Protein AF-A0A961EU77-F1 (afdb_monomer)

Nearest PDB structures (foldseek):
  8c0j-assembly1_A  TM=4.960E-01  e=7.758E-01  Citrobacter rodentium
  7rag-assembly1_B-2  TM=4.695E-01  e=3.844E-01  Clostridioides difficile
  5j72-assembly1_A  TM=6.132E-01  e=2.098E+00  Clostridioides difficile 630
  8c0j-assembly2_C  TM=5.225E-01  e=2.098E+00  Citrobacter rodentium
  3czx-assembly1_A  TM=3.195E-01  e=3.992E+00  Neisseria meningitidis MC58

Sequence (384 aa):
MLQLARRVHHYLMLTRTEEGWNQFQKLLRVFSDQKTFKRIKFNSHLTRNDGWNNRSLPASNRNVNAPYRLYDYPDPKTGKMQKGRISQINDLEPYLVLSLHLNPAPPGHSGGMGAVLAPGWQTFNLLRKISLKQAPASAFYKTPWASDWLSTEPGWS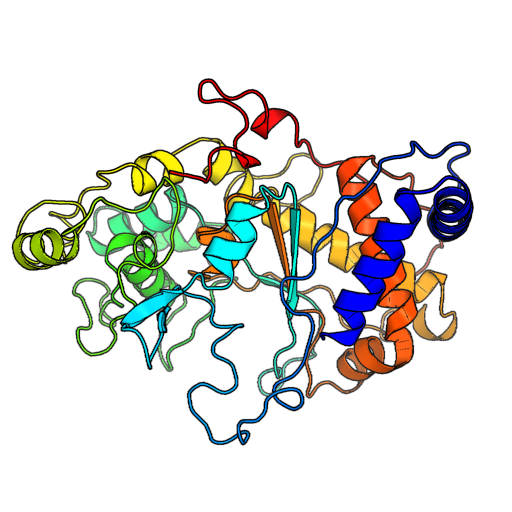KLQAARADAWVYMNGFWCNKSGTAPWYAKPRGFRHNLFQWRYADGDGWEKKAVRERKSSGPYSMVYSKWKPEGAFWEREQAKPEYWRREAPVSGSGISYGGDNHLAANELMRFIQYGVRMQVPEKRANNKLGPILDPFVSTYTLPTYTNAVVAFLEVGHLNIWRDRRMVIDQREQVAISLAVGIYSLFTGLEIKKPGYGPYLPRGRKLDFAKYENLPQGNYFKIVDR

Secondary structure (DSSP, 8-state):
-HHHHHHHHHHHHGGGSHHHHHHHHHHHHHH---S-----------S----GGGSSS-TT-TTTTGGG-SS-EE-TTT--EE--HHHHHHTT--SEEEEEEEEPPPTT----BEEEE---HHHHHHHHHHHTTSS-THHHHTSTTTTTB---STT--HHHHHHHHHHHHHHSEEEPTTSSSEEEEEE---GGGSS-STTSPPTTHHHHHHHHTTSSBTT-SSTTTB---SHHHHHHTSHHHHHHHT--BTTTTB-SSHHHHHHHHHHHHHHHHHHHHH-GGG-SGGGSPPBPPPEES--HHHHH-SSEEEEEEEEETT-HHHHHHHHHTHHHHHHHHHHHHHHHHH-------S--S-----PPP--HHHHSBTTB-GGGTT--

Mean predicted aligned error: 4.19 Å

Structure (mmCIF, N/CA/C/O backbone):
data_AF-A0A961EU77-F1
#
_entry.id   AF-A0A961EU77-F1
#
loop_
_atom_site.group_PDB
_atom_site.id
_atom_site.type_symbol
_atom_site.label_atom_id
_atom_site.label_alt_id
_atom_site.label_comp_id
_atom_site.label_asym_id
_atom_site.label_entity_id
_atom_site.label_seq_id
_atom_site.pdbx_PDB_ins_code
_atom_site.Cartn_x
_atom_site.Cartn_y
_atom_site.Cartn_z
_atom_site.occupancy
_atom_site.B_iso_or_equiv
_atom_site.auth_seq_id
_atom_site.auth_comp_id
_atom_site.auth_asym_id
_atom_site.auth_atom_id
_atom_site.pdbx_PDB_model_num
ATOM 1 N N . MET A 1 1 ? 0.439 13.992 9.614 1.00 88.75 1 MET A N 1
ATOM 2 C CA . MET A 1 1 ? 0.502 12.522 9.441 1.00 88.75 1 MET A CA 1
ATOM 3 C C . MET A 1 1 ? 1.229 11.786 10.554 1.00 88.75 1 MET A C 1
ATOM 5 O O . MET A 1 1 ? 0.603 10.921 11.145 1.00 88.75 1 MET A O 1
ATOM 9 N N . LEU A 1 2 ? 2.471 12.134 10.918 1.00 91.69 2 LEU A N 1
ATOM 10 C CA . LEU A 1 2 ? 3.204 11.437 11.995 1.00 91.69 2 LEU A CA 1
ATOM 11 C C . LEU A 1 2 ? 2.410 11.310 13.313 1.00 91.69 2 LEU A C 1
ATOM 13 O O . LEU A 1 2 ? 2.333 10.231 13.888 1.00 91.69 2 LEU A O 1
ATOM 17 N N . GLN A 1 3 ? 1.769 12.391 13.766 1.00 93.50 3 GLN A N 1
ATOM 18 C CA . GLN A 1 3 ? 0.942 12.364 14.980 1.00 93.50 3 GLN A CA 1
ATOM 19 C C . GLN A 1 3 ? -0.255 11.406 14.879 1.00 93.50 3 GLN A C 1
ATOM 21 O O . GLN A 1 3 ? -0.590 10.754 15.862 1.00 93.50 3 GLN A O 1
ATOM 26 N N . LEU A 1 4 ? -0.885 11.302 13.703 1.00 95.94 4 LEU A N 1
ATOM 27 C CA . LEU A 1 4 ? -1.975 10.351 13.479 1.00 95.94 4 LEU A CA 1
ATOM 28 C C . LEU A 1 4 ? -1.448 8.911 13.554 1.00 95.94 4 LEU A C 1
ATOM 30 O O . LEU A 1 4 ? -2.003 8.107 14.291 1.00 95.94 4 LEU A O 1
ATOM 34 N N . ALA A 1 5 ? -0.335 8.613 12.875 1.00 96.81 5 ALA A N 1
ATOM 35 C CA . ALA A 1 5 ? 0.287 7.287 12.912 1.00 96.81 5 ALA A CA 1
ATOM 36 C C . ALA A 1 5 ? 0.665 6.863 14.344 1.00 96.81 5 ALA A C 1
ATOM 38 O O . ALA A 1 5 ? 0.364 5.745 14.752 1.00 96.81 5 ALA A O 1
ATOM 39 N N . ARG A 1 6 ? 1.246 7.775 15.137 1.00 97.38 6 ARG A N 1
ATOM 40 C CA . ARG A 1 6 ? 1.566 7.539 16.557 1.00 97.38 6 ARG A CA 1
ATOM 41 C C . ARG A 1 6 ? 0.330 7.198 17.393 1.00 97.38 6 ARG A C 1
ATOM 43 O O . ARG A 1 6 ? 0.404 6.306 18.229 1.00 97.38 6 ARG A O 1
ATOM 50 N N . ARG A 1 7 ? -0.799 7.874 17.161 1.00 98.12 7 ARG A N 1
ATOM 51 C CA . ARG A 1 7 ? -2.066 7.585 17.855 1.00 98.12 7 ARG A CA 1
ATOM 52 C C . ARG A 1 7 ? -2.638 6.227 17.454 1.00 98.12 7 ARG A C 1
ATOM 54 O O . ARG A 1 7 ? -3.026 5.465 18.328 1.00 98.12 7 ARG A O 1
ATOM 61 N N . VAL A 1 8 ? -2.620 5.882 16.163 1.00 98.50 8 VAL A N 1
ATOM 62 C CA . VAL A 1 8 ? -3.024 4.538 15.704 1.00 98.50 8 VAL A CA 1
ATOM 63 C C . VAL A 1 8 ? -2.167 3.466 16.380 1.00 98.50 8 VAL A C 1
ATOM 65 O O . VAL A 1 8 ? -2.705 2.523 16.950 1.00 98.50 8 VAL A O 1
ATOM 68 N N . HIS A 1 9 ? -0.842 3.643 16.375 1.00 98.44 9 HIS A N 1
ATOM 69 C CA . HIS A 1 9 ? 0.089 2.749 17.061 1.00 98.44 9 HIS A CA 1
ATOM 70 C C . HIS A 1 9 ? -0.234 2.623 18.557 1.00 98.44 9 HIS A C 1
ATOM 72 O O . HIS A 1 9 ? -0.375 1.508 19.045 1.00 98.44 9 HIS A O 1
ATOM 78 N N . HIS A 1 10 ? -0.440 3.739 19.265 1.00 98.31 10 HIS A N 1
ATOM 79 C CA . HIS A 1 10 ? -0.836 3.732 20.677 1.00 98.31 10 HIS A CA 1
ATOM 80 C C . HIS A 1 10 ? -2.083 2.868 20.926 1.00 98.31 10 HIS A C 1
ATOM 82 O O . HIS A 1 10 ? -2.059 1.993 21.790 1.00 98.31 10 HIS A O 1
ATOM 88 N N . TYR A 1 11 ? -3.134 3.042 20.122 1.00 98.75 11 TYR A N 1
ATOM 89 C CA . TYR A 1 11 ? -4.361 2.260 20.260 1.00 98.75 11 TYR A CA 1
ATOM 90 C C . TYR A 1 11 ? -4.172 0.770 19.972 1.00 98.75 11 TYR A C 1
ATOM 92 O O . TYR A 1 11 ? -4.729 -0.061 20.684 1.00 98.75 11 TYR A O 1
ATOM 100 N N . LEU A 1 12 ? -3.357 0.405 18.981 1.00 98.62 12 LEU A N 1
ATOM 101 C CA . LEU A 1 12 ? -3.024 -1.001 18.728 1.00 98.62 12 LEU A CA 1
ATOM 102 C C . LEU A 1 12 ? -2.231 -1.614 19.891 1.00 98.62 12 LEU A C 1
ATOM 104 O O . LEU A 1 12 ? -2.443 -2.777 20.238 1.00 98.62 12 LEU A O 1
ATOM 108 N N . MET A 1 13 ? -1.355 -0.834 20.527 1.00 98.38 13 MET A N 1
ATOM 109 C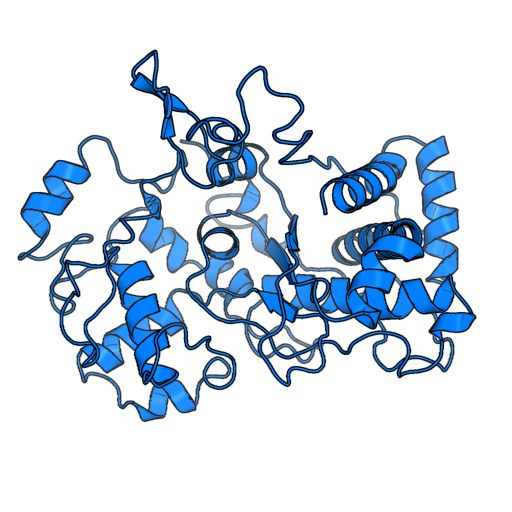 CA . MET A 1 13 ? -0.534 -1.285 21.654 1.00 98.38 13 MET A CA 1
ATOM 110 C C . MET A 1 13 ? -1.349 -1.589 22.916 1.00 98.38 13 MET A C 1
ATOM 112 O O . MET A 1 13 ? -0.931 -2.449 23.693 1.00 98.38 13 MET A O 1
ATOM 116 N N . LEU A 1 14 ? -2.540 -0.996 23.078 1.00 98.56 14 LEU A N 1
ATOM 117 C CA . LEU A 1 14 ? -3.470 -1.350 24.159 1.00 98.56 14 LEU A CA 1
ATOM 118 C C . LEU A 1 14 ? -3.791 -2.851 24.178 1.00 98.56 14 LEU A C 1
ATOM 120 O O . LEU A 1 14 ? -4.001 -3.434 25.232 1.00 98.56 14 LEU A O 1
ATOM 124 N N . THR A 1 15 ? -3.747 -3.532 23.034 1.00 98.25 15 THR A N 1
ATOM 125 C CA . THR A 1 15 ? -4.059 -4.966 22.963 1.00 98.25 15 THR A CA 1
ATOM 126 C C . THR A 1 15 ? -3.059 -5.881 23.698 1.00 98.25 15 THR A C 1
ATOM 128 O O . THR A 1 15 ? -3.357 -7.055 23.960 1.00 98.25 15 THR A O 1
ATOM 131 N N . ARG A 1 16 ? -1.875 -5.370 24.073 1.00 97.38 16 ARG A N 1
ATOM 132 C CA . ARG A 1 16 ? -0.763 -6.161 24.634 1.00 97.38 16 ARG A CA 1
ATOM 133 C C . ARG A 1 16 ? -0.900 -6.504 26.116 1.00 97.38 16 ARG A C 1
ATOM 135 O O . ARG A 1 16 ? -0.457 -7.589 26.493 1.00 97.38 16 ARG A O 1
ATOM 142 N N . THR A 1 17 ? -1.561 -5.671 26.920 1.00 97.62 17 THR A N 1
ATOM 143 C CA . THR A 1 17 ? -1.801 -5.905 28.363 1.00 97.62 17 THR A CA 1
ATOM 144 C C . THR A 1 17 ? -3.284 -6.120 28.654 1.00 97.62 17 THR A C 1
ATOM 146 O O . THR A 1 17 ? -4.128 -5.863 27.797 1.00 97.62 17 THR A O 1
ATOM 149 N N . GLU A 1 18 ? -3.613 -6.713 29.797 1.00 97.69 18 GLU A N 1
ATOM 150 C CA . GLU A 1 18 ? -5.008 -6.994 30.156 1.00 97.69 18 GLU A CA 1
ATOM 151 C C . GLU A 1 18 ? -5.797 -5.707 30.409 1.00 97.69 18 GLU A C 1
ATOM 153 O O . GLU A 1 18 ? -6.881 -5.518 29.858 1.00 97.69 18 GLU A O 1
ATOM 158 N N . GLU A 1 19 ? -5.187 -4.762 31.116 1.00 98.00 19 GLU A N 1
ATOM 159 C CA . GLU A 1 19 ? -5.739 -3.437 31.383 1.00 98.00 19 GLU A CA 1
ATOM 160 C C . GLU A 1 19 ? -5.953 -2.669 30.077 1.00 98.00 19 GLU A C 1
ATOM 162 O O . GLU A 1 19 ? -7.020 -2.095 29.845 1.00 98.00 19 GLU A O 1
ATOM 167 N N . GLY A 1 20 ? -4.957 -2.699 29.186 1.00 98.38 20 GLY A N 1
ATOM 168 C CA . GLY A 1 20 ? -5.056 -2.085 27.869 1.00 98.38 20 GLY A CA 1
ATOM 169 C C . GLY A 1 20 ? -6.132 -2.756 27.016 1.00 98.38 20 GLY A C 1
ATOM 170 O O . GLY A 1 20 ? -6.901 -2.074 26.342 1.00 98.38 20 GLY A O 1
ATOM 171 N N . TRP A 1 21 ? -6.263 -4.081 27.082 1.00 98.56 21 TRP A N 1
ATOM 172 C CA . TRP A 1 21 ? -7.300 -4.796 26.348 1.00 98.56 21 TRP A CA 1
ATOM 173 C C . TRP A 1 21 ? -8.701 -4.391 26.806 1.00 98.56 21 TRP A C 1
ATOM 175 O O . TRP A 1 21 ? -9.556 -4.125 25.962 1.00 98.56 21 TRP A O 1
ATOM 185 N N . ASN A 1 22 ? -8.915 -4.240 28.113 1.00 98.25 22 ASN A N 1
ATOM 186 C CA . ASN A 1 22 ? -10.175 -3.733 28.656 1.00 98.25 22 ASN A CA 1
ATOM 187 C C . ASN A 1 22 ? -10.485 -2.315 28.142 1.00 98.25 22 ASN A C 1
ATOM 189 O O . ASN A 1 22 ? -11.638 -2.002 27.836 1.00 98.25 22 ASN A O 1
ATOM 193 N N . GLN A 1 23 ? -9.472 -1.456 27.985 1.00 98.50 23 GLN A N 1
ATOM 194 C CA . GLN A 1 23 ? -9.642 -0.143 27.348 1.00 98.50 23 GLN A CA 1
ATOM 195 C C . GLN A 1 23 ? -9.977 -0.271 25.857 1.00 98.50 23 GLN A C 1
ATOM 197 O O . GLN A 1 23 ? -10.914 0.367 25.378 1.00 98.50 23 GLN A O 1
ATOM 202 N N . PHE A 1 24 ? -9.274 -1.132 25.124 1.00 98.69 24 PHE A N 1
ATOM 203 C CA . PHE A 1 24 ? -9.517 -1.349 23.700 1.00 98.69 24 PHE A CA 1
ATOM 204 C C . PHE A 1 24 ? -10.918 -1.921 23.435 1.00 98.69 24 PHE A C 1
ATOM 206 O O . PHE A 1 24 ? -11.592 -1.496 22.500 1.00 98.69 24 PHE A O 1
ATOM 213 N N . GLN A 1 25 ? -11.421 -2.813 24.293 1.00 98.44 25 GLN A N 1
ATOM 214 C CA . GLN A 1 25 ? -12.792 -3.322 24.208 1.00 98.44 25 GLN A CA 1
ATOM 215 C C . GLN A 1 25 ? -13.844 -2.218 24.361 1.00 98.44 25 GLN A C 1
ATOM 217 O O . GLN A 1 25 ? -14.864 -2.262 23.675 1.00 98.44 25 GLN A O 1
ATOM 222 N N . LYS A 1 26 ? -13.606 -1.204 25.205 1.00 98.25 26 LYS A N 1
ATOM 223 C CA . LYS A 1 26 ? -14.500 -0.034 25.290 1.00 98.25 26 LYS A CA 1
ATOM 224 C C . LYS A 1 26 ? -14.566 0.702 23.951 1.00 98.25 26 LYS A C 1
ATOM 226 O O . LYS A 1 26 ? -15.652 1.099 23.542 1.00 98.25 26 LYS A O 1
ATOM 231 N N . LEU A 1 27 ? -13.440 0.809 23.241 1.00 98.44 27 LEU A N 1
ATOM 232 C CA . LEU A 1 27 ? -13.406 1.374 21.889 1.00 98.44 27 LEU A CA 1
ATOM 233 C C . LEU A 1 27 ? -14.184 0.497 20.903 1.00 98.44 27 LEU A C 1
ATOM 235 O O . LEU A 1 27 ? -15.012 1.019 20.167 1.00 98.44 27 LEU A O 1
ATOM 239 N N . LEU A 1 28 ? -13.996 -0.829 20.922 1.00 98.56 28 LEU A N 1
ATOM 240 C CA . LEU A 1 28 ? -14.738 -1.760 20.055 1.00 98.56 28 LEU A CA 1
ATOM 241 C C . LEU A 1 28 ? -16.260 -1.644 20.235 1.00 98.56 28 LEU A C 1
ATOM 243 O O . LEU A 1 28 ? -16.997 -1.645 19.249 1.00 98.56 28 LEU A O 1
ATOM 247 N N . ARG A 1 29 ? -16.734 -1.461 21.474 1.00 98.12 29 ARG A N 1
ATOM 248 C CA . ARG A 1 29 ? -18.165 -1.302 21.798 1.00 98.12 29 ARG A CA 1
ATOM 249 C C . ARG A 1 29 ? -18.806 -0.039 21.227 1.00 98.12 29 ARG A C 1
ATOM 251 O O . ARG A 1 29 ? -20.030 0.016 21.104 1.00 98.12 29 ARG A O 1
ATOM 258 N N . VAL A 1 30 ? -18.014 0.959 20.832 1.00 97.38 30 VAL A N 1
ATOM 259 C CA . VAL A 1 30 ? -18.527 2.108 20.067 1.00 97.38 30 VAL A CA 1
ATOM 260 C C . VAL A 1 30 ? -18.975 1.663 18.669 1.00 97.38 30 VAL A C 1
ATOM 262 O O . VAL A 1 30 ? -19.938 2.199 18.131 1.00 97.38 30 VAL A O 1
ATOM 265 N N . PHE A 1 31 ? -18.324 0.648 18.095 1.00 98.19 31 PHE A N 1
ATOM 266 C CA . PHE A 1 31 ? -18.503 0.218 16.706 1.00 98.19 31 PHE A CA 1
ATOM 267 C C . PHE A 1 31 ? -19.366 -1.039 16.560 1.00 98.19 31 PHE A C 1
ATOM 269 O O . PHE A 1 31 ? -19.918 -1.241 15.477 1.00 98.19 31 PHE A O 1
ATOM 276 N N . SER A 1 32 ? -19.476 -1.857 17.614 1.00 97.69 32 SER A N 1
ATOM 277 C CA . SER A 1 32 ? -20.074 -3.198 17.602 1.00 97.69 32 SER A CA 1
ATOM 278 C C . SER A 1 32 ? -20.903 -3.487 18.857 1.00 97.69 32 SER A C 1
ATOM 280 O O . SER A 1 32 ? -20.533 -3.050 19.947 1.00 97.69 32 SER A O 1
ATOM 282 N N . ASP A 1 33 ? -22.012 -4.217 18.701 1.00 94.94 33 ASP A N 1
ATOM 283 C CA . ASP A 1 33 ? -22.832 -4.752 19.807 1.00 94.94 33 ASP A CA 1
ATOM 284 C C . ASP A 1 33 ? -22.484 -6.217 20.145 1.00 94.94 33 ASP A C 1
ATOM 286 O O . ASP A 1 33 ? -23.140 -6.849 20.974 1.00 94.94 33 ASP A O 1
ATOM 290 N N . GLN A 1 34 ? -21.434 -6.765 19.523 1.00 95.56 34 GLN A N 1
ATOM 291 C CA . GLN A 1 34 ? -20.964 -8.124 19.772 1.00 95.56 34 GLN A CA 1
ATOM 292 C C . GLN A 1 34 ? -20.633 -8.319 21.260 1.00 95.56 34 GLN A C 1
ATOM 294 O O . GLN A 1 34 ? -19.924 -7.518 21.876 1.00 95.56 34 GLN A O 1
ATOM 299 N N . LYS A 1 35 ? -21.131 -9.416 21.844 1.00 94.56 35 LYS A N 1
ATOM 300 C CA . LYS A 1 35 ? -21.022 -9.677 23.292 1.00 94.56 35 LYS A CA 1
ATOM 301 C C . LYS A 1 35 ? -19.581 -9.910 23.752 1.00 94.56 35 LYS A C 1
ATOM 303 O O . LYS A 1 35 ? -19.193 -9.474 24.834 1.00 94.56 35 LYS A O 1
ATOM 308 N N . THR A 1 36 ? -18.787 -10.598 22.934 1.00 95.75 36 THR A N 1
ATOM 309 C CA . THR A 1 36 ? -17.426 -11.032 23.279 1.00 95.75 36 THR A CA 1
ATOM 310 C C . THR A 1 36 ? -16.451 -10.698 22.163 1.00 95.75 36 THR A C 1
ATOM 312 O O . THR A 1 36 ? -16.691 -11.071 21.021 1.00 95.75 36 THR A O 1
ATOM 315 N N . PHE A 1 37 ? -15.315 -10.082 22.487 1.00 97.81 37 PHE A N 1
ATOM 316 C CA . PHE A 1 37 ? -14.259 -9.773 21.517 1.00 97.81 37 PHE A CA 1
ATOM 317 C C . PHE A 1 37 ? -13.066 -10.711 21.700 1.00 97.81 37 PHE A C 1
ATOM 319 O O . PHE A 1 37 ? -12.574 -10.872 22.819 1.00 97.81 37 PHE A O 1
ATOM 326 N N . LYS A 1 38 ? -12.560 -11.296 20.608 1.00 96.81 38 LYS A N 1
ATOM 327 C CA . LYS A 1 38 ? -11.343 -12.120 20.643 1.00 96.81 38 LYS A CA 1
ATOM 328 C C . LYS A 1 38 ? -10.125 -11.225 20.840 1.00 96.81 38 LYS A C 1
ATOM 330 O O . LYS A 1 38 ? -9.834 -10.386 19.989 1.00 96.81 38 LYS A O 1
ATOM 335 N N . ARG A 1 39 ? -9.366 -11.428 21.913 1.00 96.88 39 ARG A N 1
ATOM 336 C CA . ARG A 1 39 ? -8.108 -10.705 22.099 1.00 96.88 39 ARG A CA 1
ATOM 337 C C . ARG A 1 39 ? -7.049 -11.208 21.118 1.00 96.88 39 ARG A C 1
ATOM 339 O O . ARG A 1 39 ? -6.756 -12.399 21.071 1.00 96.88 39 ARG A O 1
ATOM 346 N N . ILE A 1 40 ? -6.450 -10.284 20.375 1.00 96.38 40 ILE A N 1
ATOM 347 C CA . ILE A 1 40 ? -5.224 -10.502 19.599 1.00 96.38 40 ILE A CA 1
ATOM 348 C C . ILE A 1 40 ? -4.198 -9.465 20.036 1.00 96.38 40 ILE A C 1
ATOM 350 O O . ILE A 1 40 ? -4.574 -8.330 20.304 1.00 96.38 40 ILE A O 1
ATOM 354 N N . LYS A 1 41 ? -2.925 -9.845 20.152 1.00 97.62 41 LYS A N 1
ATOM 355 C CA . LYS A 1 41 ? -1.857 -8.927 20.567 1.00 97.62 41 LYS A CA 1
ATOM 356 C C . LYS A 1 41 ? -1.159 -8.393 19.325 1.00 97.62 41 LYS A C 1
ATOM 358 O O . LYS A 1 41 ? -0.484 -9.149 18.633 1.00 97.62 41 LYS A O 1
ATOM 363 N N . PHE A 1 42 ? -1.303 -7.103 19.050 1.00 97.81 42 PHE A N 1
ATOM 364 C CA . PHE A 1 42 ? -0.570 -6.476 17.957 1.00 97.81 42 PHE A CA 1
ATOM 365 C C . PHE A 1 42 ? 0.863 -6.156 18.377 1.00 97.81 42 PHE A C 1
ATOM 367 O O . PHE A 1 42 ? 1.094 -5.427 19.344 1.00 97.81 42 PHE A O 1
ATOM 374 N N . ASN A 1 43 ? 1.823 -6.649 17.598 1.00 96.38 43 ASN A N 1
ATOM 375 C CA . ASN A 1 43 ? 3.183 -6.130 17.597 1.00 96.38 43 ASN A CA 1
ATOM 376 C C . ASN A 1 43 ? 3.296 -5.075 16.488 1.00 96.38 43 ASN A C 1
ATOM 378 O O . ASN A 1 43 ? 3.629 -5.385 15.349 1.00 96.38 43 ASN A O 1
ATOM 382 N N . SER A 1 44 ? 2.877 -3.846 16.791 1.00 96.88 44 SER A N 1
ATOM 383 C CA . SER A 1 44 ? 2.860 -2.760 15.805 1.00 96.88 44 SER A CA 1
ATOM 384 C C . SER A 1 44 ? 4.127 -1.913 15.896 1.00 96.88 44 SER A C 1
ATOM 386 O O . SER A 1 44 ? 4.642 -1.677 16.986 1.00 96.88 44 SER A O 1
ATOM 388 N N . HIS A 1 45 ? 4.602 -1.422 14.752 1.00 97.19 45 HIS A N 1
ATOM 389 C CA . HIS A 1 45 ? 5.827 -0.633 14.642 1.00 97.19 45 HIS A CA 1
ATOM 390 C C . HIS A 1 45 ? 5.574 0.647 13.839 1.00 97.19 45 HIS A C 1
ATOM 392 O O . HIS A 1 45 ? 4.731 0.681 12.940 1.00 97.19 45 HIS A O 1
ATOM 398 N N . LEU A 1 46 ? 6.324 1.706 14.146 1.00 95.94 46 LEU A N 1
ATOM 399 C CA . LEU A 1 46 ? 6.337 2.944 13.371 1.00 95.94 46 LEU A CA 1
ATOM 400 C C . LEU A 1 46 ? 7.602 3.004 12.516 1.00 95.94 46 LEU A C 1
ATOM 402 O O . LEU A 1 46 ? 8.713 2.961 13.033 1.00 95.94 46 LEU A O 1
ATOM 406 N N . THR A 1 47 ? 7.441 3.211 11.210 1.00 91.94 47 THR A N 1
ATOM 407 C CA . THR A 1 47 ? 8.570 3.386 10.273 1.00 91.94 47 THR A CA 1
ATOM 408 C C . THR A 1 47 ? 9.165 4.797 10.323 1.00 91.94 47 THR A C 1
ATOM 410 O O . THR A 1 47 ? 10.108 5.121 9.604 1.00 91.94 47 THR A O 1
ATOM 413 N N . ARG A 1 48 ? 8.548 5.698 11.093 1.00 89.00 48 ARG A N 1
ATOM 414 C CA . ARG A 1 48 ? 8.998 7.071 11.306 1.00 89.00 48 ARG A CA 1
ATOM 415 C C . ARG A 1 48 ? 8.622 7.496 12.714 1.00 89.00 48 ARG A C 1
ATOM 417 O O . ARG A 1 48 ? 7.440 7.547 13.041 1.00 89.00 48 ARG A O 1
ATOM 424 N N . ASN A 1 49 ? 9.629 7.857 13.500 1.00 87.75 49 ASN A N 1
ATOM 425 C CA . ASN A 1 49 ? 9.448 8.267 14.887 1.00 87.75 49 ASN A CA 1
ATOM 426 C C . ASN A 1 49 ? 9.619 9.766 15.099 1.00 87.75 49 ASN A C 1
ATOM 428 O O . ASN A 1 49 ? 9.178 10.242 16.132 1.00 87.75 49 ASN A O 1
ATOM 432 N N . ASP A 1 50 ? 10.176 10.532 14.161 1.00 86.25 50 ASP A N 1
ATOM 433 C CA . ASP A 1 50 ? 10.393 11.970 14.340 1.00 86.25 50 ASP A CA 1
ATOM 434 C C . ASP A 1 50 ? 10.322 12.784 13.032 1.00 86.25 50 ASP A C 1
ATOM 436 O O . ASP A 1 50 ? 10.047 12.264 11.943 1.00 86.25 50 ASP A O 1
ATOM 440 N N . GLY A 1 51 ? 10.474 14.104 13.166 1.00 81.56 51 GLY A N 1
ATOM 441 C CA . GLY A 1 51 ? 10.544 15.076 12.080 1.00 81.56 51 GLY A CA 1
ATOM 442 C C . GLY A 1 51 ? 11.982 15.475 11.733 1.00 81.56 51 GLY A C 1
ATOM 443 O O . GLY A 1 51 ? 12.928 15.153 12.443 1.00 81.56 51 GLY A O 1
ATOM 444 N N . TRP A 1 52 ? 12.141 16.228 10.642 1.00 80.12 52 TRP A N 1
ATOM 445 C CA . TRP A 1 52 ? 13.445 16.779 10.244 1.00 80.12 52 TRP A CA 1
ATOM 446 C C . TRP A 1 52 ? 14.032 17.726 11.309 1.00 80.12 52 TRP A C 1
ATOM 448 O O . TRP A 1 52 ? 15.242 17.866 11.403 1.00 80.12 52 TRP A O 1
ATOM 458 N N . ASN A 1 53 ? 13.176 18.343 12.126 1.00 78.94 53 ASN A N 1
ATOM 459 C CA . ASN A 1 53 ? 13.526 19.295 13.179 1.00 78.94 53 ASN A CA 1
ATOM 460 C C . ASN A 1 53 ? 14.270 18.662 14.365 1.00 78.94 53 ASN A C 1
ATOM 462 O O . ASN A 1 53 ? 14.919 19.372 15.120 1.00 78.94 53 ASN A O 1
ATOM 466 N N . ASN A 1 54 ? 14.199 17.340 14.525 1.00 75.75 54 ASN A N 1
ATOM 467 C CA . ASN A 1 54 ? 14.913 16.616 15.580 1.00 75.75 54 ASN A CA 1
ATOM 468 C C . ASN A 1 54 ? 16.316 16.183 15.126 1.00 75.75 54 ASN A C 1
ATOM 470 O O . ASN A 1 54 ? 16.897 15.243 15.668 1.00 75.75 54 ASN A O 1
ATOM 474 N N . ARG A 1 55 ? 16.837 16.811 14.070 1.00 78.88 55 ARG A N 1
ATOM 475 C CA . ARG A 1 55 ? 18.132 16.502 13.471 1.00 78.88 55 ARG A CA 1
ATOM 476 C C . ARG A 1 55 ? 19.046 17.702 13.661 1.00 78.88 55 ARG A C 1
ATOM 478 O O . ARG A 1 55 ? 18.630 18.828 13.417 1.00 78.88 55 ARG A O 1
ATOM 485 N N . SER A 1 56 ? 20.312 17.460 13.992 1.00 81.56 56 SER A N 1
ATOM 486 C CA . SER A 1 56 ? 21.364 18.491 14.043 1.00 81.56 56 SER A CA 1
ATOM 487 C C . SER A 1 56 ? 21.790 18.972 12.644 1.00 81.56 56 SER A C 1
ATOM 489 O O . SER A 1 56 ? 22.950 19.297 12.413 1.00 81.56 56 SER A O 1
ATOM 491 N N . LEU A 1 57 ? 20.867 18.946 11.679 1.00 83.31 57 LEU A N 1
ATOM 492 C CA . LEU A 1 57 ? 21.065 19.328 10.289 1.00 83.31 57 LEU A CA 1
ATOM 493 C C . LEU A 1 57 ? 19.974 20.336 9.899 1.00 83.31 57 LEU A C 1
ATOM 495 O O . LEU A 1 57 ? 18.806 20.108 10.221 1.00 83.31 57 LEU A O 1
ATOM 499 N N . PRO A 1 58 ? 20.310 21.413 9.170 1.00 85.06 58 PRO A N 1
ATOM 500 C CA . PRO A 1 58 ? 19.308 22.355 8.687 1.00 85.06 58 PRO A CA 1
ATOM 501 C C . PRO A 1 58 ? 18.381 21.689 7.661 1.00 85.06 58 PRO A C 1
ATOM 503 O O . PRO A 1 58 ? 18.777 20.752 6.964 1.00 85.06 58 PRO A O 1
ATOM 506 N N . ALA A 1 59 ? 17.164 22.218 7.505 1.00 83.56 59 ALA A N 1
ATOM 507 C CA . ALA A 1 59 ? 16.182 21.717 6.535 1.00 83.56 59 ALA A CA 1
ATOM 508 C C . ALA A 1 59 ? 16.706 21.694 5.084 1.00 83.56 59 ALA A C 1
ATOM 510 O O . ALA A 1 59 ? 16.286 20.854 4.291 1.00 83.56 59 ALA A O 1
ATOM 511 N N . SER A 1 60 ? 17.637 22.593 4.745 1.00 86.50 60 SER A N 1
ATOM 512 C CA . SER A 1 60 ? 18.292 22.671 3.434 1.00 86.50 60 SER A CA 1
ATOM 513 C C . SER A 1 60 ? 19.296 21.542 3.176 1.00 86.50 60 SER A C 1
ATOM 515 O O . SER A 1 60 ? 19.707 21.328 2.034 1.00 86.50 60 SER A O 1
ATOM 517 N N . ASN A 1 61 ? 19.706 20.795 4.206 1.00 85.50 61 ASN A N 1
ATOM 518 C CA . ASN A 1 61 ? 20.655 19.705 4.042 1.00 85.50 61 ASN A CA 1
ATOM 519 C C . ASN A 1 61 ? 20.002 18.530 3.294 1.00 85.50 61 ASN A C 1
ATOM 521 O O . ASN A 1 61 ? 19.007 17.958 3.740 1.00 85.50 61 ASN A O 1
ATOM 525 N N . ARG A 1 62 ? 20.619 18.093 2.187 1.00 83.69 62 ARG A N 1
ATOM 526 C CA . ARG A 1 62 ? 20.136 16.976 1.347 1.00 83.69 62 ARG A CA 1
ATOM 527 C C . ARG A 1 62 ? 19.982 15.643 2.102 1.00 83.69 62 ARG A C 1
ATOM 529 O O . ARG A 1 62 ? 19.266 14.749 1.647 1.00 83.69 62 ARG A O 1
ATOM 536 N N . ASN A 1 63 ? 20.641 15.498 3.250 1.00 83.50 63 ASN A N 1
ATOM 537 C CA . ASN A 1 63 ? 20.611 14.312 4.102 1.00 83.50 63 ASN A CA 1
ATOM 538 C C . ASN A 1 63 ? 19.754 14.484 5.368 1.00 83.50 63 ASN A C 1
ATOM 540 O O . ASN A 1 63 ? 19.671 13.542 6.151 1.00 83.50 63 ASN A O 1
ATOM 544 N N . VAL A 1 64 ? 19.065 15.617 5.570 1.00 84.12 64 VAL A N 1
ATOM 545 C CA . VAL A 1 64 ? 18.220 15.837 6.766 1.00 84.12 64 VAL A CA 1
ATOM 546 C C . VAL A 1 64 ? 17.137 14.758 6.932 1.00 84.12 64 VAL A C 1
ATOM 548 O O . VAL A 1 64 ? 16.770 14.393 8.044 1.00 84.12 64 VAL A O 1
ATOM 551 N N . ASN A 1 65 ? 16.670 14.188 5.816 1.00 83.38 65 ASN A N 1
ATOM 552 C CA . ASN A 1 65 ? 15.691 13.100 5.781 1.00 83.38 65 ASN A CA 1
ATOM 553 C C . ASN A 1 65 ? 16.309 11.732 5.431 1.00 83.38 65 ASN A C 1
ATOM 555 O O . ASN A 1 65 ? 15.563 10.817 5.083 1.00 83.38 65 ASN A O 1
ATOM 559 N N . ALA A 1 66 ? 17.640 11.576 5.488 1.00 84.56 66 ALA A N 1
ATOM 560 C CA . ALA A 1 66 ? 18.312 10.328 5.111 1.00 84.56 66 ALA A CA 1
ATOM 561 C C . ALA A 1 66 ? 17.733 9.082 5.817 1.00 84.56 66 ALA A C 1
ATOM 563 O O . ALA A 1 66 ? 17.356 8.163 5.092 1.00 84.56 66 ALA A O 1
ATOM 564 N N . PRO A 1 67 ? 17.487 9.081 7.149 1.00 82.75 67 PRO A N 1
ATOM 565 C CA . PRO A 1 67 ? 16.916 7.923 7.855 1.00 82.75 67 PRO A CA 1
ATOM 566 C C . PRO A 1 67 ? 15.517 7.501 7.386 1.00 82.75 67 PRO A C 1
ATOM 568 O O . PRO A 1 67 ? 15.021 6.448 7.769 1.00 82.75 67 PRO A O 1
ATOM 571 N N . TYR A 1 68 ? 14.847 8.342 6.595 1.00 87.06 68 TYR A N 1
ATOM 572 C CA . TYR A 1 68 ? 13.485 8.125 6.120 1.00 87.06 68 TYR A CA 1
ATOM 573 C C . TYR A 1 68 ? 13.393 7.994 4.602 1.00 87.06 68 TYR A C 1
ATOM 575 O O . TYR A 1 68 ? 12.280 8.046 4.065 1.00 87.06 68 TYR A O 1
ATOM 583 N N . ARG A 1 69 ? 14.524 7.827 3.909 1.00 90.75 69 ARG A N 1
ATOM 584 C CA . ARG A 1 69 ? 14.554 7.510 2.478 1.00 90.75 69 ARG A CA 1
ATOM 585 C C . ARG A 1 69 ? 13.808 6.210 2.204 1.00 90.75 69 ARG A C 1
ATOM 587 O O . ARG A 1 69 ? 13.746 5.319 3.042 1.00 90.75 69 ARG A O 1
ATOM 594 N N . LEU A 1 70 ? 13.194 6.135 1.029 1.00 91.62 70 LEU A N 1
ATOM 595 C CA . LEU A 1 70 ? 12.405 4.973 0.631 1.00 91.62 70 LEU A CA 1
ATOM 596 C C . LEU A 1 70 ? 13.297 3.777 0.275 1.00 91.62 70 LEU A C 1
ATOM 598 O O . LEU A 1 70 ? 13.033 2.671 0.733 1.00 91.62 70 LEU A O 1
ATOM 602 N N . TYR A 1 71 ? 14.333 4.044 -0.521 1.00 93.25 71 TYR A N 1
ATOM 603 C CA . TYR A 1 71 ? 15.341 3.093 -0.988 1.00 93.25 71 TYR A CA 1
ATOM 604 C C . TYR A 1 71 ? 16.538 3.058 -0.049 1.00 93.25 71 TYR A C 1
ATOM 606 O O . TYR A 1 71 ? 16.786 4.040 0.664 1.00 93.25 71 TYR A O 1
ATOM 614 N N . ASP A 1 72 ? 17.282 1.959 -0.103 1.00 93.50 72 ASP A N 1
ATOM 615 C CA . ASP A 1 72 ? 18.585 1.872 0.541 1.00 93.50 72 ASP A CA 1
ATOM 616 C C . ASP A 1 72 ? 19.527 2.912 -0.059 1.00 93.50 72 ASP A C 1
ATOM 618 O O . ASP A 1 72 ? 19.384 3.338 -1.211 1.00 93.50 72 ASP A O 1
ATOM 622 N N . TYR A 1 73 ? 20.452 3.401 0.759 1.00 90.75 73 TYR A N 1
ATOM 623 C CA . TYR A 1 73 ? 21.328 4.492 0.363 1.00 90.75 73 TYR A CA 1
ATOM 624 C C . TYR A 1 73 ? 22.724 4.329 0.955 1.00 90.75 73 TYR A C 1
ATOM 626 O O . TYR A 1 73 ? 22.852 3.915 2.107 1.00 90.75 73 TYR A O 1
ATOM 634 N N . PRO A 1 74 ? 23.783 4.699 0.218 1.00 89.88 74 PRO A N 1
ATOM 635 C CA . PRO A 1 74 ? 25.116 4.742 0.789 1.00 89.88 74 PRO A CA 1
ATOM 636 C C . PRO A 1 74 ? 25.172 5.852 1.839 1.00 89.88 74 PRO A C 1
ATOM 638 O O . PRO A 1 74 ? 24.738 6.987 1.597 1.00 89.88 74 PRO A O 1
ATOM 641 N N . ASP A 1 75 ? 25.698 5.529 3.014 1.00 86.19 75 ASP A N 1
ATOM 642 C CA . ASP A 1 75 ? 26.026 6.522 4.021 1.00 86.19 75 ASP A CA 1
ATOM 643 C C . ASP A 1 75 ? 27.096 7.478 3.455 1.00 86.19 75 ASP A C 1
ATOM 645 O O . ASP A 1 75 ? 28.162 7.020 3.041 1.00 86.19 75 ASP A O 1
ATOM 649 N N . PRO A 1 76 ? 26.857 8.802 3.428 1.00 82.56 76 PRO A N 1
ATOM 650 C CA . PRO A 1 76 ? 27.782 9.739 2.793 1.00 82.56 76 PRO A CA 1
ATOM 651 C C . PRO A 1 76 ? 29.168 9.819 3.442 1.00 82.56 76 PRO A C 1
ATOM 653 O O . PRO A 1 76 ? 30.089 10.316 2.804 1.00 82.56 76 PRO A O 1
ATOM 656 N N . LYS A 1 77 ? 29.318 9.399 4.707 1.00 85.00 77 LYS A N 1
ATOM 657 C CA . LYS A 1 77 ? 30.588 9.483 5.443 1.00 85.00 77 LYS A CA 1
ATOM 658 C C . LYS A 1 77 ? 31.407 8.202 5.317 1.00 85.00 77 LYS A C 1
ATOM 660 O O . LYS A 1 77 ? 32.625 8.262 5.233 1.00 85.00 77 LYS A O 1
ATOM 665 N N . THR A 1 78 ? 30.740 7.054 5.341 1.00 89.94 78 THR A N 1
ATOM 666 C CA . THR A 1 78 ? 31.376 5.730 5.413 1.00 89.94 78 THR A CA 1
ATOM 667 C C . THR A 1 78 ? 31.278 4.940 4.112 1.00 89.94 78 THR A C 1
ATOM 669 O O . THR A 1 78 ? 31.935 3.913 3.979 1.00 89.94 78 THR A O 1
ATOM 672 N N . GLY A 1 79 ? 30.422 5.356 3.175 1.00 88.31 79 GLY A N 1
ATOM 673 C CA . GLY A 1 79 ? 30.112 4.623 1.944 1.00 88.31 79 GLY A CA 1
ATOM 674 C C . GLY A 1 79 ? 29.293 3.344 2.157 1.00 88.31 79 GLY A C 1
ATOM 675 O O . GLY A 1 79 ? 28.836 2.746 1.185 1.00 88.31 79 GLY A O 1
ATOM 676 N N . LYS A 1 80 ? 29.066 2.921 3.409 1.00 91.00 80 LYS A N 1
ATOM 677 C CA . LYS A 1 80 ? 28.328 1.694 3.734 1.00 91.00 80 LYS A CA 1
ATOM 678 C C . LYS A 1 80 ? 26.851 1.850 3.400 1.00 91.00 80 LYS A C 1
ATOM 680 O O . LYS A 1 80 ? 26.238 2.855 3.760 1.00 91.00 80 LYS A O 1
ATOM 685 N N . MET A 1 81 ? 26.266 0.835 2.770 1.00 90.44 81 MET A N 1
ATOM 686 C CA . MET A 1 81 ? 24.837 0.824 2.464 1.00 90.44 81 MET A CA 1
ATOM 687 C C . MET A 1 81 ? 24.006 0.828 3.754 1.00 90.44 81 MET A C 1
ATOM 689 O O . MET A 1 81 ? 24.262 0.044 4.666 1.00 90.44 81 MET A O 1
ATOM 693 N N . GLN A 1 82 ? 23.024 1.721 3.825 1.00 92.44 82 GLN A N 1
ATOM 694 C CA . GLN A 1 82 ? 22.062 1.839 4.916 1.00 92.44 82 GLN A CA 1
ATOM 695 C C . GLN A 1 82 ? 20.685 1.394 4.438 1.00 92.44 82 GLN A C 1
ATOM 697 O O . GLN A 1 82 ? 20.262 1.763 3.338 1.00 92.44 82 GLN A O 1
ATOM 702 N N . LYS A 1 83 ? 19.965 0.670 5.301 1.00 92.88 83 LYS A N 1
ATOM 703 C CA . LYS A 1 83 ? 18.581 0.271 5.042 1.00 92.88 83 LYS A CA 1
ATOM 704 C C . LYS A 1 83 ? 17.680 1.499 4.950 1.00 92.88 83 LYS A C 1
ATOM 706 O O . LYS A 1 83 ? 17.559 2.279 5.896 1.00 92.88 83 LYS A O 1
ATOM 711 N N . GLY A 1 84 ? 17.024 1.642 3.809 1.00 93.31 84 GLY A N 1
ATOM 712 C CA . GLY A 1 84 ? 15.896 2.529 3.608 1.00 93.31 84 GLY A CA 1
ATOM 713 C C . GLY A 1 84 ? 14.613 1.936 4.180 1.00 93.31 84 GLY A C 1
ATOM 714 O O . GLY A 1 84 ? 14.573 0.838 4.736 1.00 93.31 84 GLY A O 1
ATOM 715 N N . ARG A 1 85 ? 13.520 2.679 4.018 1.00 93.19 85 ARG A N 1
ATOM 716 C CA . ARG A 1 85 ? 12.235 2.356 4.639 1.00 93.19 85 ARG A CA 1
ATOM 717 C C . ARG A 1 85 ? 11.661 1.018 4.180 1.00 93.19 85 ARG A C 1
ATOM 719 O O . ARG A 1 85 ? 11.048 0.344 4.993 1.00 93.19 85 ARG A O 1
ATOM 726 N N . ILE A 1 86 ? 11.801 0.647 2.906 1.00 94.69 86 ILE A N 1
ATOM 727 C CA . ILE A 1 86 ? 11.247 -0.628 2.417 1.00 94.69 86 ILE A CA 1
ATOM 728 C C . ILE A 1 86 ? 11.974 -1.816 3.051 1.00 94.69 86 ILE A C 1
ATOM 730 O O . ILE A 1 86 ? 11.303 -2.697 3.575 1.00 94.69 86 ILE A O 1
ATOM 734 N N . SER A 1 87 ? 13.309 -1.800 3.081 1.00 94.44 87 SER A N 1
ATOM 735 C CA . SER A 1 87 ? 14.114 -2.840 3.737 1.00 94.44 87 SER A CA 1
ATOM 736 C C . SER A 1 87 ? 13.776 -2.934 5.226 1.00 94.44 87 SER A C 1
ATOM 738 O O . SER A 1 87 ? 13.432 -4.001 5.710 1.00 94.44 87 SER A O 1
ATOM 740 N N . GLN A 1 88 ? 13.715 -1.795 5.929 1.00 94.12 88 GLN A N 1
ATOM 741 C CA . GLN A 1 88 ? 13.305 -1.750 7.341 1.00 94.12 88 GLN A CA 1
ATOM 742 C C . GLN A 1 88 ? 11.885 -2.279 7.589 1.00 94.12 88 GLN A C 1
ATOM 744 O O . GLN A 1 88 ? 11.619 -2.837 8.646 1.00 94.12 88 GLN A O 1
ATOM 749 N N . ILE A 1 89 ? 10.944 -2.056 6.664 1.00 95.50 89 ILE A N 1
ATOM 750 C CA . ILE A 1 89 ? 9.592 -2.617 6.770 1.00 95.50 89 ILE A CA 1
ATOM 751 C C . ILE A 1 89 ? 9.639 -4.131 6.586 1.00 95.50 89 ILE A C 1
ATOM 753 O O . ILE A 1 89 ? 8.980 -4.836 7.339 1.00 95.50 89 ILE A O 1
ATOM 757 N N . ASN A 1 90 ? 10.374 -4.617 5.585 1.00 95.19 90 ASN A N 1
ATOM 758 C CA . ASN A 1 90 ? 10.455 -6.043 5.293 1.00 95.19 90 ASN A CA 1
ATOM 759 C C . ASN A 1 90 ? 11.120 -6.812 6.446 1.00 95.19 90 ASN A C 1
ATOM 761 O O . ASN A 1 90 ? 10.558 -7.822 6.842 1.00 95.19 90 ASN A O 1
ATOM 765 N N . ASP A 1 91 ? 12.178 -6.279 7.069 1.00 94.12 91 ASP A N 1
ATOM 766 C CA . ASP A 1 91 ? 12.827 -6.857 8.266 1.00 94.12 91 ASP A CA 1
ATOM 767 C C . ASP A 1 91 ? 11.856 -7.110 9.445 1.00 94.12 91 ASP A C 1
ATOM 769 O O . ASP A 1 91 ? 12.150 -7.877 10.357 1.00 94.12 91 ASP A O 1
ATOM 773 N N . LEU A 1 92 ? 10.712 -6.412 9.487 1.00 95.19 92 LEU A N 1
ATOM 774 C CA . LEU A 1 92 ? 9.700 -6.575 10.538 1.00 95.19 92 LEU A CA 1
ATOM 775 C C . LEU A 1 92 ? 8.698 -7.702 10.243 1.00 95.19 92 LEU A C 1
ATOM 777 O O . LEU A 1 92 ? 7.803 -7.930 11.058 1.00 95.19 92 LEU A O 1
ATOM 781 N N . GLU A 1 93 ? 8.794 -8.344 9.075 1.00 95.81 93 GLU A N 1
ATOM 782 C CA . GLU A 1 93 ? 7.911 -9.423 8.610 1.00 95.81 93 GLU A CA 1
ATOM 783 C C . GLU A 1 93 ? 6.397 -9.114 8.764 1.00 95.81 93 GLU A C 1
ATOM 785 O O . GLU A 1 93 ? 5.632 -9.917 9.318 1.00 95.81 93 GLU A O 1
ATOM 790 N N . PRO A 1 94 ? 5.907 -7.925 8.352 1.00 96.81 94 PRO A N 1
ATOM 791 C CA . PRO A 1 94 ? 4.564 -7.495 8.705 1.00 96.81 94 PRO A CA 1
ATOM 792 C C . PRO A 1 94 ? 3.493 -8.217 7.884 1.00 96.81 94 PRO A C 1
ATOM 794 O O . PRO A 1 94 ? 3.563 -8.313 6.663 1.00 96.81 94 PRO A O 1
ATOM 797 N N . TYR A 1 95 ? 2.401 -8.591 8.547 1.00 97.94 95 TYR A N 1
ATOM 798 C CA . TYR A 1 95 ? 1.183 -9.057 7.870 1.00 97.94 95 TYR A CA 1
ATOM 799 C C . TYR A 1 95 ? 0.457 -7.914 7.149 1.00 97.94 95 TYR A C 1
ATOM 801 O O . TYR A 1 95 ? -0.078 -8.085 6.053 1.00 97.94 95 TYR A O 1
ATOM 809 N N . LEU A 1 96 ? 0.430 -6.737 7.784 1.00 98.69 96 LEU A N 1
ATOM 810 C CA . LEU A 1 96 ? -0.248 -5.542 7.297 1.00 98.69 96 LEU A CA 1
ATOM 811 C C . LEU A 1 96 ? 0.663 -4.323 7.441 1.00 98.69 96 LEU A C 1
ATOM 813 O O . LEU A 1 96 ? 1.173 -4.044 8.526 1.00 98.69 96 LEU A O 1
ATOM 817 N N . VAL A 1 97 ? 0.775 -3.543 6.370 1.00 98.69 97 VAL A N 1
ATOM 818 C CA . VAL A 1 97 ? 1.406 -2.220 6.384 1.00 98.69 97 VAL A CA 1
ATOM 819 C C . VAL A 1 97 ? 0.354 -1.155 6.120 1.00 98.69 97 VAL A C 1
ATOM 821 O O . VAL A 1 97 ? -0.251 -1.116 5.051 1.00 98.69 97 VAL A O 1
ATOM 824 N N . LEU A 1 98 ? 0.161 -0.264 7.093 1.00 98.62 98 LEU A N 1
ATOM 825 C CA . LEU A 1 98 ? -0.664 0.932 6.949 1.00 98.62 98 LEU A CA 1
ATOM 826 C C . LEU A 1 98 ? 0.210 2.112 6.510 1.00 98.62 98 LEU A C 1
ATOM 828 O O . LEU A 1 98 ? 1.045 2.595 7.277 1.00 98.62 98 LEU A O 1
ATOM 832 N N . SER A 1 99 ? -0.020 2.617 5.300 1.00 97.81 99 SER A N 1
ATOM 833 C CA . SER A 1 99 ? 0.571 3.868 4.821 1.00 97.81 99 SER A CA 1
ATOM 834 C C . SER A 1 99 ? -0.482 4.961 4.810 1.00 97.81 99 SER A C 1
ATOM 836 O O . SER A 1 99 ? -1.514 4.834 4.156 1.00 97.81 99 SER A O 1
ATOM 838 N N . LEU A 1 100 ? -0.212 6.038 5.544 1.00 96.50 100 LEU A N 1
ATOM 839 C CA . LEU A 1 100 ? -1.102 7.185 5.635 1.00 96.50 100 LEU A CA 1
ATOM 840 C C . LEU A 1 100 ? -0.496 8.365 4.881 1.00 96.50 100 LEU A C 1
ATOM 842 O O . LEU A 1 100 ? 0.568 8.871 5.256 1.00 96.50 100 LEU A O 1
ATOM 846 N N . HIS A 1 101 ? -1.206 8.831 3.865 1.00 93.56 101 HIS A N 1
ATOM 847 C CA . HIS A 1 101 ? -0.746 9.871 2.963 1.00 93.56 101 HIS A CA 1
ATOM 848 C C . HIS A 1 101 ? -1.760 11.008 2.835 1.00 93.56 101 HIS A C 1
ATOM 850 O O . HIS A 1 101 ? -2.940 10.849 3.154 1.00 93.56 101 HIS A O 1
ATOM 856 N N . LEU A 1 102 ? -1.250 12.181 2.463 1.00 89.62 102 LEU A N 1
ATOM 857 C CA . LEU A 1 102 ? -2.038 13.364 2.148 1.00 89.62 102 LEU A CA 1
ATOM 858 C C . LEU A 1 102 ? -1.360 14.096 1.000 1.00 89.62 102 LEU A C 1
ATOM 860 O O . LEU A 1 102 ? -0.188 14.462 1.111 1.00 89.62 102 LEU A O 1
ATOM 864 N N . ASN A 1 103 ? -2.129 14.383 -0.040 1.00 86.50 103 ASN A N 1
ATOM 865 C CA . ASN A 1 103 ? -1.691 15.163 -1.188 1.00 86.50 103 ASN A CA 1
ATOM 866 C C . ASN A 1 103 ? -2.540 16.429 -1.362 1.00 86.50 103 ASN A C 1
ATOM 868 O O . ASN A 1 103 ? -3.667 16.500 -0.875 1.00 86.50 103 ASN A O 1
ATOM 872 N N . PRO A 1 104 ? -2.042 17.468 -2.044 1.00 88.38 104 PRO A N 1
ATOM 873 C CA . PRO A 1 104 ? -2.911 18.498 -2.596 1.00 88.38 104 PRO A CA 1
ATOM 874 C C . PRO A 1 104 ? -3.835 17.891 -3.660 1.00 88.38 104 PRO A C 1
ATOM 876 O O . PRO A 1 104 ? -3.395 17.109 -4.498 1.00 88.38 104 PRO A O 1
ATOM 879 N N . ALA A 1 105 ? -5.111 18.261 -3.638 1.00 87.44 105 ALA A N 1
ATOM 880 C CA . ALA A 1 105 ? -6.047 17.970 -4.716 1.00 87.44 105 ALA A CA 1
ATOM 881 C C . ALA A 1 105 ? -5.722 18.857 -5.927 1.00 87.44 105 ALA A C 1
ATOM 883 O O . ALA A 1 105 ? -5.400 20.038 -5.733 1.00 87.44 105 ALA A O 1
ATOM 884 N N . PRO A 1 106 ? -5.833 18.335 -7.162 1.00 85.31 106 PRO A N 1
ATOM 885 C CA . PRO A 1 106 ? -5.724 19.167 -8.351 1.00 85.31 106 PRO A CA 1
ATOM 886 C C . PRO A 1 106 ? -6.879 20.186 -8.415 1.00 85.31 106 PRO A C 1
ATOM 888 O O . PRO A 1 106 ? -7.907 20.002 -7.750 1.00 85.31 106 PRO A O 1
ATOM 891 N N . PRO A 1 107 ? -6.737 21.269 -9.202 1.00 84.06 107 PRO A N 1
ATOM 892 C CA . PRO A 1 107 ? -7.797 22.260 -9.374 1.00 84.06 107 PRO A CA 1
ATOM 893 C C . PRO A 1 107 ? -9.142 21.616 -9.748 1.00 84.06 107 PRO A C 1
ATOM 895 O O . PRO A 1 107 ? -9.195 20.733 -10.600 1.00 84.06 107 PRO A O 1
ATOM 898 N N . GLY A 1 108 ? -10.226 22.044 -9.092 1.00 82.38 108 GLY A N 1
ATOM 899 C CA . GLY A 1 108 ? -11.587 21.540 -9.328 1.00 82.38 108 GLY A CA 1
ATOM 900 C C . GLY A 1 108 ? -11.933 20.202 -8.658 1.00 82.38 108 GLY A C 1
ATOM 901 O O . GLY A 1 108 ? -13.091 19.796 -8.679 1.00 82.38 108 GLY A O 1
ATOM 902 N N . HIS A 1 109 ? -10.976 19.522 -8.021 1.00 88.44 109 HIS A N 1
ATOM 903 C CA . HIS A 1 109 ? -11.230 18.244 -7.358 1.00 88.44 109 HIS A CA 1
ATOM 904 C C . HIS A 1 109 ? -11.885 18.432 -5.977 1.00 88.44 109 HIS A C 1
ATOM 906 O O . HIS A 1 109 ? -11.379 19.163 -5.126 1.00 88.44 109 HIS A O 1
ATOM 912 N N . SER A 1 110 ? -12.990 17.725 -5.712 1.00 88.38 110 SER A N 1
ATOM 913 C CA . SER A 1 110 ? -13.815 17.897 -4.500 1.00 88.38 110 SER A CA 1
ATOM 914 C C . SER A 1 110 ? -13.188 17.377 -3.200 1.00 88.38 110 SER A C 1
ATOM 916 O O . SER A 1 110 ? -13.781 17.510 -2.124 1.00 88.38 110 SER A O 1
ATOM 918 N N . GLY A 1 111 ? -12.023 16.738 -3.288 1.00 92.62 111 GLY A N 1
ATOM 919 C CA . GLY A 1 111 ? -11.389 16.017 -2.185 1.00 92.62 111 GLY A CA 1
ATOM 920 C C . GLY A 1 111 ? -12.055 14.671 -1.898 1.00 92.62 111 GLY A C 1
ATOM 921 O O . GLY A 1 111 ? -12.956 14.243 -2.616 1.00 92.62 111 GLY A O 1
ATOM 922 N N . GLY A 1 112 ? -11.613 14.013 -0.832 1.00 94.62 112 GLY A N 1
ATOM 923 C CA . GLY A 1 112 ? -11.979 12.647 -0.472 1.00 94.62 112 GLY A CA 1
ATOM 924 C C . GLY A 1 112 ? -10.767 11.791 -0.121 1.00 94.62 112 GLY A C 1
ATOM 925 O O . GLY A 1 112 ? -9.627 12.262 -0.146 1.00 94.62 112 GLY A O 1
ATOM 926 N N . MET A 1 113 ? -11.045 10.539 0.221 1.00 96.19 113 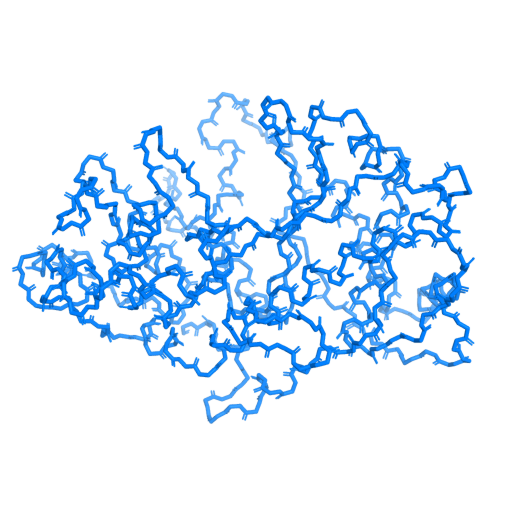MET A N 1
ATOM 927 C CA . MET A 1 113 ? -10.054 9.506 0.511 1.00 96.19 113 MET A CA 1
ATOM 928 C C . MET A 1 113 ? -9.939 8.547 -0.668 1.00 96.19 113 MET A C 1
ATOM 930 O O . MET A 1 113 ? -10.949 8.270 -1.300 1.00 96.19 113 MET A O 1
ATOM 934 N N . GLY A 1 114 ? -8.758 8.005 -0.940 1.00 95.69 114 GLY A N 1
ATOM 935 C CA . GLY A 1 114 ? -8.569 7.025 -2.011 1.00 95.69 114 GLY A CA 1
ATOM 936 C C . GLY A 1 114 ? -7.510 5.991 -1.655 1.00 95.69 114 GLY A C 1
ATOM 937 O O . GLY A 1 114 ? -6.567 6.274 -0.913 1.00 95.69 114 GLY A O 1
ATOM 938 N N . ALA A 1 115 ? -7.662 4.778 -2.177 1.00 97.31 115 ALA A N 1
ATOM 939 C CA . ALA A 1 115 ? -6.627 3.757 -2.065 1.00 97.31 115 ALA A CA 1
ATOM 940 C C . ALA A 1 115 ? -5.507 4.044 -3.072 1.00 97.31 115 ALA A C 1
ATOM 942 O O . ALA A 1 115 ? -5.778 4.472 -4.187 1.00 97.31 115 ALA A O 1
ATOM 943 N N . VAL A 1 116 ? -4.257 3.774 -2.709 1.00 97.31 116 VAL A N 1
ATOM 944 C CA . VAL A 1 116 ? -3.120 3.825 -3.637 1.00 97.31 116 VAL A CA 1
ATOM 945 C C . VAL A 1 116 ? -2.708 2.401 -3.968 1.00 97.31 116 VAL A C 1
ATOM 947 O O . VAL A 1 116 ? -2.272 1.654 -3.089 1.00 97.31 116 VAL A O 1
ATOM 950 N N . LEU A 1 117 ? -2.847 2.018 -5.234 1.00 97.81 117 LEU A N 1
ATOM 951 C CA . LEU A 1 117 ? -2.672 0.641 -5.682 1.00 97.81 117 LEU A CA 1
ATOM 952 C C . LEU A 1 117 ? -1.586 0.537 -6.752 1.00 97.81 117 LEU A C 1
ATOM 954 O O . LEU A 1 117 ? -1.415 1.422 -7.590 1.00 97.81 117 LEU A O 1
ATOM 958 N N . ALA A 1 118 ? -0.878 -0.589 -6.733 1.00 97.38 118 ALA A N 1
ATOM 959 C CA . ALA A 1 118 ? -0.022 -1.018 -7.828 1.00 97.38 118 ALA A CA 1
ATOM 960 C C . ALA A 1 118 ? -0.534 -2.357 -8.363 1.00 97.38 118 ALA A C 1
ATOM 962 O O . ALA A 1 118 ? -0.724 -3.272 -7.554 1.00 97.38 118 ALA A O 1
ATOM 963 N N . PRO A 1 119 ? -0.731 -2.494 -9.686 1.00 97.19 119 PRO A N 1
ATOM 964 C CA . PRO A 1 119 ? -1.055 -3.778 -10.292 1.00 97.19 119 PRO A CA 1
ATOM 965 C C . PRO A 1 119 ? 0.070 -4.806 -10.115 1.00 97.19 119 PRO A C 1
ATOM 967 O O . PRO A 1 119 ? 1.175 -4.496 -9.654 1.00 97.19 119 PRO A O 1
ATOM 970 N N . GLY A 1 120 ? -0.227 -6.051 -10.469 1.00 97.12 120 GLY A N 1
ATOM 971 C CA . GLY A 1 120 ? 0.683 -7.184 -10.406 1.00 97.12 120 GLY A CA 1
ATOM 972 C C . GLY A 1 120 ? 1.253 -7.583 -11.763 1.00 97.12 120 GLY A C 1
ATOM 973 O O . GLY A 1 120 ? 1.087 -6.909 -12.786 1.00 97.12 120 GLY A O 1
ATOM 974 N N . TRP A 1 121 ? 1.933 -8.730 -11.759 1.00 97.56 121 TRP A N 1
ATOM 975 C CA . TRP A 1 121 ? 2.577 -9.304 -12.938 1.00 97.56 121 TRP A CA 1
ATOM 976 C C . TRP A 1 121 ? 1.645 -9.396 -14.152 1.00 97.56 121 TRP A C 1
ATOM 978 O O . TRP A 1 121 ? 2.042 -9.062 -15.267 1.00 97.56 121 TRP A O 1
ATOM 988 N N . GLN A 1 122 ? 0.403 -9.846 -13.953 1.00 97.25 122 GLN A N 1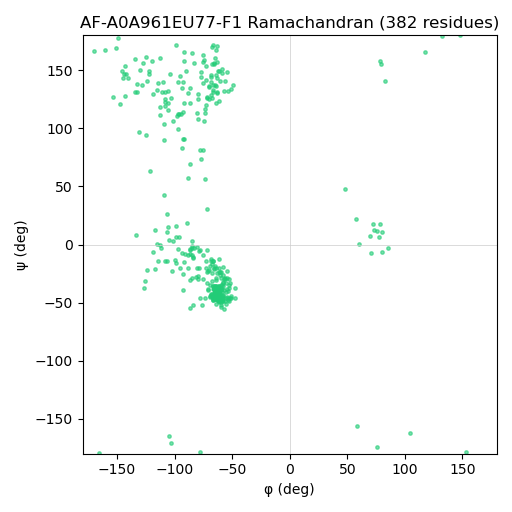
ATOM 989 C CA . GLN A 1 122 ? -0.536 -10.102 -15.046 1.00 97.25 122 GLN A CA 1
ATOM 990 C C . GLN A 1 122 ? -0.859 -8.823 -15.825 1.00 97.25 122 GLN A C 1
ATOM 992 O O . GLN A 1 122 ? -0.747 -8.811 -17.055 1.00 97.25 122 GLN A O 1
ATOM 997 N N . THR A 1 123 ? -1.181 -7.735 -15.121 1.00 98.00 123 THR A N 1
ATOM 998 C CA . THR A 1 123 ? -1.494 -6.446 -15.746 1.00 98.00 123 THR A CA 1
ATOM 999 C C . THR A 1 123 ? -0.266 -5.830 -16.410 1.00 98.00 123 THR A C 1
ATOM 1001 O O . THR A 1 123 ? -0.336 -5.405 -17.566 1.00 98.00 123 THR A O 1
ATOM 1004 N N . PHE A 1 124 ? 0.893 -5.831 -15.745 1.00 97.69 124 PHE A N 1
ATOM 1005 C CA . PHE A 1 124 ? 2.108 -5.279 -16.352 1.00 97.69 124 PHE A CA 1
ATOM 1006 C C . PHE A 1 124 ? 2.601 -6.098 -17.550 1.00 97.69 124 PHE A C 1
ATOM 1008 O O . PHE A 1 124 ? 3.051 -5.526 -18.546 1.00 97.69 124 PHE A O 1
ATOM 1015 N N . ASN A 1 125 ? 2.463 -7.424 -17.521 1.00 97.56 125 ASN A N 1
ATOM 1016 C CA . ASN A 1 125 ? 2.796 -8.268 -18.664 1.00 97.56 125 ASN A CA 1
ATOM 1017 C C . ASN A 1 125 ? 1.806 -8.079 -19.828 1.00 97.56 125 ASN A C 1
ATOM 1019 O O . ASN A 1 125 ? 2.227 -8.098 -20.984 1.00 97.56 125 ASN A O 1
ATOM 1023 N N . LEU A 1 126 ? 0.515 -7.834 -19.565 1.00 98.12 126 LEU A N 1
ATOM 1024 C CA . LEU A 1 126 ? -0.435 -7.421 -20.606 1.00 98.12 126 LEU A CA 1
ATOM 1025 C C . LEU A 1 126 ? 0.015 -6.112 -21.272 1.00 98.12 126 LEU A C 1
ATOM 1027 O O . LEU A 1 126 ? 0.080 -6.036 -22.497 1.00 98.12 126 LEU A O 1
ATOM 1031 N N . LEU A 1 127 ? 0.383 -5.102 -20.482 1.00 97.50 127 LEU A N 1
ATOM 1032 C CA . LEU A 1 127 ? 0.875 -3.818 -20.995 1.00 97.50 127 LEU A CA 1
ATOM 1033 C C . LEU A 1 127 ? 2.163 -3.984 -21.814 1.00 97.50 127 LEU A C 1
ATOM 1035 O O . LEU A 1 127 ? 2.291 -3.382 -22.884 1.00 97.50 127 LEU A O 1
ATOM 1039 N N . ARG A 1 128 ? 3.073 -4.868 -21.383 1.00 96.31 128 ARG A N 1
ATOM 1040 C CA . ARG A 1 128 ? 4.244 -5.273 -22.174 1.00 96.31 128 ARG A CA 1
ATOM 1041 C C . ARG A 1 128 ? 3.839 -5.902 -23.511 1.00 96.31 128 ARG A C 1
ATOM 1043 O O . ARG A 1 128 ? 4.380 -5.511 -24.545 1.00 96.31 128 ARG A O 1
ATOM 1050 N N . LYS A 1 129 ? 2.883 -6.837 -23.524 1.00 97.06 129 LYS A N 1
ATOM 1051 C CA . LYS A 1 129 ? 2.365 -7.452 -24.762 1.00 97.06 129 LYS A CA 1
ATOM 1052 C C . LYS A 1 129 ? 1.742 -6.415 -25.699 1.00 97.06 129 LYS A C 1
ATOM 1054 O O . LYS A 1 129 ? 1.971 -6.484 -26.903 1.00 97.06 129 LYS A O 1
ATOM 1059 N N . ILE A 1 130 ? 1.031 -5.419 -25.166 1.00 96.75 130 ILE A N 1
ATOM 1060 C CA . ILE A 1 130 ? 0.501 -4.293 -25.954 1.00 96.75 130 ILE A CA 1
ATOM 1061 C C . ILE A 1 130 ? 1.645 -3.478 -26.573 1.00 96.75 130 ILE A C 1
ATOM 1063 O O . ILE A 1 130 ? 1.620 -3.191 -27.768 1.00 96.75 130 ILE A O 1
ATOM 1067 N N . SER A 1 131 ? 2.686 -3.151 -25.801 1.00 95.19 131 SER A N 1
ATOM 1068 C CA . SER A 1 131 ? 3.894 -2.487 -26.320 1.00 95.19 131 SER A CA 1
ATOM 1069 C C . SER A 1 131 ? 4.590 -3.279 -27.433 1.00 95.19 131 SER A C 1
ATOM 1071 O O . SER A 1 131 ? 5.138 -2.680 -28.356 1.00 95.19 131 SER A O 1
ATOM 1073 N N . LEU A 1 132 ? 4.536 -4.612 -27.375 1.00 95.38 132 LEU A N 1
ATOM 1074 C CA . LEU A 1 132 ? 5.077 -5.524 -28.388 1.00 95.38 132 LEU A CA 1
ATOM 1075 C C . LEU A 1 132 ? 4.121 -5.803 -29.559 1.00 95.38 132 LEU A C 1
ATOM 1077 O O . LEU A 1 132 ? 4.460 -6.607 -30.422 1.00 95.38 132 LEU A O 1
ATOM 1081 N N . LYS A 1 133 ? 2.939 -5.171 -29.596 1.00 95.81 133 LYS A N 1
ATOM 1082 C CA . LYS A 1 133 ? 1.865 -5.449 -30.571 1.00 95.81 133 LYS A CA 1
ATOM 1083 C C . LYS A 1 133 ? 1.375 -6.909 -30.569 1.00 95.81 133 LYS A C 1
ATOM 1085 O O . LYS A 1 133 ? 0.779 -7.365 -31.534 1.00 95.81 133 LYS A O 1
ATOM 1090 N N . GLN A 1 134 ? 1.593 -7.628 -29.470 1.00 97.31 134 GLN A N 1
ATOM 1091 C CA . GLN A 1 134 ? 1.106 -8.996 -29.242 1.00 97.31 134 GLN A CA 1
ATOM 1092 C C . GLN A 1 134 ? -0.299 -9.018 -28.620 1.00 97.31 134 GLN A C 1
ATOM 1094 O O . GLN A 1 134 ? -0.911 -10.073 -28.492 1.00 97.31 134 GLN A O 1
ATOM 1099 N N . ALA A 1 135 ? -0.801 -7.858 -28.197 1.00 97.75 135 ALA A N 1
ATOM 1100 C CA . ALA A 1 135 ? -2.166 -7.653 -27.738 1.00 97.75 135 ALA A CA 1
ATOM 1101 C C . ALA A 1 135 ? -2.665 -6.280 -28.224 1.00 97.75 135 ALA A C 1
ATOM 1103 O O . ALA A 1 135 ? -1.868 -5.339 -28.309 1.00 97.75 135 ALA A O 1
ATOM 1104 N N . PRO A 1 136 ? -3.963 -6.131 -28.537 1.00 97.56 136 PRO A N 1
ATOM 1105 C CA . PRO A 1 136 ? -4.513 -4.852 -28.962 1.00 97.56 136 PRO A CA 1
ATOM 1106 C C . PRO A 1 136 ? -4.625 -3.877 -27.784 1.00 97.56 136 PRO A C 1
ATOM 1108 O O . PRO A 1 136 ? -4.836 -4.281 -26.640 1.00 97.56 136 PRO A O 1
ATOM 1111 N N . ALA A 1 137 ? -4.582 -2.573 -28.068 1.00 97.12 137 ALA A N 1
ATOM 1112 C CA . ALA A 1 137 ? -4.792 -1.524 -27.064 1.00 97.12 137 ALA A CA 1
ATOM 1113 C C . ALA A 1 137 ? -6.133 -1.669 -26.317 1.00 97.12 137 ALA A C 1
ATOM 1115 O O . ALA A 1 137 ? -6.209 -1.385 -25.123 1.00 97.12 137 ALA A O 1
ATOM 1116 N N . SER A 1 138 ? -7.174 -2.173 -26.993 1.00 97.88 138 SER A N 1
ATOM 1117 C CA . SER A 1 138 ? -8.493 -2.440 -26.404 1.00 97.88 138 SER A CA 1
ATOM 1118 C C . SER A 1 138 ? -8.455 -3.441 -25.246 1.00 97.88 138 SER A C 1
ATOM 1120 O O . SER A 1 138 ? -9.329 -3.393 -24.386 1.00 97.88 138 SER A O 1
ATOM 1122 N N . ALA A 1 139 ? -7.439 -4.307 -25.169 1.00 98.19 139 ALA A N 1
ATOM 1123 C CA . ALA A 1 139 ? -7.284 -5.233 -24.053 1.00 98.19 139 ALA A CA 1
ATOM 1124 C C . ALA A 1 139 ? -7.039 -4.499 -22.725 1.00 98.19 139 ALA A C 1
ATOM 1126 O O . ALA A 1 139 ? -7.577 -4.918 -21.708 1.00 98.19 139 ALA A O 1
ATOM 1127 N N . PHE A 1 140 ? -6.304 -3.378 -22.733 1.00 97.62 140 PHE A N 1
ATOM 1128 C CA . PHE A 1 140 ? -6.120 -2.546 -21.539 1.00 97.62 140 PHE A CA 1
ATOM 1129 C C . PHE A 1 140 ? -7.442 -1.939 -21.072 1.00 97.62 140 PHE A C 1
ATOM 1131 O O . PHE A 1 140 ? -7.770 -2.034 -19.897 1.00 97.62 140 PHE A O 1
ATOM 1138 N N . TYR A 1 141 ? -8.231 -1.375 -21.986 1.00 97.25 141 TYR A N 1
ATOM 1139 C CA . TYR A 1 141 ? -9.498 -0.716 -21.647 1.00 97.25 141 TYR A CA 1
ATOM 1140 C C . TYR A 1 141 ? -10.589 -1.676 -21.153 1.00 97.25 141 TYR A C 1
ATOM 1142 O O . TYR A 1 141 ? -11.571 -1.228 -20.575 1.00 97.25 141 TYR A O 1
ATOM 1150 N N . LYS A 1 142 ? -10.410 -2.989 -21.348 1.00 96.12 142 LYS A N 1
ATOM 1151 C CA . LYS A 1 142 ? -11.248 -4.037 -20.745 1.00 96.12 142 LYS A CA 1
ATOM 1152 C C . LYS A 1 142 ? -10.813 -4.415 -19.327 1.00 96.12 142 LYS A C 1
ATOM 1154 O O . LYS A 1 142 ? -11.530 -5.148 -18.653 1.00 96.12 142 LYS A O 1
ATOM 1159 N N . THR A 1 143 ? -9.637 -3.971 -18.882 1.00 94.44 143 THR A N 1
ATOM 1160 C CA . THR A 1 143 ? -9.184 -4.207 -17.509 1.00 94.44 143 THR A CA 1
ATOM 1161 C C . THR A 1 143 ? -9.892 -3.257 -16.546 1.00 94.44 143 THR A C 1
ATOM 1163 O O . THR A 1 143 ? -10.155 -2.106 -16.906 1.00 94.44 143 THR A O 1
ATOM 1166 N N . PRO A 1 144 ? -10.128 -3.685 -15.297 1.00 92.38 144 PRO A N 1
ATOM 1167 C CA . PRO A 1 144 ? -10.719 -2.823 -14.276 1.00 92.38 144 PRO A CA 1
ATOM 1168 C C . PRO A 1 144 ? -9.788 -1.676 -13.841 1.00 92.38 144 PRO A C 1
ATOM 1170 O O . PRO A 1 144 ? -10.232 -0.733 -13.206 1.00 92.38 144 PRO A O 1
ATOM 1173 N N . TRP A 1 145 ? -8.506 -1.720 -14.215 1.00 94.31 145 TRP A N 1
ATOM 1174 C CA . TRP A 1 145 ? -7.513 -0.693 -13.895 1.00 94.31 145 TRP A CA 1
ATOM 1175 C C . TRP A 1 145 ? -7.597 0.557 -14.782 1.00 94.31 145 TRP A C 1
ATOM 1177 O O . TRP A 1 145 ? -7.034 1.599 -14.445 1.00 94.31 145 TRP A O 1
ATOM 1187 N N . ALA A 1 146 ? -8.219 0.455 -15.961 1.00 94.50 146 ALA A N 1
ATOM 1188 C CA . ALA A 1 146 ? -8.037 1.441 -17.024 1.00 94.50 146 ALA A CA 1
ATOM 1189 C C . ALA A 1 146 ? -8.607 2.826 -16.698 1.00 94.50 146 ALA A C 1
ATOM 1191 O O . ALA A 1 146 ? -8.022 3.834 -17.103 1.00 94.50 146 ALA A O 1
ATOM 1192 N N . SER A 1 147 ? -9.730 2.890 -15.978 1.00 92.06 147 SER A N 1
ATOM 1193 C CA . SER A 1 147 ? -10.363 4.145 -15.559 1.00 92.06 147 SER A CA 1
ATOM 1194 C C . SER A 1 147 ? -9.594 4.855 -14.450 1.00 92.06 147 SER A C 1
ATOM 1196 O O . SER A 1 147 ? -9.709 6.071 -14.332 1.00 92.06 147 SER A O 1
ATOM 1198 N N . ASP A 1 148 ? -8.748 4.147 -13.713 1.00 93.38 148 ASP A N 1
ATOM 1199 C CA . ASP A 1 148 ? -8.205 4.639 -12.441 1.00 93.38 148 ASP A CA 1
ATOM 1200 C C . ASP A 1 148 ? -6.693 4.910 -12.532 1.00 93.38 148 ASP A C 1
ATOM 1202 O O . ASP A 1 148 ? -6.044 5.367 -11.587 1.00 93.38 148 ASP A O 1
ATOM 1206 N N . TRP A 1 149 ? -6.108 4.653 -13.708 1.00 95.62 149 TRP A N 1
ATOM 1207 C CA . TRP A 1 149 ? -4.689 4.872 -13.955 1.00 95.62 149 TRP A CA 1
ATOM 1208 C C . TRP A 1 149 ? -4.322 6.353 -13.941 1.00 95.62 149 TRP A C 1
ATOM 1210 O O . TRP A 1 149 ? -4.855 7.164 -14.711 1.00 95.62 149 TRP A O 1
ATOM 1220 N N . LEU A 1 150 ? -3.338 6.695 -13.111 1.00 92.44 150 LEU A N 1
ATOM 1221 C CA . LEU A 1 150 ? -2.828 8.052 -13.010 1.00 92.44 150 LEU A CA 1
ATOM 1222 C C . LEU A 1 150 ? -2.084 8.476 -14.275 1.00 92.44 150 LEU A C 1
ATOM 1224 O O . LEU A 1 150 ? -1.143 7.825 -14.726 1.00 92.44 150 LEU A O 1
ATOM 1228 N N . SER A 1 151 ? -2.463 9.631 -14.813 1.00 87.00 151 SER A N 1
ATOM 1229 C CA . SER A 1 151 ? -1.746 10.274 -15.915 1.00 87.00 151 SER A CA 1
ATOM 1230 C C . SER A 1 151 ? -0.804 11.329 -15.344 1.00 87.00 151 SER A C 1
ATOM 1232 O O . SER A 1 151 ? -1.232 12.414 -14.966 1.00 87.00 151 SER A O 1
ATOM 1234 N N . THR A 1 152 ? 0.476 10.982 -15.225 1.00 77.25 152 THR A N 1
ATOM 1235 C CA . THR A 1 152 ? 1.494 11.836 -14.586 1.00 77.25 152 THR A CA 1
ATOM 1236 C C . THR A 1 152 ? 2.225 12.751 -15.566 1.00 77.25 152 THR A C 1
ATOM 1238 O O . THR A 1 152 ? 2.858 13.713 -15.141 1.00 77.25 152 THR A O 1
ATOM 1241 N N . GLU A 1 153 ? 2.116 12.493 -16.871 1.00 87.69 153 GLU A N 1
ATOM 1242 C CA . GLU A 1 153 ? 2.715 13.325 -17.914 1.00 87.69 153 GLU A CA 1
ATOM 1243 C C . GLU A 1 153 ? 1.668 14.119 -18.689 1.00 87.69 153 GLU A C 1
ATOM 1245 O O . GLU A 1 153 ? 0.707 13.531 -19.201 1.00 87.69 153 GLU A O 1
ATOM 1250 N N . PRO A 1 154 ? 1.876 15.435 -18.862 1.00 88.69 154 PRO A N 1
ATOM 1251 C CA . PRO A 1 154 ? 1.010 16.257 -19.691 1.00 88.69 154 PRO A CA 1
ATOM 1252 C C . PRO A 1 154 ? 0.849 15.697 -21.112 1.00 88.69 154 PRO A C 1
ATOM 1254 O O . PRO A 1 154 ? 1.818 15.337 -21.785 1.00 88.69 154 PRO A O 1
ATOM 1257 N N . GLY A 1 155 ? -0.397 15.626 -21.584 1.00 90.12 155 GLY A N 1
ATOM 1258 C CA . GLY A 1 155 ? -0.728 15.180 -22.941 1.00 90.12 155 GLY A CA 1
ATOM 1259 C C . GLY A 1 155 ? -0.570 13.675 -23.193 1.00 90.12 155 GLY A C 1
ATOM 1260 O O . GLY A 1 155 ? -0.558 13.255 -24.357 1.00 90.12 155 GLY A O 1
ATOM 1261 N N . TRP A 1 156 ? -0.412 12.865 -22.144 1.00 94.06 156 TRP A N 1
ATOM 1262 C CA . TRP A 1 156 ? -0.436 11.406 -22.227 1.00 94.06 156 TRP A CA 1
ATOM 1263 C C . TRP A 1 156 ? -1.823 10.863 -21.872 1.00 94.06 156 TRP A C 1
ATOM 1265 O O . TRP A 1 156 ? -2.473 11.324 -20.940 1.00 94.06 156 TRP A O 1
ATOM 1275 N N . SER A 1 157 ? -2.262 9.846 -22.609 1.00 95.12 157 SER A N 1
ATOM 1276 C CA . SER A 1 157 ? -3.433 9.034 -22.263 1.00 95.12 157 SER A CA 1
ATOM 1277 C C . SER A 1 157 ? -3.122 8.061 -21.120 1.00 95.12 157 SER A C 1
ATOM 1279 O O . SER A 1 157 ? -1.963 7.705 -20.889 1.00 95.12 157 SER A O 1
ATOM 1281 N N . LYS A 1 158 ? -4.167 7.524 -20.475 1.00 95.75 158 LYS A N 1
ATOM 1282 C CA . LYS A 1 158 ? -4.034 6.488 -19.434 1.00 95.75 158 LYS A CA 1
ATOM 1283 C C . LYS A 1 158 ? -3.264 5.258 -19.916 1.00 95.75 158 LYS A C 1
ATOM 1285 O O . LYS A 1 158 ? -2.392 4.776 -19.208 1.00 95.75 158 LYS A O 1
ATOM 1290 N N . LEU A 1 159 ? -3.492 4.803 -21.153 1.00 96.69 159 LEU A N 1
ATOM 1291 C CA . LEU A 1 159 ? -2.724 3.697 -21.738 1.00 96.69 159 LEU A CA 1
ATOM 1292 C C . LEU A 1 159 ? -1.239 4.052 -21.923 1.00 96.69 159 LEU A C 1
ATOM 1294 O O . LEU A 1 159 ? -0.365 3.202 -21.755 1.00 96.69 159 LEU A O 1
ATOM 1298 N N . GLN A 1 160 ? -0.922 5.294 -22.295 1.00 96.56 160 GLN A N 1
ATOM 1299 C CA . GLN A 1 160 ? 0.471 5.735 -22.404 1.00 96.56 160 GLN A CA 1
ATOM 1300 C C . GLN A 1 160 ? 1.150 5.754 -21.031 1.00 96.56 160 GLN A C 1
ATOM 1302 O O . GLN A 1 160 ? 2.248 5.213 -20.909 1.00 96.56 160 GLN A O 1
ATOM 1307 N N . ALA A 1 161 ? 0.484 6.292 -20.007 1.00 96.31 161 ALA A N 1
ATOM 1308 C CA . ALA A 1 161 ? 0.985 6.274 -18.633 1.00 96.31 161 ALA A CA 1
ATOM 1309 C C . ALA A 1 161 ? 1.160 4.838 -18.106 1.00 96.31 161 ALA A C 1
ATOM 1311 O O . ALA A 1 161 ? 2.227 4.493 -17.602 1.00 96.31 161 ALA A O 1
ATOM 1312 N N . ALA A 1 162 ? 0.173 3.967 -18.333 1.00 97.00 162 ALA A N 1
ATOM 1313 C CA . ALA A 1 162 ? 0.222 2.568 -17.924 1.00 97.00 162 ALA A CA 1
ATOM 1314 C C . ALA A 1 162 ? 1.382 1.799 -18.558 1.00 97.00 162 ALA A C 1
ATOM 1316 O O . ALA A 1 162 ? 2.084 1.047 -17.884 1.00 97.00 162 ALA A O 1
ATOM 1317 N N . ARG A 1 163 ? 1.650 2.028 -19.849 1.00 96.12 163 ARG A N 1
ATOM 1318 C CA . ARG A 1 163 ? 2.826 1.444 -20.503 1.00 96.12 163 ARG A CA 1
ATOM 1319 C C . ARG A 1 163 ? 4.122 1.974 -19.895 1.00 96.12 163 ARG A C 1
ATOM 1321 O O . ARG A 1 163 ? 4.993 1.162 -19.617 1.00 96.12 163 ARG A O 1
ATOM 1328 N N . ALA A 1 164 ? 4.257 3.274 -19.623 1.00 95.69 164 ALA A N 1
ATOM 1329 C CA . ALA A 1 164 ? 5.460 3.781 -18.949 1.00 95.69 164 ALA A CA 1
ATOM 1330 C C . ALA A 1 164 ? 5.672 3.145 -17.572 1.00 95.69 164 ALA A C 1
ATOM 1332 O O . ALA A 1 164 ? 6.803 2.794 -17.241 1.00 95.69 164 ALA A O 1
ATOM 1333 N N . ASP A 1 165 ? 4.603 2.922 -16.814 1.00 96.25 165 ASP A N 1
ATOM 1334 C CA . ASP A 1 165 ? 4.674 2.218 -15.537 1.00 96.25 165 ASP A CA 1
ATOM 1335 C C . ASP A 1 165 ? 5.101 0.752 -15.700 1.00 96.25 165 ASP A C 1
ATOM 1337 O O . ASP A 1 165 ? 5.946 0.277 -14.942 1.00 96.25 165 ASP A O 1
ATOM 1341 N N . ALA A 1 166 ? 4.612 0.052 -16.729 1.00 96.31 166 ALA A N 1
ATOM 1342 C CA . ALA A 1 166 ? 5.087 -1.291 -17.067 1.00 96.31 166 ALA A CA 1
ATOM 1343 C C . ALA A 1 166 ? 6.578 -1.300 -17.449 1.00 96.31 166 ALA A C 1
ATOM 1345 O O . ALA A 1 166 ? 7.304 -2.231 -17.105 1.00 96.31 166 ALA A O 1
ATOM 1346 N N . TRP A 1 167 ? 7.074 -0.258 -18.123 1.00 95.44 167 TRP A N 1
ATOM 1347 C CA . TRP A 1 167 ? 8.506 -0.100 -18.399 1.00 95.44 167 TRP A CA 1
ATOM 1348 C C . TRP A 1 167 ? 9.307 0.075 -17.109 1.00 95.44 167 TRP A C 1
ATOM 1350 O O . TRP A 1 167 ? 10.290 -0.640 -16.917 1.00 95.44 167 TRP A O 1
ATOM 1360 N N . VAL A 1 168 ? 8.844 0.906 -16.171 1.00 94.94 168 VAL A N 1
ATOM 1361 C CA . VAL A 1 168 ? 9.510 1.058 -14.866 1.00 94.94 168 VAL A CA 1
ATOM 1362 C C . VAL A 1 168 ? 9.577 -0.264 -14.134 1.00 94.94 168 VAL A C 1
ATOM 1364 O O . VAL A 1 168 ? 10.630 -0.616 -13.610 1.00 94.94 168 VAL A O 1
ATOM 1367 N N . TYR A 1 169 ? 8.448 -0.964 -14.096 1.00 95.62 169 TYR A N 1
ATOM 1368 C CA . TYR A 1 169 ? 8.314 -2.236 -13.420 1.00 95.62 169 TYR A CA 1
ATOM 1369 C C . TYR A 1 169 ? 9.281 -3.278 -13.996 1.00 95.62 169 TYR A C 1
ATOM 1371 O O . TYR A 1 169 ? 10.040 -3.870 -13.236 1.00 95.62 169 TYR A O 1
ATOM 1379 N N . MET A 1 170 ? 9.320 -3.436 -15.325 1.00 94.31 170 MET A N 1
ATOM 1380 C CA . MET A 1 170 ? 10.111 -4.475 -16.001 1.00 94.31 170 MET A CA 1
ATOM 1381 C C . MET A 1 170 ? 11.604 -4.155 -16.105 1.00 94.31 170 MET A C 1
ATOM 1383 O O . MET A 1 170 ? 12.438 -5.023 -15.862 1.00 94.31 170 MET A O 1
ATOM 1387 N N . ASN A 1 171 ? 11.962 -2.935 -16.512 1.00 89.62 171 ASN A N 1
ATOM 1388 C CA . ASN A 1 171 ? 13.343 -2.608 -16.874 1.00 89.62 171 ASN A CA 1
ATOM 1389 C C . ASN A 1 171 ? 13.874 -1.304 -16.274 1.00 89.62 171 ASN A C 1
ATOM 1391 O O . ASN A 1 171 ? 14.973 -0.882 -16.617 1.00 89.62 171 ASN A O 1
ATOM 1395 N N . GLY A 1 172 ? 13.138 -0.671 -15.360 1.00 91.19 172 GLY A N 1
ATOM 1396 C CA . GLY A 1 172 ? 13.650 0.454 -14.581 1.00 91.19 172 GLY A CA 1
ATOM 1397 C C . GLY A 1 172 ? 13.738 1.784 -15.330 1.00 91.19 172 GLY A C 1
ATOM 1398 O O . GLY A 1 172 ? 14.324 2.737 -14.810 1.00 91.19 172 GLY A O 1
ATOM 1399 N N . PHE A 1 173 ? 13.145 1.903 -16.517 1.00 91.81 173 PHE A N 1
ATOM 1400 C CA . PHE A 1 173 ? 13.039 3.168 -17.249 1.00 91.81 173 PHE A CA 1
ATOM 1401 C C . PHE A 1 173 ? 11.593 3.468 -17.585 1.00 91.81 173 PHE A C 1
ATOM 1403 O O . PHE A 1 173 ? 10.744 2.593 -17.602 1.00 91.81 173 PHE A O 1
ATOM 1410 N N . TRP A 1 174 ? 11.306 4.720 -17.900 1.00 92.94 174 TRP A N 1
ATOM 1411 C CA . TRP A 1 174 ? 10.089 5.022 -18.641 1.00 92.94 174 TRP A CA 1
ATOM 1412 C C . TRP A 1 174 ? 10.238 4.633 -20.104 1.00 92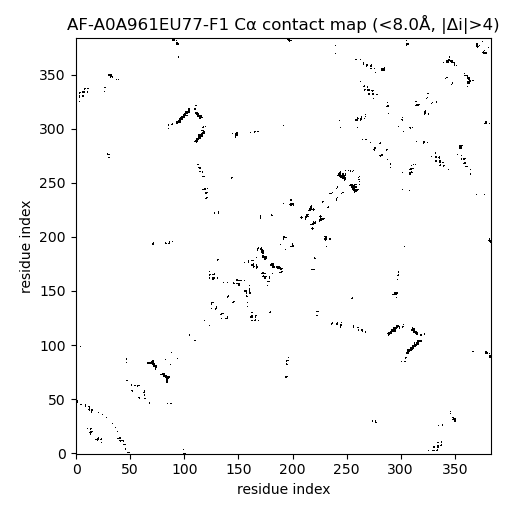.94 174 TRP A C 1
ATOM 1414 O O . TRP A 1 174 ? 11.353 4.573 -20.617 1.00 92.94 174 TRP A O 1
ATOM 1424 N N . CYS A 1 175 ? 9.124 4.432 -20.802 1.00 93.06 175 CYS A N 1
ATOM 1425 C CA . CYS A 1 175 ? 9.130 4.450 -22.258 1.00 93.06 175 CYS A CA 1
ATOM 1426 C C . CYS A 1 175 ? 8.990 5.869 -22.805 1.00 93.06 175 CYS A C 1
ATOM 1428 O O . CYS A 1 175 ? 8.571 6.794 -22.110 1.00 93.06 175 CYS A O 1
ATOM 1430 N N . ASN A 1 176 ? 9.289 6.031 -24.088 1.00 92.25 176 ASN A N 1
ATOM 1431 C CA . ASN A 1 176 ? 8.812 7.164 -24.869 1.00 92.25 176 ASN A CA 1
ATOM 1432 C C . ASN A 1 176 ? 7.275 7.114 -25.044 1.00 92.25 176 ASN A C 1
ATOM 1434 O O . ASN A 1 176 ? 6.624 6.112 -24.738 1.00 92.25 176 ASN A O 1
ATOM 1438 N N . LYS A 1 177 ? 6.676 8.182 -25.588 1.00 91.19 177 LYS A N 1
ATOM 1439 C CA . LYS A 1 177 ? 5.213 8.286 -25.765 1.00 91.19 177 LYS A CA 1
ATOM 1440 C C . LYS A 1 177 ? 4.617 7.182 -26.662 1.00 91.19 177 LYS A C 1
ATOM 1442 O O . LYS A 1 177 ? 3.464 6.788 -26.468 1.00 91.19 177 LYS A O 1
ATOM 1447 N N . SER A 1 178 ? 5.386 6.647 -27.620 1.00 88.56 178 SER A N 1
ATOM 1448 C CA . SER A 1 178 ? 4.944 5.517 -28.456 1.00 88.56 178 SER A CA 1
ATOM 1449 C C . SER A 1 178 ? 4.859 4.206 -27.671 1.00 88.56 178 SER A C 1
ATOM 1451 O O . SER A 1 178 ? 4.090 3.325 -28.057 1.00 88.56 178 SER A O 1
ATOM 1453 N N . GLY A 1 179 ? 5.570 4.088 -26.546 1.00 89.25 179 GLY A N 1
ATOM 1454 C CA . GLY A 1 179 ? 5.575 2.906 -25.687 1.00 89.25 179 GLY A CA 1
ATOM 1455 C C . GLY A 1 179 ? 6.443 1.762 -26.204 1.00 89.25 179 GLY A C 1
ATOM 1456 O O . GLY A 1 179 ? 6.243 0.625 -25.779 1.00 89.25 179 GLY A O 1
ATOM 1457 N N . THR A 1 180 ? 7.358 2.042 -27.136 1.00 88.06 180 THR A N 1
ATOM 1458 C CA . THR A 1 180 ? 8.130 1.023 -27.874 1.00 88.06 180 THR A CA 1
ATOM 1459 C C . THR A 1 180 ? 9.627 1.055 -27.584 1.00 88.06 180 THR A C 1
ATOM 1461 O O . THR A 1 180 ? 10.326 0.102 -27.918 1.00 88.06 180 THR A O 1
ATOM 1464 N N . ALA A 1 181 ? 10.128 2.125 -26.966 1.00 90.56 181 ALA A N 1
ATOM 1465 C CA . ALA A 1 181 ? 11.538 2.286 -26.636 1.00 90.56 181 ALA A CA 1
ATOM 1466 C C . ALA A 1 181 ? 11.702 2.990 -25.282 1.00 90.56 181 ALA A C 1
ATOM 1468 O O . ALA A 1 181 ? 10.826 3.772 -24.896 1.00 90.56 181 ALA A O 1
ATOM 1469 N N . PRO A 1 182 ? 12.818 2.761 -24.569 1.00 91.62 182 PRO A N 1
ATOM 1470 C CA . PRO A 1 182 ? 13.083 3.442 -23.312 1.00 91.62 182 PRO A CA 1
ATOM 1471 C C . PRO A 1 182 ? 13.348 4.932 -23.519 1.00 91.62 182 PRO A C 1
ATOM 1473 O O . PRO A 1 182 ? 14.014 5.355 -24.463 1.00 91.62 182 PRO A O 1
ATOM 1476 N N . TRP A 1 183 ? 12.886 5.732 -22.571 1.00 92.25 183 TRP A N 1
ATOM 1477 C CA . TRP A 1 183 ? 13.217 7.137 -22.440 1.00 92.25 183 TRP A CA 1
ATOM 1478 C C . TRP A 1 183 ? 14.421 7.278 -21.507 1.00 92.25 183 TRP A C 1
ATOM 1480 O O . TRP A 1 183 ? 14.285 7.406 -20.291 1.00 92.25 183 TRP A O 1
ATOM 1490 N N . TYR A 1 184 ? 15.627 7.255 -22.080 1.00 88.31 184 TYR A N 1
ATOM 1491 C CA . TYR A 1 184 ? 16.876 7.223 -21.307 1.00 88.31 184 TYR A CA 1
ATOM 1492 C C . TYR A 1 184 ? 17.097 8.428 -20.381 1.00 88.31 184 TYR A C 1
ATOM 1494 O O . TYR A 1 184 ? 17.793 8.287 -19.382 1.00 88.31 184 TYR A O 1
ATOM 1502 N N . ALA A 1 185 ? 16.474 9.578 -20.661 1.00 89.25 185 ALA A N 1
ATOM 1503 C CA . ALA A 1 185 ? 16.520 10.758 -19.793 1.00 89.25 185 ALA A CA 1
ATOM 1504 C C . ALA A 1 185 ? 15.642 10.635 -18.529 1.00 89.25 185 ALA A C 1
ATOM 1506 O O . ALA A 1 185 ? 15.729 11.477 -17.639 1.00 89.25 185 ALA A O 1
ATOM 1507 N N . LYS A 1 186 ? 14.798 9.598 -18.429 1.00 87.31 186 LYS A N 1
ATOM 1508 C CA . LYS A 1 186 ? 13.935 9.327 -17.269 1.00 87.31 186 LYS A CA 1
ATOM 1509 C C . LYS A 1 186 ? 14.227 7.946 -16.652 1.00 87.31 186 LYS A C 1
ATOM 1511 O O . LYS A 1 186 ? 13.345 7.079 -16.646 1.00 87.31 186 LYS A O 1
ATOM 1516 N N . PRO A 1 187 ? 15.443 7.707 -16.120 1.00 89.00 187 PRO A N 1
ATOM 1517 C CA . PRO A 1 187 ? 15.739 6.481 -15.388 1.00 89.00 187 PRO A CA 1
ATOM 1518 C C . PRO A 1 187 ? 14.977 6.454 -14.056 1.00 89.00 187 PRO A C 1
ATOM 1520 O O . PRO A 1 187 ? 14.873 7.460 -13.353 1.00 89.00 187 PRO A O 1
ATOM 1523 N N . ARG A 1 188 ? 14.448 5.285 -13.694 1.00 90.19 188 ARG A N 1
ATOM 1524 C CA . ARG A 1 188 ? 13.814 5.009 -12.391 1.00 90.19 188 ARG A CA 1
ATOM 1525 C C . ARG A 1 188 ? 14.527 3.906 -11.599 1.00 90.19 188 ARG A C 1
ATOM 1527 O O . ARG A 1 188 ? 14.171 3.711 -10.437 1.00 90.19 188 ARG A O 1
ATOM 1534 N N . GLY A 1 189 ? 15.522 3.258 -12.210 1.00 89.94 189 GLY A N 1
ATOM 1535 C CA . GLY A 1 189 ? 16.355 2.208 -11.628 1.00 89.94 189 GLY A CA 1
ATOM 1536 C C . GLY A 1 189 ? 15.665 0.845 -11.587 1.00 89.94 189 GLY A C 1
ATOM 1537 O O . GLY A 1 189 ? 14.437 0.756 -11.600 1.00 89.94 189 GLY A O 1
ATOM 1538 N N . PHE A 1 190 ? 16.459 -0.222 -11.508 1.00 92.62 190 PHE A N 1
ATOM 1539 C CA . PHE A 1 190 ? 15.971 -1.580 -11.255 1.00 92.62 190 PHE A CA 1
ATOM 1540 C C . PHE A 1 190 ? 15.597 -1.704 -9.778 1.00 92.62 190 PHE A C 1
ATOM 1542 O O . PHE A 1 190 ? 16.395 -2.123 -8.947 1.00 92.62 190 PHE A O 1
ATOM 1549 N N . ARG A 1 191 ? 14.393 -1.236 -9.436 1.00 92.50 191 ARG A N 1
ATOM 1550 C CA . ARG A 1 191 ? 13.992 -0.968 -8.046 1.00 92.50 191 ARG A CA 1
ATOM 1551 C C . ARG A 1 191 ? 14.085 -2.181 -7.123 1.00 92.50 191 ARG A C 1
ATOM 1553 O O . ARG A 1 191 ? 14.405 -1.983 -5.962 1.00 92.50 191 ARG A O 1
ATOM 1560 N N . HIS A 1 192 ? 13.864 -3.400 -7.617 1.00 92.31 192 HIS A N 1
ATOM 1561 C CA . HIS A 1 192 ? 14.019 -4.619 -6.812 1.00 92.31 192 HIS A CA 1
ATOM 1562 C C . HIS A 1 192 ? 15.452 -4.826 -6.291 1.00 92.31 192 HIS A C 1
ATOM 1564 O O . HIS A 1 192 ? 15.618 -5.505 -5.287 1.00 92.31 192 HIS A O 1
ATOM 1570 N N . ASN A 1 193 ? 16.459 -4.188 -6.896 1.00 94.00 193 ASN A N 1
ATOM 1571 C CA . ASN A 1 193 ? 17.855 -4.224 -6.449 1.00 94.00 193 ASN A CA 1
ATOM 1572 C C . ASN A 1 193 ? 18.265 -2.988 -5.631 1.00 94.00 193 ASN A C 1
ATOM 1574 O O . ASN A 1 193 ? 19.436 -2.820 -5.309 1.00 94.00 193 ASN A O 1
ATOM 1578 N N . LEU A 1 194 ? 17.318 -2.102 -5.296 1.00 92.81 194 LEU A N 1
ATOM 1579 C CA . LEU A 1 194 ? 17.564 -0.894 -4.490 1.00 92.81 194 LEU A CA 1
ATOM 1580 C C . LEU A 1 194 ? 17.180 -1.083 -3.010 1.00 92.81 194 LEU A C 1
ATOM 1582 O O . LEU A 1 194 ? 16.994 -0.097 -2.289 1.00 92.81 194 LEU A O 1
ATOM 1586 N N . PHE A 1 195 ? 17.014 -2.338 -2.587 1.00 91.81 195 PHE A N 1
ATOM 1587 C CA . PHE A 1 195 ? 16.632 -2.744 -1.239 1.00 91.81 195 PHE A CA 1
ATOM 1588 C C . PHE A 1 195 ? 17.347 -4.040 -0.850 1.00 91.81 195 PHE A C 1
ATOM 1590 O O . PHE A 1 195 ? 17.551 -4.922 -1.686 1.00 91.81 195 PHE A O 1
ATOM 1597 N N . GLN A 1 196 ? 17.660 -4.180 0.430 1.00 91.25 196 GLN A N 1
ATOM 1598 C CA . GLN A 1 196 ? 18.129 -5.411 1.045 1.00 91.25 196 GLN A CA 1
ATOM 1599 C C . GLN A 1 196 ? 16.937 -6.323 1.343 1.00 91.25 196 GLN A C 1
ATOM 1601 O O . GLN A 1 196 ? 16.091 -6.001 2.171 1.00 91.25 196 GLN A O 1
ATOM 1606 N N . TRP A 1 197 ? 16.876 -7.451 0.635 1.00 90.94 197 TRP A N 1
ATOM 1607 C CA . TRP A 1 197 ? 15.887 -8.521 0.798 1.00 90.94 197 TRP A CA 1
ATOM 1608 C C . TRP A 1 197 ? 16.297 -9.752 -0.028 1.00 90.94 197 TRP A C 1
ATOM 1610 O O . TRP A 1 197 ? 17.157 -9.670 -0.916 1.00 90.94 197 TRP A O 1
ATOM 1620 N N . ARG A 1 198 ? 15.651 -10.891 0.226 1.00 91.44 198 ARG A N 1
ATOM 1621 C CA . ARG A 1 198 ? 15.893 -12.184 -0.435 1.00 91.44 198 ARG A CA 1
ATOM 1622 C C . ARG A 1 198 ? 15.731 -12.158 -1.954 1.00 91.44 198 ARG A C 1
ATOM 1624 O O . ARG A 1 198 ? 16.329 -12.969 -2.652 1.00 91.44 198 ARG A O 1
ATOM 1631 N N . TYR A 1 199 ? 14.913 -11.243 -2.464 1.00 93.44 199 TYR A N 1
ATOM 1632 C CA . TYR A 1 199 ? 14.531 -11.203 -3.874 1.00 93.44 199 TYR A CA 1
ATOM 1633 C C . TYR A 1 199 ? 15.418 -10.296 -4.733 1.00 93.44 199 TYR A C 1
ATOM 1635 O O . TYR A 1 199 ? 15.267 -10.300 -5.951 1.00 93.44 199 TYR A O 1
ATOM 1643 N N . ALA A 1 200 ? 16.327 -9.525 -4.128 1.00 92.88 200 ALA A N 1
ATOM 1644 C CA . ALA A 1 200 ? 17.315 -8.760 -4.882 1.00 92.88 200 ALA A CA 1
ATOM 1645 C C . ALA A 1 200 ? 18.315 -9.701 -5.557 1.00 92.88 200 ALA A C 1
ATOM 1647 O O . ALA A 1 200 ? 18.711 -10.717 -4.978 1.00 92.88 200 ALA A O 1
ATOM 1648 N N . ASP A 1 201 ? 18.785 -9.311 -6.734 1.00 93.38 201 ASP A N 1
ATOM 1649 C CA . ASP A 1 201 ? 19.828 -10.028 -7.454 1.00 93.38 201 ASP A CA 1
ATOM 1650 C C . ASP A 1 201 ? 21.171 -9.990 -6.704 1.00 93.38 201 ASP A C 1
ATOM 1652 O O . ASP A 1 201 ? 21.426 -9.124 -5.859 1.00 93.38 201 ASP A O 1
ATOM 1656 N N . GLY A 1 202 ? 22.028 -10.973 -6.987 1.00 90.56 202 GLY A N 1
ATOM 1657 C CA . GLY A 1 202 ? 23.343 -11.098 -6.358 1.00 90.56 202 GLY A CA 1
ATOM 1658 C C . GLY A 1 202 ? 24.295 -9.944 -6.687 1.00 90.56 202 GLY A C 1
ATOM 1659 O O . GLY A 1 202 ? 24.061 -9.148 -7.599 1.00 90.56 202 GLY A O 1
ATOM 1660 N N . ASP A 1 203 ? 25.397 -9.872 -5.946 1.00 89.75 203 ASP A N 1
ATOM 1661 C CA . ASP A 1 203 ? 26.399 -8.820 -6.111 1.00 89.75 203 ASP A CA 1
ATOM 1662 C C . ASP A 1 203 ? 26.935 -8.752 -7.552 1.00 89.75 203 ASP A C 1
ATOM 1664 O O . ASP A 1 203 ? 27.154 -9.766 -8.220 1.00 89.75 203 ASP A O 1
ATOM 1668 N N . GLY A 1 204 ? 27.151 -7.531 -8.049 1.00 90.81 204 GLY A N 1
ATOM 1669 C CA . GLY A 1 204 ? 27.608 -7.292 -9.420 1.00 90.81 204 GLY A CA 1
ATOM 1670 C C . GLY A 1 204 ? 26.505 -7.360 -10.481 1.00 90.81 204 GLY A C 1
ATOM 1671 O O . GLY A 1 204 ? 26.814 -7.344 -11.682 1.00 90.81 204 GLY A O 1
ATOM 1672 N N . TRP A 1 205 ? 25.232 -7.396 -10.074 1.00 93.69 205 TRP A N 1
ATOM 1673 C CA . TRP A 1 205 ? 24.082 -7.307 -10.975 1.00 93.69 205 TRP A CA 1
ATOM 1674 C C . TRP A 1 205 ? 24.151 -6.086 -11.905 1.00 93.69 205 TRP A C 1
ATOM 1676 O O . TRP A 1 205 ? 23.697 -6.156 -13.043 1.00 93.69 205 TRP A O 1
ATOM 1686 N N . GLU A 1 206 ? 24.785 -4.987 -11.488 1.00 93.62 206 GLU A N 1
ATOM 1687 C CA . GLU A 1 206 ? 24.953 -3.772 -12.288 1.00 93.62 206 GLU A CA 1
ATOM 1688 C C . GLU A 1 206 ? 25.782 -4.046 -13.548 1.00 93.62 206 GLU A C 1
ATOM 1690 O O . GLU A 1 206 ? 25.438 -3.593 -14.642 1.00 93.62 206 GLU A O 1
ATOM 1695 N N . LYS A 1 207 ? 26.857 -4.839 -13.420 1.00 94.94 207 LYS A N 1
ATOM 1696 C CA . LYS A 1 207 ? 27.699 -5.245 -14.558 1.00 94.94 207 LYS A CA 1
ATOM 1697 C C . LYS A 1 207 ? 26.904 -6.123 -15.522 1.00 94.94 207 LYS A C 1
ATOM 1699 O O . LYS A 1 207 ? 26.995 -5.947 -16.740 1.00 94.94 207 LYS A O 1
ATOM 1704 N N . LYS A 1 208 ? 26.089 -7.036 -14.978 1.00 94.06 208 LYS A N 1
ATOM 1705 C CA . LYS A 1 208 ? 25.155 -7.859 -15.758 1.00 94.06 208 LYS A CA 1
ATOM 1706 C C . LYS A 1 208 ? 24.139 -6.975 -16.491 1.00 94.06 208 LYS A C 1
ATOM 1708 O O . LYS A 1 208 ? 23.973 -7.136 -17.697 1.00 94.06 208 LYS A O 1
ATOM 1713 N N . ALA A 1 209 ? 23.558 -5.984 -15.817 1.00 93.94 209 ALA A N 1
ATOM 1714 C CA . ALA A 1 209 ? 22.587 -5.062 -16.395 1.00 93.94 209 ALA A CA 1
ATOM 1715 C C . ALA A 1 209 ? 23.159 -4.223 -17.544 1.00 93.94 209 ALA A C 1
ATOM 1717 O O . ALA A 1 209 ? 22.512 -4.059 -18.580 1.00 93.94 209 ALA A O 1
ATOM 1718 N N . VAL A 1 210 ? 24.398 -3.741 -17.406 1.00 93.25 210 VAL A N 1
ATOM 1719 C CA . VAL A 1 210 ? 25.100 -3.022 -18.481 1.00 93.25 210 VAL A CA 1
ATOM 1720 C C . VAL A 1 210 ? 25.306 -3.921 -19.701 1.00 93.25 210 VAL A C 1
ATOM 1722 O O . VAL A 1 210 ? 24.984 -3.510 -20.818 1.00 93.25 210 VAL A O 1
ATOM 1725 N N . ARG A 1 211 ? 25.794 -5.151 -19.495 1.00 94.56 211 ARG A N 1
ATOM 1726 C CA . ARG A 1 211 ? 26.020 -6.128 -20.572 1.00 94.56 211 ARG A CA 1
ATOM 1727 C C . ARG A 1 211 ? 24.719 -6.517 -21.276 1.00 94.56 211 ARG A C 1
ATOM 1729 O O . ARG A 1 211 ? 24.690 -6.637 -22.498 1.00 94.56 211 ARG A O 1
ATOM 1736 N N . GLU A 1 212 ? 23.642 -6.694 -20.516 1.00 94.75 212 GLU A N 1
ATOM 1737 C CA . GLU A 1 212 ? 22.369 -7.208 -21.029 1.00 94.75 212 GLU A CA 1
ATOM 1738 C C . GLU A 1 212 ? 21.460 -6.152 -21.652 1.00 94.75 212 GLU A C 1
ATOM 1740 O O . GLU A 1 212 ? 20.488 -6.487 -22.328 1.00 94.75 212 GLU A O 1
ATOM 1745 N N . ARG A 1 213 ? 21.806 -4.867 -21.518 1.00 91.12 213 ARG A N 1
ATOM 1746 C CA . ARG A 1 213 ? 20.985 -3.733 -21.961 1.00 91.12 213 ARG A CA 1
ATOM 1747 C C . ARG A 1 213 ? 20.440 -3.872 -23.390 1.00 91.12 213 ARG A C 1
ATOM 1749 O O . ARG A 1 213 ? 19.315 -3.449 -23.649 1.00 91.12 213 ARG A O 1
ATOM 1756 N N . LYS A 1 214 ? 21.226 -4.435 -24.319 1.00 91.06 214 LYS A N 1
ATOM 1757 C CA . LYS A 1 214 ? 20.850 -4.657 -25.736 1.00 91.06 214 LYS A CA 1
ATOM 1758 C C . LYS A 1 214 ? 20.693 -6.141 -26.121 1.00 91.06 214 LYS A C 1
ATOM 1760 O O . LYS A 1 214 ? 20.333 -6.439 -27.270 1.00 91.06 214 LYS A O 1
ATOM 1765 N N . SER A 1 215 ? 20.966 -7.063 -25.201 1.00 94.31 215 SER A N 1
ATOM 1766 C CA . SER A 1 215 ? 20.862 -8.511 -25.416 1.00 94.31 215 SER A CA 1
ATOM 1767 C C . SER A 1 215 ? 19.618 -9.076 -24.719 1.00 94.31 215 SER A C 1
ATOM 1769 O O . SER A 1 215 ? 18.688 -8.326 -24.422 1.00 94.31 215 SER A O 1
ATOM 1771 N N . SER A 1 216 ? 19.546 -10.397 -24.562 1.00 95.19 216 SER A N 1
ATOM 1772 C CA . SER A 1 216 ? 18.447 -11.081 -23.879 1.00 95.19 216 SER A CA 1
ATOM 1773 C C . SER A 1 216 ? 18.764 -11.285 -22.404 1.00 95.19 216 SER A C 1
ATOM 1775 O O . SER A 1 216 ? 19.896 -11.626 -22.074 1.00 95.19 216 SER A O 1
ATOM 1777 N N . GLY A 1 217 ? 17.764 -11.099 -21.543 1.00 94.88 217 GLY A N 1
ATOM 1778 C CA . GLY A 1 217 ? 17.908 -11.251 -20.092 1.00 94.88 217 GLY A CA 1
ATOM 1779 C C . GLY A 1 217 ? 17.001 -10.313 -19.284 1.00 94.88 217 GLY A C 1
ATOM 1780 O O . GLY A 1 217 ? 16.255 -9.518 -19.875 1.00 94.88 217 GLY A O 1
ATOM 1781 N N . PRO A 1 218 ? 17.061 -10.378 -17.942 1.00 93.69 218 PRO A N 1
ATOM 1782 C CA . PRO A 1 218 ? 16.201 -9.609 -17.036 1.00 93.69 218 PRO A CA 1
ATOM 1783 C C . PRO A 1 218 ? 16.446 -8.098 -17.038 1.00 93.69 218 PRO A C 1
ATOM 1785 O O . PRO A 1 218 ? 15.569 -7.335 -16.637 1.00 93.69 218 PRO A O 1
ATOM 1788 N N . TYR A 1 219 ? 17.587 -7.636 -17.555 1.00 95.00 219 TYR A N 1
ATOM 1789 C CA . TYR A 1 219 ? 17.898 -6.204 -17.668 1.00 95.00 219 TYR A CA 1
ATOM 1790 C C . TYR A 1 219 ? 17.823 -5.664 -19.097 1.00 95.00 219 TYR A C 1
ATOM 1792 O O . TYR A 1 219 ? 18.266 -4.544 -19.371 1.00 95.00 219 TYR A O 1
ATOM 1800 N N . SER A 1 220 ? 17.282 -6.448 -20.034 1.00 94.12 220 SER A N 1
ATOM 1801 C CA . SER A 1 220 ? 17.168 -5.993 -21.415 1.00 94.12 220 SER A CA 1
ATOM 1802 C C . SER A 1 220 ? 16.250 -4.777 -21.525 1.00 94.12 220 SER A C 1
ATOM 1804 O O . SER A 1 220 ? 15.101 -4.780 -21.078 1.00 94.12 220 SER A O 1
ATOM 1806 N N . MET A 1 221 ? 16.735 -3.748 -22.215 1.00 91.12 221 MET A N 1
ATOM 1807 C CA . MET A 1 221 ? 15.944 -2.566 -22.561 1.00 91.12 221 MET A CA 1
ATOM 1808 C C . MET A 1 221 ? 15.136 -2.760 -23.846 1.00 91.12 221 MET A C 1
ATOM 1810 O O . MET A 1 221 ? 14.375 -1.878 -24.245 1.00 91.12 221 MET A O 1
ATOM 1814 N N . VAL A 1 222 ? 15.291 -3.914 -24.498 1.00 91.31 222 VAL A N 1
ATOM 1815 C CA . VAL A 1 222 ? 14.516 -4.318 -25.666 1.00 91.31 222 VAL A CA 1
ATOM 1816 C C . VAL A 1 222 ? 13.451 -5.298 -25.191 1.00 91.31 222 VAL A C 1
ATOM 1818 O O . VAL A 1 222 ? 13.743 -6.451 -24.894 1.00 91.31 222 VAL A O 1
ATOM 1821 N N . TYR A 1 223 ? 12.195 -4.858 -25.126 1.00 90.31 223 TYR A N 1
ATOM 1822 C CA . TYR A 1 223 ? 11.090 -5.645 -24.562 1.00 90.31 223 TYR A CA 1
ATOM 1823 C C . TYR A 1 223 ? 10.931 -7.062 -25.134 1.00 90.31 223 TYR A C 1
ATOM 1825 O O . TYR A 1 223 ? 10.522 -7.963 -24.400 1.00 90.31 223 TYR A O 1
ATOM 1833 N N . SER A 1 224 ? 11.249 -7.274 -26.415 1.00 92.50 224 SER A N 1
ATOM 1834 C CA . SER A 1 224 ? 11.180 -8.595 -27.055 1.00 92.50 224 SER A CA 1
ATOM 1835 C C . SER A 1 224 ? 12.285 -9.544 -26.586 1.00 92.50 224 SER A C 1
ATOM 1837 O O . SER A 1 224 ? 12.109 -10.755 -26.652 1.00 92.50 224 SER A O 1
ATOM 1839 N N . LYS A 1 225 ? 13.400 -9.002 -26.087 1.00 95.31 225 LYS A N 1
ATOM 1840 C CA . LYS A 1 225 ? 14.538 -9.748 -25.536 1.00 95.31 225 LYS A CA 1
ATOM 1841 C C . LYS A 1 225 ? 14.519 -9.824 -24.004 1.00 95.31 225 LYS A C 1
ATOM 1843 O O . LYS A 1 225 ? 15.233 -10.638 -23.424 1.00 95.31 225 LYS A O 1
ATOM 1848 N N . TRP A 1 226 ? 13.721 -8.980 -23.352 1.00 95.50 226 TRP A N 1
ATOM 1849 C CA . TRP A 1 226 ? 13.539 -8.993 -21.904 1.00 95.50 226 TRP A CA 1
ATOM 1850 C C . TRP A 1 226 ? 12.879 -10.292 -21.430 1.00 95.50 226 TRP A C 1
ATOM 1852 O O . TRP A 1 226 ? 11.909 -10.754 -22.045 1.00 95.50 226 TRP A O 1
ATOM 1862 N N . LYS A 1 227 ? 13.386 -10.854 -20.329 1.00 95.25 227 LYS A N 1
ATOM 1863 C CA . LYS A 1 227 ? 12.897 -12.102 -19.733 1.00 95.25 227 LYS A CA 1
ATOM 1864 C C . LYS A 1 227 ? 12.702 -11.966 -18.211 1.00 95.25 227 LYS A C 1
ATOM 1866 O O . LYS A 1 227 ? 13.578 -11.403 -17.565 1.00 95.25 227 LYS A O 1
ATOM 1871 N N . PRO A 1 228 ? 11.608 -12.495 -17.632 1.00 95.69 228 PRO A N 1
ATOM 1872 C CA . PRO A 1 228 ? 11.371 -12.492 -16.185 1.00 95.69 228 PRO A CA 1
ATOM 1873 C C . PRO A 1 228 ? 12.213 -13.562 -15.476 1.00 95.69 228 PRO A C 1
ATOM 1875 O O . PRO A 1 228 ? 11.695 -14.604 -15.093 1.00 95.69 228 PRO A O 1
ATOM 1878 N N . GLU A 1 229 ? 13.518 -13.343 -15.348 1.00 95.12 229 GLU A N 1
ATOM 1879 C CA . GLU A 1 229 ? 14.448 -14.314 -14.754 1.00 95.12 229 GLU A CA 1
ATOM 1880 C C . GLU A 1 229 ? 14.985 -13.818 -13.410 1.00 95.12 229 GLU A C 1
ATOM 1882 O O . GLU A 1 229 ? 15.481 -12.695 -13.330 1.00 95.12 229 GLU A O 1
ATOM 1887 N N . GLY A 1 230 ? 14.945 -14.667 -12.381 1.00 94.19 230 GLY A N 1
ATOM 1888 C CA . GLY A 1 230 ? 15.468 -14.378 -11.043 1.00 94.19 230 GLY A CA 1
ATOM 1889 C C . GLY A 1 230 ? 14.391 -14.380 -9.956 1.00 94.19 230 GLY A C 1
ATOM 1890 O O . GLY A 1 230 ? 13.192 -14.319 -10.239 1.00 94.19 230 GLY A O 1
ATOM 1891 N N . ALA A 1 231 ? 14.835 -14.412 -8.697 1.00 94.31 231 ALA A N 1
ATOM 1892 C CA . ALA A 1 231 ? 13.974 -14.603 -7.527 1.00 94.31 231 ALA A CA 1
ATOM 1893 C C . ALA A 1 231 ? 12.866 -13.541 -7.402 1.00 94.31 231 ALA A C 1
ATOM 1895 O O . ALA A 1 231 ? 11.746 -13.856 -6.995 1.00 94.31 231 ALA A O 1
ATOM 1896 N N . PHE A 1 232 ? 13.147 -12.286 -7.777 1.00 95.19 232 PHE A N 1
ATOM 1897 C CA . PHE A 1 232 ? 12.123 -11.241 -7.822 1.00 95.19 232 PHE A CA 1
ATOM 1898 C C . PHE A 1 232 ? 10.990 -11.593 -8.787 1.00 95.19 232 PHE A C 1
ATOM 1900 O O . PHE A 1 232 ? 9.822 -11.489 -8.423 1.00 95.19 232 PHE A O 1
ATOM 1907 N N . TRP A 1 233 ? 11.309 -12.042 -9.999 1.00 96.25 233 TRP A N 1
ATOM 1908 C CA . TRP A 1 233 ? 10.299 -12.342 -11.010 1.00 96.25 233 TRP A CA 1
ATOM 1909 C C . TRP A 1 233 ? 9.495 -13.597 -10.678 1.00 96.25 233 TRP A C 1
ATOM 1911 O O . TRP A 1 233 ? 8.276 -13.591 -10.839 1.00 96.25 233 TRP A O 1
ATOM 1921 N N . GLU A 1 234 ? 10.146 -14.620 -10.126 1.00 95.50 234 GLU A N 1
ATOM 1922 C CA . GLU A 1 234 ? 9.474 -15.813 -9.599 1.00 95.50 234 GLU A CA 1
ATOM 1923 C C . GLU A 1 234 ? 8.462 -15.449 -8.506 1.00 95.50 234 GLU A C 1
ATOM 1925 O O . GLU A 1 234 ? 7.314 -15.902 -8.539 1.00 95.50 234 GLU A O 1
ATOM 1930 N N . ARG A 1 235 ? 8.848 -14.563 -7.574 1.00 94.50 235 ARG A N 1
ATOM 1931 C CA . ARG A 1 235 ? 7.929 -14.001 -6.577 1.00 94.50 235 ARG A CA 1
ATOM 1932 C C . ARG A 1 235 ? 6.780 -13.266 -7.246 1.00 94.50 235 ARG A C 1
ATOM 1934 O O . ARG A 1 235 ? 5.635 -13.573 -6.940 1.00 94.50 235 ARG A O 1
ATOM 1941 N N . GLU A 1 236 ? 7.067 -12.313 -8.135 1.00 96.62 236 GLU A N 1
ATOM 1942 C CA . GLU A 1 236 ? 6.061 -11.474 -8.803 1.00 96.62 236 GLU A CA 1
ATOM 1943 C C . GLU A 1 236 ? 4.995 -12.290 -9.549 1.00 96.62 236 GLU A C 1
ATOM 1945 O O . GLU A 1 236 ? 3.843 -11.862 -9.653 1.00 96.62 236 GLU A O 1
ATOM 1950 N N . GLN A 1 237 ? 5.363 -13.475 -10.037 1.00 97.12 237 GLN A N 1
ATOM 1951 C CA . GLN A 1 237 ? 4.477 -14.412 -10.726 1.00 97.12 237 GLN A CA 1
ATOM 1952 C C . GLN A 1 237 ? 3.726 -15.370 -9.785 1.00 97.12 237 GLN A C 1
ATOM 1954 O O . GLN A 1 237 ? 2.830 -16.092 -10.233 1.00 97.12 237 GLN A O 1
ATOM 1959 N N . ALA A 1 238 ? 4.053 -15.389 -8.492 1.00 95.50 238 ALA A N 1
ATOM 1960 C CA . ALA A 1 238 ? 3.474 -16.310 -7.526 1.00 95.50 238 ALA A CA 1
ATOM 1961 C C . ALA A 1 238 ? 2.037 -15.930 -7.119 1.00 95.50 238 ALA A C 1
ATOM 1963 O O . ALA A 1 238 ? 1.612 -14.773 -7.161 1.00 95.50 238 ALA A O 1
ATOM 1964 N N . LYS A 1 239 ? 1.276 -16.923 -6.640 1.00 96.44 239 LYS A N 1
ATOM 1965 C CA . LYS A 1 239 ? -0.115 -16.736 -6.184 1.00 96.44 239 LYS A CA 1
ATOM 1966 C C . LYS A 1 239 ? -0.298 -15.632 -5.122 1.00 96.44 239 LYS A C 1
ATOM 1968 O O . LYS A 1 239 ? -1.265 -14.885 -5.258 1.00 96.44 239 LYS A O 1
ATOM 1973 N N . PRO A 1 240 ? 0.586 -15.461 -4.117 1.00 96.94 240 PRO A N 1
ATOM 1974 C CA . PRO A 1 240 ? 0.450 -14.384 -3.130 1.00 96.94 240 PRO A CA 1
ATOM 1975 C C . PRO A 1 240 ? 0.440 -12.983 -3.738 1.00 96.94 240 PRO A C 1
ATOM 1977 O O . PRO A 1 240 ? -0.331 -12.124 -3.314 1.00 96.94 240 PRO A O 1
ATOM 1980 N N . GLU A 1 241 ? 1.254 -12.762 -4.770 1.00 97.62 241 GLU A N 1
ATOM 1981 C CA . GLU A 1 241 ? 1.305 -11.492 -5.489 1.00 97.62 241 GLU A CA 1
ATOM 1982 C C . GLU A 1 241 ? 0.005 -11.210 -6.226 1.00 97.62 241 GLU A C 1
ATOM 1984 O O . GLU A 1 241 ? -0.524 -10.098 -6.164 1.00 97.62 241 GLU A O 1
ATOM 1989 N N . TYR A 1 242 ? -0.556 -12.245 -6.850 1.00 97.81 242 TYR A N 1
ATOM 1990 C CA . TYR A 1 242 ? -1.876 -12.169 -7.452 1.00 97.81 242 TYR A CA 1
ATOM 1991 C C . TYR A 1 242 ? -2.961 -11.867 -6.406 1.00 97.81 242 TYR A C 1
ATOM 1993 O O . TYR A 1 242 ? -3.741 -10.936 -6.595 1.00 97.81 242 TYR A O 1
ATOM 2001 N N . TRP A 1 243 ? -2.997 -12.581 -5.277 1.00 97.94 243 TRP A N 1
ATOM 2002 C CA . TRP A 1 243 ? -4.012 -12.366 -4.237 1.00 97.94 243 TRP A CA 1
ATOM 2003 C C . TRP A 1 243 ? -3.973 -10.967 -3.635 1.00 97.94 243 TRP A C 1
ATOM 2005 O O . TRP A 1 243 ? -5.028 -10.375 -3.404 1.00 97.94 243 TRP A O 1
ATOM 2015 N N . ARG A 1 244 ? -2.777 -10.425 -3.391 1.00 97.50 244 ARG A N 1
ATOM 2016 C CA . ARG A 1 244 ? -2.644 -9.133 -2.718 1.00 97.50 244 ARG A CA 1
ATOM 2017 C C . ARG A 1 244 ? -2.829 -7.941 -3.660 1.00 97.50 244 ARG A C 1
ATOM 2019 O O . ARG A 1 244 ? -3.263 -6.901 -3.180 1.00 97.50 244 ARG A O 1
ATOM 2026 N N . ARG A 1 245 ? -2.535 -8.066 -4.967 1.00 97.75 245 ARG A N 1
ATOM 2027 C CA . ARG A 1 245 ? -2.561 -6.932 -5.922 1.00 97.75 245 ARG A CA 1
ATOM 2028 C C . ARG A 1 245 ? -3.562 -7.022 -7.067 1.00 97.75 245 ARG A C 1
ATOM 2030 O O . ARG A 1 245 ? -3.871 -5.985 -7.632 1.00 97.75 245 ARG A O 1
ATOM 2037 N N . GLU A 1 246 ? -4.053 -8.197 -7.443 1.00 96.31 246 GLU A N 1
ATOM 2038 C CA . GLU A 1 246 ? -4.826 -8.361 -8.690 1.00 96.31 246 GLU A CA 1
ATOM 2039 C C . GLU A 1 246 ? -6.185 -9.019 -8.463 1.00 96.31 246 GLU A C 1
ATOM 2041 O O . GLU A 1 246 ? -7.161 -8.646 -9.107 1.00 96.31 246 GLU A O 1
ATOM 2046 N N . ALA A 1 247 ? -6.256 -9.989 -7.550 1.00 96.69 247 ALA A N 1
ATOM 2047 C CA . ALA A 1 247 ? -7.414 -10.855 -7.421 1.00 96.69 247 ALA A CA 1
ATOM 2048 C C . ALA A 1 247 ? -8.699 -10.077 -7.083 1.00 96.69 247 ALA A C 1
ATOM 2050 O O . ALA A 1 247 ? -8.677 -9.178 -6.235 1.00 96.69 247 ALA A O 1
ATOM 2051 N N . PRO A 1 248 ? -9.846 -10.458 -7.669 1.00 95.25 248 PRO A N 1
ATOM 2052 C CA . PRO A 1 248 ? -11.129 -10.073 -7.113 1.00 95.25 248 PRO A CA 1
ATOM 2053 C C . PRO A 1 248 ? -11.283 -10.700 -5.725 1.00 95.25 248 PRO A C 1
ATOM 2055 O O . PRO A 1 248 ? -10.886 -11.844 -5.483 1.00 95.25 248 PRO A O 1
ATOM 2058 N N . VAL A 1 249 ? -11.901 -9.966 -4.808 1.00 94.56 249 VAL A N 1
ATOM 2059 C CA . VAL A 1 249 ? -12.116 -10.426 -3.439 1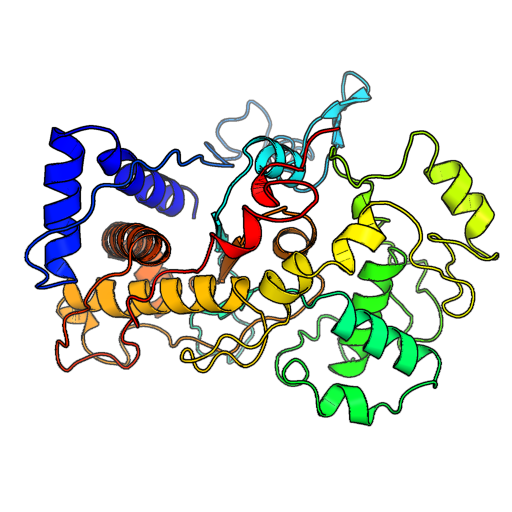.00 94.56 249 VAL A CA 1
ATOM 2060 C C . VAL A 1 249 ? -13.600 -10.721 -3.250 1.00 94.56 249 VAL A C 1
ATOM 2062 O O . VAL A 1 249 ? -14.430 -9.816 -3.115 1.00 94.56 249 VAL A O 1
ATOM 2065 N N . SER A 1 250 ? -13.938 -12.014 -3.259 1.00 89.31 250 SER A N 1
ATOM 2066 C CA . SER A 1 250 ? -15.319 -12.510 -3.186 1.00 89.31 250 SER A CA 1
ATOM 2067 C C . SER A 1 250 ? -16.107 -11.865 -2.042 1.00 89.31 250 SER A C 1
ATOM 2069 O O . SER A 1 250 ? -15.588 -11.707 -0.937 1.00 89.31 250 SER A O 1
ATOM 2071 N N . GLY A 1 251 ? -17.361 -11.477 -2.294 1.00 84.81 251 GLY A N 1
ATOM 2072 C CA . GLY A 1 251 ? -18.264 -10.885 -1.296 1.00 84.81 251 GLY A CA 1
ATOM 2073 C C . GLY A 1 251 ? -17.897 -9.469 -0.827 1.00 84.81 251 GLY A C 1
ATOM 2074 O O . GLY A 1 251 ? -18.501 -8.960 0.114 1.00 84.81 251 GLY A O 1
ATOM 2075 N N . SER A 1 252 ? -16.908 -8.820 -1.449 1.00 87.00 252 SER A N 1
ATOM 2076 C CA . SER A 1 252 ? -16.468 -7.465 -1.089 1.00 87.00 252 SER A CA 1
ATOM 2077 C C . SER A 1 252 ? -16.699 -6.421 -2.190 1.00 87.00 252 SER A C 1
ATOM 2079 O O . SER A 1 252 ? -16.319 -5.264 -2.030 1.00 87.00 252 SER A O 1
ATOM 2081 N N . GLY A 1 253 ? -17.263 -6.790 -3.340 1.00 87.56 253 GLY A N 1
ATOM 2082 C CA . GLY A 1 253 ? -17.402 -5.877 -4.486 1.00 87.56 253 GLY A CA 1
ATOM 2083 C C . GLY A 1 253 ? -16.077 -5.331 -5.042 1.00 87.56 253 GLY A C 1
ATOM 2084 O O . GLY A 1 253 ? -16.098 -4.564 -5.995 1.00 87.56 253 GLY A O 1
ATOM 2085 N N . ILE A 1 254 ? -14.932 -5.722 -4.473 1.00 92.31 254 ILE A N 1
ATOM 2086 C CA . ILE A 1 254 ? -13.605 -5.436 -4.998 1.00 92.31 254 ILE A CA 1
ATOM 2087 C C . ILE A 1 254 ? -13.344 -6.439 -6.118 1.00 92.31 254 ILE A C 1
ATOM 2089 O O . ILE A 1 254 ? -13.160 -7.630 -5.866 1.00 92.31 254 ILE A O 1
ATOM 2093 N N . SER A 1 255 ? -13.369 -5.962 -7.358 1.00 92.25 255 SER A N 1
ATOM 2094 C CA . SER A 1 255 ? -13.136 -6.773 -8.558 1.00 92.25 255 SER A CA 1
ATOM 2095 C C . SER A 1 255 ? -11.665 -6.813 -8.990 1.00 92.25 255 SER A C 1
ATOM 2097 O O . SER A 1 255 ? -11.320 -7.586 -9.879 1.00 92.25 255 SER A O 1
ATOM 2099 N N . TYR A 1 256 ? -10.806 -6.004 -8.364 1.00 94.19 256 TYR A N 1
ATOM 2100 C CA . TYR A 1 256 ? -9.377 -5.885 -8.656 1.00 94.19 256 TYR A CA 1
ATOM 2101 C C . TYR A 1 256 ? -8.624 -5.254 -7.480 1.00 94.19 256 TYR A C 1
ATOM 2103 O O . TYR A 1 256 ? -9.233 -4.668 -6.583 1.00 94.19 256 TYR A O 1
ATOM 2111 N N . GLY A 1 257 ? -7.293 -5.317 -7.489 1.00 96.25 257 GLY A N 1
ATOM 2112 C CA . GLY A 1 257 ? -6.480 -4.717 -6.428 1.00 96.25 257 GLY A CA 1
ATOM 2113 C C . GLY A 1 257 ? -6.279 -5.604 -5.202 1.00 96.25 257 GLY A C 1
ATOM 2114 O O . GLY A 1 257 ? -5.537 -5.212 -4.301 1.00 96.25 257 GLY A O 1
ATOM 2115 N N . GLY A 1 258 ? -6.893 -6.792 -5.178 1.00 97.56 258 GLY A N 1
ATOM 2116 C CA . GLY A 1 258 ? -6.636 -7.826 -4.185 1.00 97.56 258 GLY A CA 1
ATOM 2117 C C . GLY A 1 258 ? -6.888 -7.404 -2.742 1.00 97.56 258 GLY A C 1
ATOM 2118 O O . GLY A 1 258 ? -7.643 -6.474 -2.437 1.00 97.56 258 GLY A O 1
ATOM 2119 N N . ASP A 1 259 ? -6.209 -8.102 -1.835 1.00 98.44 259 ASP A N 1
ATOM 2120 C CA . ASP A 1 259 ? -6.282 -7.813 -0.403 1.00 98.44 259 ASP A CA 1
ATOM 2121 C C . ASP A 1 259 ? -5.739 -6.416 -0.049 1.00 98.44 259 ASP A C 1
ATOM 2123 O O . ASP A 1 259 ? -6.183 -5.842 0.945 1.00 98.44 259 ASP A O 1
ATOM 2127 N N . ASN A 1 260 ? -4.854 -5.823 -0.866 1.00 98.69 260 ASN A N 1
ATOM 2128 C CA . ASN A 1 260 ? -4.406 -4.437 -0.678 1.00 98.69 260 ASN A CA 1
ATOM 2129 C C . ASN A 1 260 ? -5.577 -3.457 -0.818 1.00 98.69 260 ASN A C 1
ATOM 2131 O O . ASN A 1 260 ? -5.777 -2.591 0.038 1.00 98.69 260 ASN A O 1
ATOM 2135 N N . HIS A 1 261 ? -6.379 -3.610 -1.876 1.00 98.06 261 HIS A N 1
ATOM 2136 C CA . HIS A 1 261 ? -7.553 -2.770 -2.090 1.00 98.06 261 HIS A CA 1
ATOM 2137 C C . HIS A 1 261 ? -8.632 -3.045 -1.043 1.00 98.06 261 HIS A C 1
ATOM 2139 O O . HIS A 1 261 ? -9.173 -2.094 -0.477 1.00 98.06 261 HIS A O 1
ATOM 2145 N N . LEU A 1 262 ? -8.893 -4.315 -0.707 1.00 97.88 262 LEU A N 1
ATOM 2146 C CA . LEU A 1 262 ? -9.824 -4.643 0.374 1.00 97.88 262 LEU A CA 1
ATOM 2147 C C . LEU A 1 262 ? -9.415 -3.958 1.686 1.00 97.88 262 LEU A C 1
ATOM 2149 O O . LEU A 1 262 ? -10.244 -3.283 2.293 1.00 97.88 262 LEU A O 1
ATOM 2153 N N . ALA A 1 263 ? -8.154 -4.095 2.104 1.00 98.69 263 ALA A N 1
ATOM 2154 C CA . ALA A 1 263 ? -7.663 -3.510 3.346 1.00 98.69 263 ALA A CA 1
ATOM 2155 C C . ALA A 1 263 ? -7.762 -1.978 3.331 1.00 98.69 263 ALA A C 1
ATOM 2157 O O . ALA A 1 263 ? -8.298 -1.388 4.268 1.00 98.69 263 ALA A O 1
ATOM 2158 N N . ALA A 1 264 ? -7.300 -1.322 2.261 1.00 98.56 264 ALA A N 1
ATOM 2159 C CA . ALA A 1 264 ? -7.362 0.133 2.146 1.00 98.56 264 ALA A CA 1
ATOM 2160 C C . ALA A 1 264 ? -8.808 0.653 2.168 1.00 98.56 264 ALA A C 1
ATOM 2162 O O . ALA A 1 264 ? -9.132 1.550 2.948 1.00 98.56 264 ALA A O 1
ATOM 2163 N N . ASN A 1 265 ? -9.689 0.063 1.355 1.00 97.88 265 ASN A N 1
ATOM 2164 C CA . ASN A 1 265 ? -11.092 0.455 1.282 1.00 97.88 265 ASN A CA 1
ATOM 2165 C C . ASN A 1 265 ? -11.809 0.235 2.617 1.00 97.88 265 ASN A C 1
ATOM 2167 O O . ASN A 1 265 ? -12.502 1.129 3.096 1.00 97.88 265 ASN A O 1
ATOM 2171 N N . GLU A 1 266 ? -11.610 -0.916 3.259 1.00 98.19 266 GLU A N 1
ATOM 2172 C CA . GLU A 1 266 ? -12.237 -1.210 4.547 1.00 98.19 266 GLU A CA 1
ATOM 2173 C C . GLU A 1 266 ? -11.779 -0.225 5.631 1.00 98.19 266 GLU A C 1
ATOM 2175 O O . GLU A 1 266 ? -12.615 0.333 6.342 1.00 98.19 266 GLU A O 1
ATOM 2180 N N . LEU A 1 267 ? -10.482 0.094 5.710 1.00 98.81 267 LEU A N 1
ATOM 2181 C CA . LEU A 1 267 ? -9.978 1.093 6.657 1.00 98.81 267 LEU A CA 1
ATOM 2182 C C . LEU A 1 267 ? -10.536 2.500 6.387 1.00 98.81 267 LEU A C 1
ATOM 2184 O O . LEU A 1 267 ? -10.884 3.205 7.335 1.00 98.81 267 LEU A O 1
ATOM 2188 N N . MET A 1 268 ? -10.699 2.904 5.123 1.00 98.38 268 MET A N 1
ATOM 2189 C CA . MET A 1 268 ? -11.366 4.170 4.786 1.00 98.38 268 MET A CA 1
ATOM 2190 C C . MET A 1 268 ? -12.850 4.164 5.181 1.00 98.38 268 MET A C 1
ATOM 2192 O O . MET A 1 268 ? -13.349 5.169 5.691 1.00 98.38 268 MET A O 1
ATOM 2196 N N . ARG A 1 269 ? -13.558 3.035 5.023 1.00 97.94 269 ARG A N 1
ATOM 2197 C CA . ARG A 1 269 ? -14.937 2.878 5.525 1.00 97.94 269 ARG A CA 1
ATOM 2198 C C . ARG A 1 269 ? -14.979 3.000 7.044 1.00 97.94 269 ARG A C 1
ATOM 2200 O O . ARG A 1 269 ? -15.864 3.674 7.562 1.00 97.94 269 ARG A O 1
ATOM 2207 N N . PHE A 1 270 ? -14.009 2.428 7.759 1.00 98.56 270 PHE A N 1
ATOM 2208 C CA . PHE A 1 270 ? -13.905 2.597 9.208 1.00 98.56 270 PHE A CA 1
ATOM 2209 C C . PHE A 1 270 ? -13.684 4.056 9.603 1.00 98.56 270 PHE A C 1
ATOM 2211 O O . PHE A 1 270 ? -14.332 4.502 10.543 1.00 98.56 270 PHE A O 1
ATOM 2218 N N . ILE A 1 271 ? -12.865 4.828 8.879 1.00 98.00 271 ILE A N 1
ATOM 2219 C CA . ILE A 1 271 ? -12.740 6.278 9.112 1.00 98.00 271 ILE A CA 1
ATOM 2220 C C . ILE A 1 271 ? -14.095 6.976 8.921 1.00 98.00 271 ILE A C 1
ATOM 2222 O O . ILE A 1 271 ? -14.545 7.697 9.813 1.00 98.00 271 ILE A O 1
ATOM 2226 N N . GLN A 1 272 ? -14.768 6.745 7.786 1.00 96.69 272 GLN A N 1
ATOM 2227 C CA . GLN A 1 272 ? -16.074 7.351 7.482 1.00 96.69 272 GLN A CA 1
ATOM 2228 C C . GLN A 1 272 ? -17.119 7.072 8.556 1.00 96.69 272 GLN A C 1
ATOM 2230 O O . GLN A 1 272 ? -17.873 7.964 8.948 1.00 96.69 272 GLN A O 1
ATOM 2235 N N . TYR A 1 273 ? -17.193 5.820 8.985 1.00 97.38 273 TYR A N 1
ATOM 2236 C CA . TYR A 1 273 ? -18.166 5.344 9.951 1.00 97.38 273 TYR A CA 1
ATOM 2237 C C . TYR A 1 273 ? -17.805 5.770 11.369 1.00 97.38 273 TYR A C 1
ATOM 2239 O O . TYR A 1 273 ? -18.601 6.406 12.055 1.00 97.38 273 TYR A O 1
ATOM 2247 N N . GLY A 1 274 ? -16.576 5.497 11.792 1.00 97.44 274 GLY A N 1
ATOM 2248 C CA . GLY A 1 274 ? -16.128 5.723 13.156 1.00 97.44 274 GLY A CA 1
ATOM 2249 C C . GLY A 1 274 ? -16.090 7.191 13.546 1.00 97.44 274 GLY A C 1
ATOM 2250 O O . GLY A 1 274 ? -16.478 7.520 14.664 1.00 97.44 274 GLY A O 1
ATOM 2251 N N . VAL A 1 275 ? -15.709 8.097 12.639 1.00 97.25 275 VAL A N 1
ATOM 2252 C CA . VAL A 1 275 ? -15.792 9.539 12.921 1.00 97.25 275 VAL A CA 1
ATOM 2253 C C . VAL A 1 275 ? -17.245 9.964 13.155 1.00 97.25 275 VAL A C 1
ATOM 2255 O O . VAL A 1 275 ? -17.503 10.742 14.066 1.00 97.25 275 VAL A O 1
ATOM 2258 N N . ARG A 1 276 ? -18.214 9.423 12.404 1.00 96.44 276 ARG A N 1
ATOM 2259 C CA . ARG A 1 276 ? -19.645 9.740 12.585 1.00 96.44 276 ARG A CA 1
ATOM 2260 C C . ARG A 1 276 ? -20.247 9.142 13.853 1.00 96.44 276 ARG A C 1
ATOM 2262 O O . ARG A 1 276 ? -21.116 9.766 14.458 1.00 96.44 276 ARG A O 1
ATOM 2269 N N . MET A 1 277 ? -19.775 7.965 14.259 1.00 95.88 277 MET A N 1
ATOM 2270 C CA . MET A 1 277 ? -20.168 7.342 15.526 1.00 95.88 277 MET A CA 1
ATOM 2271 C C . MET A 1 277 ? -19.704 8.165 16.731 1.00 95.88 277 MET A C 1
ATOM 2273 O O . MET A 1 277 ? -20.416 8.258 17.725 1.00 95.88 277 MET A O 1
ATOM 2277 N N . GLN A 1 278 ? -18.522 8.776 16.629 1.00 96.50 278 GLN A N 1
ATOM 2278 C CA . GLN A 1 278 ? -17.867 9.479 17.733 1.00 96.50 278 GLN A CA 1
ATOM 2279 C C . GLN A 1 278 ? -18.136 10.992 17.755 1.00 96.50 278 GLN A C 1
ATOM 2281 O O . GLN A 1 278 ? -17.942 11.620 18.790 1.00 96.50 278 GLN A O 1
ATOM 2286 N N . VAL A 1 279 ? -18.547 11.588 16.629 1.00 96.31 279 VAL A N 1
ATOM 2287 C CA . VAL A 1 279 ? -18.726 13.043 16.476 1.00 96.31 279 VAL A CA 1
ATOM 2288 C C . VAL A 1 279 ? -20.098 13.333 15.852 1.00 96.31 279 VAL A C 1
ATOM 2290 O O . VAL A 1 279 ? -20.239 13.255 14.623 1.00 96.31 279 VAL A O 1
ATOM 2293 N N . PRO A 1 280 ? -21.129 13.655 16.661 1.00 93.81 280 PRO A N 1
ATOM 2294 C CA . PRO A 1 280 ? -22.495 13.877 16.183 1.00 93.81 280 PRO A CA 1
ATOM 2295 C C . PRO A 1 280 ? -22.609 14.897 15.040 1.00 93.81 280 PRO A C 1
ATOM 2297 O O . PRO A 1 280 ? -23.346 14.671 14.079 1.00 93.81 280 PRO A O 1
ATOM 2300 N N . GLU A 1 281 ? -21.811 15.966 15.064 1.00 94.25 281 GLU A N 1
ATOM 2301 C CA . GLU A 1 281 ? -21.806 17.040 14.060 1.00 94.25 281 GLU A CA 1
ATOM 2302 C C . GLU A 1 281 ? -21.319 16.570 12.679 1.00 94.25 281 GLU A C 1
ATOM 2304 O O . GLU A 1 281 ? -21.482 17.271 11.674 1.00 94.25 281 GLU A O 1
ATOM 2309 N N . LYS A 1 282 ? -20.698 15.385 12.605 1.00 94.56 282 LYS A N 1
ATOM 2310 C CA . LYS A 1 282 ? -20.190 14.787 11.364 1.00 94.56 282 LYS A CA 1
ATOM 2311 C C . LYS A 1 282 ? -21.145 13.772 10.739 1.00 94.56 282 LYS A C 1
ATOM 2313 O O . LYS A 1 282 ? -20.850 13.298 9.645 1.00 94.56 282 LYS A O 1
ATOM 2318 N N . ARG A 1 283 ? -22.283 13.452 11.372 1.00 94.31 283 ARG A N 1
ATOM 2319 C CA . ARG A 1 283 ? -23.217 12.403 10.908 1.00 94.31 283 ARG A CA 1
ATOM 2320 C C . ARG A 1 283 ? -23.765 12.641 9.500 1.00 94.31 283 ARG A C 1
ATOM 2322 O O . ARG A 1 283 ? -23.922 11.683 8.748 1.00 94.31 283 ARG A O 1
ATOM 2329 N N . ALA A 1 284 ? -23.992 13.898 9.117 1.00 90.50 284 ALA A N 1
ATOM 2330 C CA . ALA A 1 284 ? -24.490 14.241 7.787 1.00 90.50 284 ALA A CA 1
ATOM 2331 C C . ALA A 1 284 ? -23.503 13.861 6.660 1.00 90.50 284 ALA A C 1
ATOM 2333 O O . ALA A 1 284 ? -22.278 13.936 6.806 1.00 90.50 284 ALA A O 1
ATOM 2334 N N . ASN A 1 285 ? -24.040 13.462 5.503 1.00 86.88 285 ASN A N 1
ATOM 2335 C CA . ASN A 1 285 ? -23.253 12.886 4.405 1.00 86.88 285 ASN A CA 1
ATOM 2336 C C . ASN A 1 285 ? -22.186 13.846 3.858 1.00 86.88 285 ASN A C 1
ATOM 2338 O O . ASN A 1 285 ? -21.066 13.420 3.595 1.00 86.88 285 ASN A O 1
ATOM 2342 N N . ASN A 1 286 ? -22.486 15.142 3.774 1.00 87.38 286 ASN A N 1
ATOM 2343 C CA . ASN A 1 286 ? -21.593 16.166 3.224 1.00 87.38 286 ASN A CA 1
ATOM 2344 C C . ASN A 1 286 ? -20.462 16.617 4.173 1.00 87.38 286 ASN A C 1
ATOM 2346 O O . ASN A 1 286 ? -19.617 17.426 3.781 1.00 87.38 286 ASN A O 1
ATOM 2350 N N . LYS A 1 287 ? -20.431 16.136 5.424 1.00 91.25 287 LYS A N 1
ATOM 2351 C CA . LYS A 1 287 ? -19.472 16.606 6.438 1.00 91.25 287 LYS A CA 1
ATOM 2352 C C . LYS A 1 287 ? -18.086 15.977 6.327 1.00 91.25 287 LYS A C 1
ATOM 2354 O O . LYS A 1 287 ? -17.136 16.571 6.835 1.00 91.25 287 LYS A O 1
ATOM 2359 N N . LEU A 1 288 ? -17.963 14.826 5.664 1.00 93.25 288 LEU A N 1
ATOM 2360 C CA . LEU A 1 288 ? -16.693 14.160 5.347 1.00 93.25 288 LEU A CA 1
ATOM 2361 C C . LEU A 1 288 ? -16.590 13.977 3.827 1.00 93.25 288 LEU A C 1
ATOM 2363 O O . LEU A 1 288 ? -17.613 13.858 3.155 1.00 93.25 288 LEU A O 1
ATOM 2367 N N . GLY A 1 289 ? -15.371 13.993 3.281 1.00 92.44 289 GLY A N 1
ATOM 2368 C CA . GLY A 1 289 ? -15.162 13.748 1.848 1.00 92.44 289 GLY A CA 1
ATOM 2369 C C . GLY A 1 289 ? -15.502 12.311 1.481 1.00 92.44 289 GLY A C 1
ATOM 2370 O O . GLY A 1 289 ? -15.471 11.479 2.377 1.00 92.44 289 GLY A O 1
ATOM 2371 N N . PRO A 1 290 ? -15.852 11.995 0.227 1.00 95.38 290 PRO A N 1
ATOM 2372 C CA . PRO A 1 290 ? -16.206 10.634 -0.175 1.00 95.38 290 PRO A CA 1
ATOM 2373 C C . PRO A 1 290 ? -15.005 9.677 -0.111 1.00 95.38 290 PRO A C 1
ATOM 2375 O O . PRO A 1 290 ? -13.862 10.103 0.061 1.00 95.38 290 PRO A O 1
ATOM 2378 N N . ILE A 1 291 ? -15.270 8.379 -0.263 1.00 95.56 291 ILE A N 1
ATOM 2379 C CA . ILE A 1 291 ? -14.254 7.423 -0.721 1.00 95.56 291 ILE A CA 1
ATOM 2380 C C . ILE A 1 291 ? -14.293 7.448 -2.250 1.00 95.56 291 ILE A C 1
ATOM 2382 O O . ILE A 1 291 ? -15.358 7.254 -2.833 1.00 95.56 291 ILE A O 1
ATOM 2386 N N . LEU A 1 292 ? -13.155 7.762 -2.853 1.00 94.00 292 LEU A N 1
ATOM 2387 C CA . LEU A 1 292 ? -12.919 7.901 -4.283 1.00 94.00 292 LEU A CA 1
ATOM 2388 C C . LEU A 1 292 ? -12.455 6.573 -4.878 1.00 94.00 292 LEU A C 1
ATOM 2390 O O . LEU A 1 292 ? -12.009 5.678 -4.150 1.00 94.00 292 LEU A O 1
ATOM 2394 N N . ASP A 1 293 ? -12.490 6.502 -6.206 1.00 92.75 293 ASP A N 1
ATOM 2395 C CA . ASP A 1 293 ? -11.808 5.444 -6.938 1.00 92.75 293 ASP A CA 1
ATOM 2396 C C . ASP A 1 293 ? -10.295 5.457 -6.629 1.00 92.75 293 ASP A C 1
ATOM 2398 O O . ASP A 1 293 ? -9.729 6.507 -6.287 1.00 92.75 293 ASP A O 1
ATOM 2402 N N . PRO A 1 294 ? -9.618 4.299 -6.691 1.00 94.50 294 PRO A N 1
ATOM 2403 C CA . PRO A 1 294 ? -8.203 4.205 -6.367 1.00 94.50 294 PRO A CA 1
ATOM 2404 C C . PRO A 1 294 ? -7.293 5.015 -7.295 1.00 94.50 294 PRO A C 1
ATOM 2406 O O . PRO A 1 294 ? -7.577 5.252 -8.462 1.00 94.50 294 PRO A O 1
ATOM 2409 N N . PHE A 1 295 ? -6.113 5.347 -6.789 1.00 93.75 295 PHE A N 1
ATOM 2410 C CA . PHE A 1 295 ? -5.004 5.891 -7.557 1.00 93.75 295 PHE A CA 1
ATOM 2411 C C . PHE A 1 295 ? -4.071 4.757 -7.984 1.00 93.75 295 PHE A C 1
ATOM 2413 O O . PHE A 1 295 ? -3.409 4.141 -7.141 1.00 93.75 295 PHE A O 1
ATOM 2420 N N . VAL A 1 296 ? -4.003 4.478 -9.287 1.00 96.38 296 VAL A N 1
ATOM 2421 C CA . VAL A 1 296 ? -3.273 3.319 -9.827 1.00 96.38 296 VAL A CA 1
ATOM 2422 C C . VAL A 1 296 ? -2.002 3.759 -10.557 1.00 96.38 296 VAL A C 1
ATOM 2424 O O . VAL A 1 296 ? -2.060 4.585 -11.469 1.00 96.38 296 VAL A O 1
ATOM 2427 N N . SER A 1 297 ? -0.849 3.207 -10.159 1.00 95.12 297 SER A N 1
ATOM 2428 C CA . SER A 1 297 ? 0.455 3.382 -10.832 1.00 95.12 297 SER A CA 1
ATOM 2429 C C . SER A 1 297 ? 1.482 2.344 -10.332 1.00 95.12 297 SER A C 1
ATOM 2431 O O . SER A 1 297 ? 1.190 1.540 -9.451 1.00 95.12 297 SER A O 1
ATOM 2433 N N . THR A 1 298 ? 2.722 2.361 -10.834 1.00 93.50 298 THR A N 1
ATOM 2434 C CA . THR A 1 298 ? 3.848 1.531 -10.346 1.00 93.50 298 THR A CA 1
ATOM 2435 C C . THR A 1 298 ? 4.418 2.015 -8.996 1.00 93.50 298 THR A C 1
ATOM 2437 O O . THR A 1 298 ? 5.616 2.305 -8.848 1.00 93.50 298 THR A O 1
ATOM 2440 N N . TYR A 1 299 ? 3.565 2.117 -7.976 1.00 94.25 299 TYR A N 1
ATOM 2441 C CA . TYR A 1 299 ? 3.955 2.564 -6.641 1.00 94.25 299 TYR A CA 1
ATOM 2442 C C . TYR A 1 299 ? 4.898 1.580 -5.945 1.00 94.25 299 TYR A C 1
ATOM 2444 O O . TYR A 1 299 ? 4.660 0.375 -5.886 1.00 94.25 299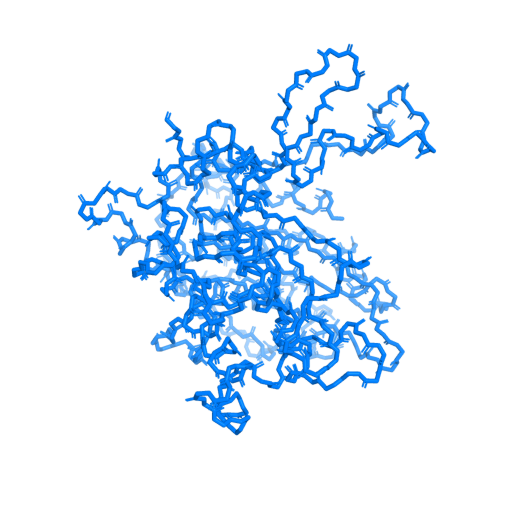 TYR A O 1
ATOM 2452 N N . THR A 1 300 ? 5.970 2.116 -5.362 1.00 94.69 300 THR A N 1
ATOM 2453 C CA . THR A 1 300 ? 7.036 1.321 -4.743 1.00 94.69 300 THR A CA 1
ATOM 2454 C C . THR A 1 300 ? 6.543 0.522 -3.535 1.00 94.69 300 THR A C 1
ATOM 2456 O O . THR A 1 300 ? 6.745 -0.684 -3.491 1.00 94.69 300 THR A O 1
ATOM 2459 N N . LEU A 1 301 ? 5.862 1.157 -2.577 1.00 95.50 301 LEU A N 1
ATOM 2460 C CA . LEU A 1 301 ? 5.437 0.491 -1.341 1.00 95.50 301 LEU A CA 1
ATOM 2461 C C . LEU A 1 301 ? 4.554 -0.755 -1.586 1.00 95.50 301 LEU A C 1
ATOM 2463 O O . LEU A 1 301 ? 4.941 -1.834 -1.152 1.00 95.50 301 LEU A O 1
ATOM 2467 N N . PRO A 1 302 ? 3.426 -0.678 -2.323 1.00 96.44 302 PRO A N 1
ATOM 2468 C CA . PRO A 1 302 ? 2.615 -1.866 -2.591 1.00 96.44 302 PRO A CA 1
ATOM 2469 C C . PRO A 1 302 ? 3.331 -2.913 -3.457 1.00 96.44 302 PRO A C 1
ATOM 2471 O O . PRO A 1 302 ? 2.946 -4.075 -3.416 1.00 96.44 302 PRO A O 1
ATOM 2474 N N . THR A 1 303 ? 4.375 -2.556 -4.212 1.00 96.00 303 THR A N 1
ATOM 2475 C CA . THR A 1 303 ? 5.111 -3.512 -5.061 1.00 96.00 303 THR A CA 1
ATOM 2476 C C . THR A 1 303 ? 6.177 -4.279 -4.272 1.00 96.00 303 THR A C 1
ATOM 2478 O O . THR A 1 303 ? 6.184 -5.508 -4.289 1.00 96.00 303 THR A O 1
ATOM 2481 N N . TYR A 1 304 ? 7.047 -3.567 -3.550 1.00 95.50 304 TYR A N 1
ATOM 2482 C CA . TYR A 1 304 ? 8.293 -4.115 -2.986 1.00 95.50 304 TYR A CA 1
ATOM 2483 C C . TYR A 1 304 ? 8.219 -4.452 -1.490 1.00 95.50 304 TYR A C 1
ATOM 2485 O O . TYR A 1 304 ? 9.213 -4.861 -0.895 1.00 95.50 304 TYR A O 1
ATOM 2493 N N . THR A 1 305 ? 7.051 -4.290 -0.869 1.00 95.06 305 THR A N 1
ATOM 2494 C CA . THR A 1 305 ? 6.810 -4.763 0.495 1.00 95.06 305 THR A CA 1
ATOM 2495 C C . THR A 1 305 ? 6.186 -6.152 0.479 1.00 95.06 305 THR A C 1
ATOM 2497 O O . THR A 1 305 ? 5.229 -6.403 -0.260 1.00 95.06 305 THR A O 1
ATOM 2500 N N . ASN A 1 306 ? 6.701 -7.044 1.323 1.00 94.50 306 ASN A N 1
ATOM 2501 C CA . ASN A 1 306 ? 6.227 -8.420 1.440 1.00 94.50 306 ASN A CA 1
ATOM 2502 C C . ASN A 1 306 ? 5.073 -8.545 2.450 1.00 94.50 306 ASN A C 1
ATOM 2504 O O . ASN A 1 306 ? 5.160 -9.265 3.435 1.00 94.50 306 ASN A O 1
ATOM 2508 N N . ALA A 1 307 ? 4.002 -7.784 2.215 1.00 97.31 307 ALA A N 1
ATOM 2509 C CA . ALA A 1 307 ? 2.844 -7.675 3.102 1.00 97.31 307 ALA A CA 1
ATOM 2510 C C . ALA A 1 307 ? 1.561 -7.358 2.325 1.00 97.31 307 ALA A C 1
ATOM 2512 O O . ALA A 1 307 ? 1.610 -6.939 1.159 1.00 97.31 307 ALA A O 1
ATOM 2513 N N . VAL A 1 308 ? 0.414 -7.463 3.004 1.00 98.62 308 VAL A N 1
ATOM 2514 C CA . VAL A 1 308 ? -0.785 -6.728 2.585 1.00 98.62 308 VAL A CA 1
ATOM 2515 C C . VAL A 1 308 ? -0.555 -5.249 2.900 1.00 98.62 308 VAL A C 1
ATOM 2517 O O . VAL A 1 308 ? -0.220 -4.881 4.026 1.00 98.62 308 VAL A O 1
ATOM 2520 N N . VAL A 1 309 ? -0.711 -4.380 1.907 1.00 98.69 309 VAL A N 1
ATOM 2521 C CA . VAL A 1 309 ? -0.439 -2.944 2.027 1.00 98.69 309 VAL A CA 1
ATOM 2522 C C . VAL A 1 309 ? -1.742 -2.167 1.909 1.00 98.69 309 VAL A C 1
ATOM 2524 O O . VAL A 1 309 ? -2.324 -2.061 0.833 1.00 98.69 309 VAL A O 1
ATOM 2527 N N . ALA A 1 310 ? -2.164 -1.562 3.016 1.00 98.69 310 ALA A N 1
ATOM 2528 C CA . ALA A 1 310 ? -3.235 -0.580 3.044 1.00 98.69 310 ALA A CA 1
ATOM 2529 C C . ALA A 1 310 ? -2.626 0.821 2.899 1.00 98.69 310 ALA A C 1
ATOM 2531 O O . ALA A 1 310 ? -2.236 1.455 3.883 1.00 98.69 310 ALA A O 1
ATOM 2532 N N . PHE A 1 311 ? -2.506 1.298 1.660 1.00 98.38 311 PHE A N 1
ATOM 253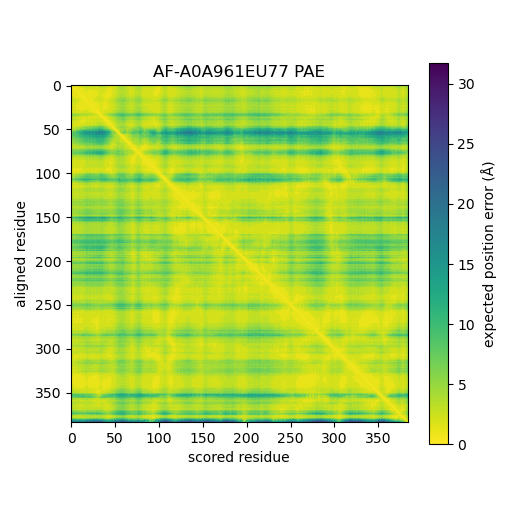3 C CA . PHE A 1 311 ? -2.029 2.649 1.370 1.00 98.38 311 PHE A CA 1
ATOM 2534 C C . PHE A 1 311 ? -3.224 3.569 1.132 1.00 98.38 311 PHE A C 1
ATOM 2536 O O . PHE A 1 311 ? -3.930 3.449 0.135 1.00 98.38 311 PHE A O 1
ATOM 2543 N N . LEU A 1 312 ? -3.438 4.484 2.076 1.00 97.94 312 LEU A N 1
ATOM 2544 C CA . LEU A 1 312 ? -4.551 5.420 2.091 1.00 97.94 312 LEU A CA 1
ATOM 2545 C C . LEU A 1 312 ? -4.053 6.833 1.787 1.00 97.94 312 LEU A C 1
ATOM 2547 O O . LEU A 1 312 ? -3.255 7.391 2.543 1.00 97.94 312 LEU A O 1
ATOM 2551 N N . GLU A 1 313 ? -4.606 7.448 0.748 1.00 95.69 313 GLU A N 1
ATOM 2552 C CA . GLU A 1 313 ? -4.771 8.898 0.710 1.00 95.69 313 GLU A CA 1
ATOM 2553 C C . GLU A 1 313 ? -5.930 9.244 1.646 1.00 95.69 313 GLU A C 1
ATOM 2555 O O . GLU A 1 313 ? -7.088 8.954 1.357 1.00 95.69 313 GLU A O 1
ATOM 2560 N N . VAL A 1 314 ? -5.624 9.817 2.810 1.00 94.19 314 VAL A N 1
ATOM 2561 C CA . VAL A 1 314 ? -6.605 10.042 3.893 1.00 94.19 314 VAL A CA 1
ATOM 2562 C C . VAL A 1 314 ? -7.411 11.334 3.673 1.00 94.19 314 VAL A C 1
ATOM 2564 O O . VAL A 1 314 ? -8.315 11.662 4.440 1.00 94.19 314 VAL A O 1
ATOM 2567 N N . GLY A 1 315 ? -7.100 12.092 2.627 1.00 93.25 315 GLY A N 1
ATOM 2568 C CA . GLY A 1 315 ? -7.711 13.380 2.338 1.00 93.25 315 GLY A CA 1
ATOM 2569 C C . GLY A 1 315 ? -6.780 14.281 1.542 1.00 93.25 315 GLY A C 1
ATOM 2570 O O . GLY A 1 315 ? -5.637 13.919 1.253 1.00 93.25 315 GLY A O 1
ATOM 2571 N N . HIS A 1 316 ? -7.252 15.493 1.252 1.00 93.62 316 HIS A N 1
ATOM 2572 C CA . HIS A 1 316 ? -6.471 16.479 0.514 1.00 93.62 316 HIS A CA 1
ATOM 2573 C C . HIS A 1 316 ? -6.140 17.729 1.343 1.00 93.62 316 HIS A C 1
ATOM 2575 O O . HIS A 1 316 ? -7.004 18.308 2.000 1.00 93.62 316 HIS A O 1
ATOM 2581 N N . LEU A 1 317 ? -4.876 18.171 1.311 1.00 91.81 317 LEU A N 1
ATOM 2582 C CA . LEU A 1 317 ? -4.357 19.243 2.186 1.00 91.81 317 LEU A CA 1
ATOM 2583 C C . LEU A 1 317 ? -4.992 20.619 1.932 1.00 91.81 317 LEU A C 1
ATOM 2585 O O . LEU A 1 317 ? -5.199 21.412 2.858 1.00 91.81 317 LEU A O 1
ATOM 2589 N N . ASN A 1 318 ? -5.284 20.908 0.669 1.00 92.44 318 ASN A N 1
ATOM 2590 C CA . ASN A 1 318 ? -5.903 22.150 0.213 1.00 92.44 318 ASN A CA 1
ATOM 2591 C C . ASN A 1 318 ? -7.440 22.107 0.261 1.00 92.44 318 ASN A C 1
ATOM 2593 O O . ASN A 1 318 ? -8.069 23.138 0.046 1.00 92.44 318 ASN A O 1
ATOM 2597 N N . ILE A 1 319 ? -8.052 20.968 0.606 1.00 94.50 319 ILE A N 1
ATOM 2598 C CA . ILE A 1 319 ? -9.501 20.857 0.793 1.00 94.50 319 ILE A CA 1
ATOM 2599 C C . ILE A 1 319 ? -9.825 21.015 2.276 1.00 94.50 319 ILE A C 1
ATOM 2601 O O . ILE A 1 319 ? -9.486 20.169 3.104 1.00 94.50 319 ILE A O 1
ATOM 2605 N N . TRP A 1 320 ? -10.496 22.117 2.622 1.00 93.06 320 TRP A N 1
ATOM 2606 C CA . TRP A 1 320 ? -10.731 22.519 4.014 1.00 93.06 320 TRP A CA 1
ATOM 2607 C C . TRP A 1 320 ? -11.391 21.418 4.854 1.00 93.06 320 TRP A C 1
ATOM 2609 O O . TRP A 1 320 ? -10.920 21.117 5.950 1.00 93.06 320 TRP A O 1
ATOM 2619 N N . ARG A 1 321 ? -12.439 20.781 4.319 1.00 94.12 321 ARG A N 1
ATOM 2620 C CA . ARG A 1 321 ? -13.187 19.702 4.983 1.00 94.12 321 ARG A CA 1
ATOM 2621 C C . ARG A 1 321 ? -12.290 18.510 5.327 1.00 94.12 321 ARG A C 1
ATOM 2623 O O . ARG A 1 321 ? -12.313 18.037 6.461 1.00 94.12 321 ARG A O 1
ATOM 2630 N N . ASP A 1 322 ? -11.496 18.049 4.364 1.00 94.31 322 ASP A N 1
ATOM 2631 C CA . ASP A 1 322 ? -10.630 16.877 4.519 1.00 94.31 322 ASP A CA 1
ATOM 2632 C C . ASP A 1 322 ? -9.487 17.175 5.494 1.00 94.31 322 ASP A C 1
ATOM 2634 O O . ASP A 1 322 ? -9.223 16.403 6.417 1.00 94.31 322 ASP A O 1
ATOM 2638 N N . ARG A 1 323 ? -8.855 18.348 5.352 1.00 92.94 323 ARG A N 1
ATOM 2639 C CA . ARG A 1 323 ? -7.813 18.805 6.275 1.00 92.94 323 ARG A CA 1
ATOM 2640 C C . ARG A 1 323 ? -8.333 18.872 7.711 1.00 92.94 323 ARG A C 1
ATOM 2642 O O . ARG A 1 323 ? -7.663 18.391 8.623 1.00 92.94 323 ARG A O 1
ATOM 2649 N N . ARG A 1 324 ? -9.521 19.449 7.917 1.00 92.00 324 ARG A N 1
ATOM 2650 C CA . ARG A 1 324 ? -10.157 19.566 9.238 1.00 92.00 324 ARG A CA 1
ATOM 2651 C C . ARG A 1 324 ? -10.458 18.199 9.846 1.00 92.00 324 ARG A C 1
ATOM 2653 O O . ARG A 1 324 ? -10.137 18.011 11.010 1.00 92.00 324 ARG A O 1
ATOM 2660 N N . MET A 1 325 ? -10.939 17.226 9.065 1.00 93.69 325 MET A N 1
ATOM 2661 C CA . MET A 1 325 ? -11.112 15.845 9.542 1.00 93.69 325 MET A CA 1
ATOM 2662 C C . MET A 1 325 ? -9.813 15.280 10.138 1.00 93.69 325 MET A C 1
ATOM 2664 O O . MET A 1 325 ? -9.812 14.729 11.235 1.00 93.69 325 MET A O 1
ATOM 2668 N N . VAL A 1 326 ? -8.685 15.439 9.441 1.00 91.38 326 VAL A N 1
ATOM 2669 C CA . VAL A 1 326 ? -7.404 14.861 9.883 1.00 91.38 326 VAL A CA 1
ATOM 2670 C C . VAL A 1 326 ? -6.772 15.631 11.049 1.00 91.38 326 VAL A C 1
ATOM 2672 O O . VAL A 1 326 ? -6.029 15.051 11.849 1.00 91.38 326 VAL A O 1
ATOM 2675 N N . ILE A 1 327 ? -7.014 16.940 11.145 1.00 92.38 327 ILE A N 1
ATOM 2676 C CA . ILE A 1 327 ? -6.440 17.783 12.199 1.00 92.38 327 ILE A CA 1
ATOM 2677 C C . ILE A 1 327 ? -7.304 17.761 13.458 1.00 92.38 327 ILE A C 1
ATOM 2679 O O . ILE A 1 327 ? -6.793 17.421 14.525 1.00 92.38 327 ILE A O 1
ATOM 2683 N N . ASP A 1 328 ? -8.586 18.083 13.324 1.00 94.88 328 ASP A N 1
ATOM 2684 C CA . ASP A 1 328 ? -9.487 18.346 14.445 1.00 94.88 328 ASP A CA 1
ATOM 2685 C C . ASP A 1 328 ? -10.124 17.055 14.975 1.00 94.88 328 ASP A C 1
ATOM 2687 O O . ASP A 1 328 ? -10.397 16.947 16.164 1.00 94.88 328 ASP A O 1
ATOM 2691 N N . GLN A 1 329 ? -10.330 16.049 14.114 1.00 96.88 329 GLN A N 1
ATOM 2692 C CA . GLN A 1 329 ? -10.891 14.740 14.486 1.00 96.88 329 GLN A CA 1
ATOM 2693 C C . GLN A 1 329 ? -9.824 13.635 14.483 1.00 96.88 329 GLN A C 1
ATOM 2695 O O . GLN A 1 329 ? -10.114 12.451 14.299 1.00 96.88 329 GLN A O 1
ATOM 2700 N N . ARG A 1 330 ? -8.555 14.012 14.689 1.00 96.81 330 ARG A N 1
ATOM 2701 C CA . ARG A 1 330 ? -7.405 13.097 14.626 1.00 96.81 330 ARG A CA 1
ATOM 2702 C C . ARG A 1 330 ? -7.556 11.881 15.532 1.00 96.81 330 ARG A C 1
ATOM 27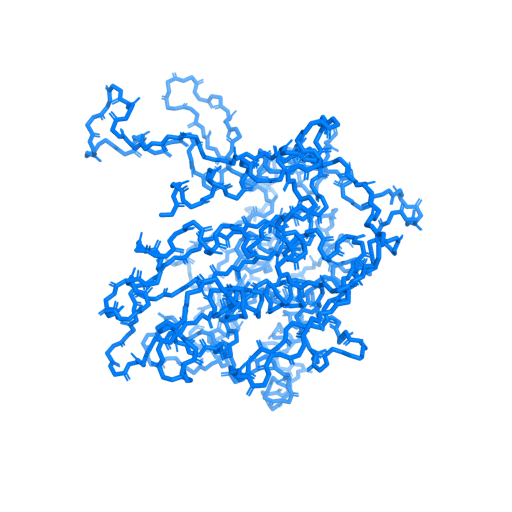04 O O . ARG A 1 330 ? -7.129 10.793 15.157 1.00 96.81 330 ARG A O 1
ATOM 2711 N N . GLU A 1 331 ? -8.127 12.076 16.717 1.00 98.25 331 GLU A N 1
ATOM 2712 C CA . GLU A 1 331 ? -8.319 10.996 17.683 1.00 98.25 331 GLU A CA 1
ATOM 2713 C C . GLU A 1 331 ? -9.322 9.969 17.181 1.00 98.25 331 GLU A C 1
ATOM 2715 O O . GLU A 1 331 ? -9.035 8.777 17.140 1.00 98.25 331 GLU A O 1
ATOM 2720 N N . GLN A 1 332 ? -10.459 10.447 16.693 1.00 98.44 332 GLN A N 1
ATOM 2721 C CA . GLN A 1 332 ? -11.530 9.611 16.182 1.00 98.44 332 GLN A CA 1
ATOM 2722 C C . GLN A 1 332 ? -11.086 8.868 14.924 1.00 98.44 332 GLN A C 1
ATOM 2724 O O . GLN A 1 332 ? -11.395 7.686 14.781 1.00 98.44 332 GLN A O 1
ATOM 2729 N N . VAL A 1 333 ? -10.305 9.510 14.046 1.00 98.38 333 VAL A N 1
ATOM 2730 C CA . VAL A 1 333 ? -9.670 8.849 12.893 1.00 98.38 333 VAL A CA 1
ATOM 2731 C C . VAL A 1 333 ? -8.702 7.754 13.361 1.00 98.38 333 VAL A C 1
ATOM 2733 O O . VAL A 1 333 ? -8.722 6.656 12.809 1.00 98.38 333 VAL A O 1
ATOM 2736 N N . ALA A 1 334 ? -7.885 8.011 14.388 1.00 98.75 334 ALA A N 1
ATOM 2737 C CA . ALA A 1 334 ? -6.935 7.031 14.913 1.00 98.75 334 ALA A CA 1
ATOM 2738 C C . ALA A 1 334 ? -7.623 5.805 15.529 1.00 98.75 334 ALA A C 1
ATOM 2740 O O . ALA A 1 334 ? -7.253 4.677 15.206 1.00 98.75 334 ALA A O 1
ATOM 2741 N N . ILE A 1 335 ? -8.646 6.026 16.361 1.00 98.88 335 ILE A N 1
ATOM 2742 C CA . ILE A 1 335 ? -9.478 4.965 16.945 1.00 98.88 335 ILE A CA 1
ATOM 2743 C C . ILE A 1 335 ? -10.134 4.154 15.827 1.00 98.88 335 ILE A C 1
ATOM 2745 O O . ILE A 1 335 ? -10.056 2.928 15.825 1.00 98.88 335 ILE A O 1
ATOM 2749 N N . SER A 1 336 ? -10.721 4.833 14.836 1.00 98.75 336 SER A N 1
ATOM 2750 C CA . SER A 1 336 ? -11.382 4.185 13.699 1.00 98.75 336 SER A CA 1
ATOM 2751 C C . SER A 1 336 ? -10.430 3.279 12.922 1.00 98.75 336 SER A C 1
ATOM 2753 O O . SER A 1 336 ? -10.777 2.145 12.605 1.00 98.75 336 SER A O 1
ATOM 2755 N N . LEU A 1 337 ? -9.210 3.750 12.655 1.00 98.88 337 LEU A N 1
ATOM 2756 C CA . LEU A 1 337 ? -8.172 2.955 12.001 1.00 98.88 337 LEU A CA 1
ATOM 2757 C C . LEU A 1 337 ? -7.736 1.761 12.856 1.00 98.88 337 LEU A C 1
ATOM 2759 O O . LEU A 1 337 ? -7.621 0.661 12.327 1.00 98.88 337 LEU A O 1
ATOM 2763 N N . ALA A 1 338 ? -7.519 1.941 14.161 1.00 98.88 338 ALA A N 1
ATOM 2764 C CA . ALA A 1 338 ? -7.107 0.852 15.045 1.00 98.88 338 ALA A CA 1
ATOM 2765 C C . ALA A 1 338 ? -8.190 -0.236 15.173 1.00 98.88 338 ALA A C 1
ATOM 2767 O O . ALA A 1 338 ? -7.883 -1.426 15.083 1.00 98.88 338 ALA A O 1
ATOM 2768 N N . VAL A 1 339 ? -9.460 0.161 15.305 1.00 98.81 339 VAL A N 1
ATOM 2769 C CA . VAL A 1 339 ? -10.611 -0.756 15.297 1.00 98.81 339 VAL A CA 1
ATOM 2770 C C . VAL A 1 339 ? -10.760 -1.438 13.934 1.00 98.81 339 VAL A C 1
ATOM 2772 O O . VAL A 1 339 ? -10.984 -2.646 13.877 1.00 98.81 339 VAL A O 1
ATOM 2775 N N . GLY A 1 340 ? -10.572 -0.704 12.836 1.00 98.75 340 GLY A N 1
ATOM 2776 C CA . GLY A 1 340 ? -10.590 -1.271 11.490 1.00 98.75 340 GLY A CA 1
ATOM 2777 C C . GLY A 1 340 ? -9.490 -2.309 11.273 1.00 98.75 340 GLY A C 1
ATOM 2778 O O . GLY A 1 340 ? -9.760 -3.389 10.757 1.00 98.75 340 GLY A O 1
ATOM 2779 N N . ILE A 1 341 ? -8.268 -2.042 11.742 1.00 98.88 341 ILE A N 1
ATOM 2780 C CA . ILE A 1 341 ? -7.167 -3.014 11.718 1.00 98.88 341 ILE A CA 1
ATOM 2781 C C . ILE A 1 341 ? -7.537 -4.244 12.547 1.00 98.88 341 ILE A C 1
ATOM 2783 O O . ILE A 1 341 ? -7.416 -5.359 12.053 1.00 98.88 341 ILE A O 1
ATOM 2787 N N . TYR A 1 342 ? -8.053 -4.076 13.766 1.00 98.75 342 TYR A N 1
ATOM 2788 C CA . TYR A 1 342 ? -8.542 -5.203 14.564 1.00 98.75 342 TYR A CA 1
ATOM 2789 C C . TYR A 1 342 ? -9.585 -6.042 13.805 1.00 98.75 342 TYR A C 1
ATOM 2791 O O . TYR A 1 342 ? -9.473 -7.272 13.749 1.00 98.75 342 TYR A O 1
ATOM 2799 N N . SER A 1 343 ? -10.544 -5.382 13.150 1.00 98.56 343 SER A N 1
ATOM 2800 C CA . SER A 1 343 ? -11.567 -6.034 12.333 1.00 98.56 343 SER A CA 1
ATOM 2801 C C . SER A 1 343 ? -10.978 -6.802 11.148 1.00 98.56 343 SER A C 1
ATOM 2803 O O . SER A 1 343 ? -11.475 -7.880 10.833 1.00 98.56 343 SER A O 1
ATOM 2805 N N . LEU A 1 344 ? -9.916 -6.311 10.504 1.00 98.56 344 LEU A N 1
ATOM 2806 C CA . LEU A 1 344 ? -9.252 -7.044 9.420 1.00 98.56 344 LEU A CA 1
ATOM 2807 C C . LEU A 1 344 ? -8.626 -8.361 9.908 1.00 98.56 344 LEU A C 1
ATOM 2809 O O . LEU A 1 344 ? -8.553 -9.312 9.139 1.00 98.56 344 LEU A O 1
ATOM 2813 N N . PHE A 1 345 ? -8.206 -8.462 11.171 1.00 98.31 345 PHE A N 1
ATOM 2814 C CA . PHE A 1 345 ? -7.588 -9.682 11.712 1.00 98.31 345 PHE A CA 1
ATOM 2815 C C . PHE A 1 345 ? -8.577 -10.638 12.388 1.00 98.31 345 PHE A C 1
ATOM 2817 O O . PHE A 1 345 ? -8.312 -11.840 12.473 1.00 98.31 345 PHE A O 1
ATOM 2824 N N . THR A 1 346 ? -9.704 -10.132 12.885 1.00 97.69 346 THR A N 1
ATOM 2825 C CA . THR A 1 346 ? -10.631 -10.919 13.721 1.00 97.69 346 THR A CA 1
ATOM 2826 C C . THR A 1 346 ? -12.057 -10.973 13.194 1.00 97.69 346 THR A C 1
ATOM 2828 O O . THR A 1 346 ? -12.765 -11.928 13.498 1.00 97.69 346 THR A O 1
ATOM 2831 N N . GLY A 1 347 ? -12.447 -10.017 12.354 1.00 97.31 347 GLY A N 1
ATOM 2832 C CA . GLY A 1 347 ? -13.841 -9.728 12.054 1.00 97.31 347 GLY A CA 1
ATOM 2833 C C . GLY A 1 347 ? -14.491 -8.896 13.164 1.00 97.31 347 GLY A C 1
ATOM 2834 O O . GLY A 1 347 ? -14.032 -8.891 14.305 1.00 97.31 347 GLY A O 1
ATOM 2835 N N . LEU A 1 348 ? -15.544 -8.157 12.826 1.00 97.56 348 LEU A N 1
ATOM 2836 C CA . LEU A 1 348 ? -16.296 -7.341 13.773 1.00 97.56 348 LEU A CA 1
ATOM 2837 C C . LEU A 1 348 ? -17.735 -7.160 13.287 1.00 97.56 348 LEU A C 1
ATOM 2839 O O . LEU A 1 348 ? -17.957 -6.692 12.175 1.00 97.56 348 LEU A O 1
ATOM 2843 N N . GLU A 1 349 ? -18.723 -7.467 14.120 1.00 97.00 349 GLU A N 1
ATOM 2844 C CA . GLU A 1 349 ? -20.123 -7.174 13.791 1.00 97.00 349 GLU A CA 1
ATOM 2845 C C . GLU A 1 349 ? -20.393 -5.668 13.914 1.00 97.00 349 GLU A C 1
ATOM 2847 O O . GLU A 1 349 ? -20.327 -5.107 15.006 1.00 97.00 349 GLU A O 1
ATOM 2852 N N . ILE A 1 350 ? -20.674 -4.987 12.804 1.00 97.12 350 ILE A N 1
ATOM 2853 C CA . ILE A 1 350 ? -20.781 -3.520 12.768 1.00 97.12 350 ILE A CA 1
ATOM 2854 C C . ILE A 1 350 ? -22.207 -3.064 13.091 1.00 97.12 350 ILE A C 1
ATOM 2856 O O . ILE A 1 350 ? -23.166 -3.533 12.470 1.00 97.12 350 ILE A O 1
ATOM 2860 N N . LYS A 1 351 ? -22.355 -2.101 14.015 1.00 96.25 351 LYS A N 1
ATOM 2861 C CA . LYS A 1 351 ? -23.656 -1.459 14.281 1.00 96.25 351 LYS A CA 1
ATOM 2862 C C . LYS A 1 351 ? -24.161 -0.732 13.039 1.00 96.25 351 LYS A C 1
ATOM 2864 O O . LYS A 1 351 ? -23.388 -0.186 12.256 1.00 96.25 351 LYS A O 1
ATOM 2869 N N . LYS A 1 352 ? -25.481 -0.664 12.883 1.00 93.50 352 LYS A N 1
ATOM 2870 C CA . LYS A 1 352 ? -26.134 0.034 11.767 1.00 93.50 352 LYS A CA 1
ATOM 2871 C C . LYS A 1 352 ? -26.819 1.299 12.283 1.00 93.50 352 LYS A C 1
ATOM 2873 O O . LYS A 1 352 ? -27.983 1.240 12.658 1.00 93.50 352 LYS A O 1
ATOM 2878 N N . PRO A 1 353 ? -26.128 2.447 12.313 1.00 88.56 353 PRO A N 1
ATOM 2879 C CA . PRO A 1 353 ? -26.643 3.637 12.979 1.00 88.56 353 PRO A CA 1
ATOM 2880 C C . PRO A 1 353 ? -27.670 4.428 12.149 1.00 88.56 353 PRO A C 1
ATOM 2882 O O . PRO A 1 353 ? -28.166 5.447 12.615 1.00 88.56 353 PRO A O 1
ATOM 2885 N N . GLY A 1 354 ? -27.961 4.009 10.911 1.00 86.25 354 GLY A N 1
ATOM 2886 C CA . GLY A 1 354 ? -28.918 4.686 10.026 1.00 86.25 354 GLY A CA 1
ATOM 2887 C C . GLY A 1 354 ? -28.398 5.964 9.351 1.00 86.25 354 GLY A C 1
ATOM 2888 O O . GLY A 1 354 ? -29.161 6.641 8.672 1.00 86.25 354 GLY A O 1
ATOM 2889 N N . TYR A 1 355 ? -27.113 6.301 9.501 1.00 86.75 355 TYR A N 1
ATOM 2890 C CA . TYR A 1 355 ? -26.485 7.461 8.859 1.00 86.75 355 TYR A CA 1
ATOM 2891 C C . TYR A 1 355 ? -25.123 7.130 8.241 1.00 86.75 355 TYR A C 1
ATOM 2893 O O . TYR A 1 355 ? -24.444 6.186 8.647 1.00 86.75 355 TYR A O 1
ATOM 2901 N N . GLY A 1 356 ? -24.691 7.982 7.305 1.00 86.94 356 GLY A N 1
ATOM 2902 C CA . GLY A 1 356 ? -23.413 7.868 6.608 1.00 86.94 356 GLY A CA 1
ATOM 2903 C C . GLY A 1 356 ? -23.465 6.899 5.415 1.00 86.94 356 GLY A C 1
ATOM 2904 O O . GLY A 1 356 ? -24.069 5.834 5.510 1.00 86.94 356 GLY A O 1
ATOM 2905 N N . PRO A 1 357 ? -22.806 7.219 4.287 1.00 91.19 357 PRO A N 1
ATOM 2906 C CA . PRO A 1 357 ? -22.929 6.415 3.067 1.00 91.19 357 PRO A CA 1
ATOM 2907 C C . PRO A 1 357 ? -21.998 5.189 3.028 1.00 91.19 357 PRO A C 1
ATOM 2909 O O . PRO A 1 357 ? -22.137 4.328 2.161 1.00 91.19 357 PRO A O 1
ATOM 2912 N N . TYR A 1 358 ? -21.040 5.086 3.955 1.00 94.00 358 TYR A N 1
ATOM 2913 C CA . TYR A 1 358 ? -19.998 4.058 3.935 1.00 94.00 358 TYR A CA 1
ATOM 2914 C C . TYR A 1 358 ? -19.979 3.261 5.241 1.00 94.00 358 TYR A C 1
ATOM 2916 O O . TYR A 1 358 ? -19.327 3.652 6.207 1.00 94.00 358 TYR A O 1
ATOM 2924 N N . LEU A 1 359 ? -20.674 2.123 5.257 1.00 94.81 359 LEU A N 1
ATOM 2925 C CA . LEU A 1 359 ? -20.683 1.199 6.393 1.00 94.81 359 LEU A CA 1
ATOM 2926 C C . LEU A 1 359 ? -19.584 0.127 6.248 1.00 94.81 359 LEU A C 1
ATOM 2928 O O . LEU A 1 359 ? -19.609 -0.596 5.249 1.00 94.81 359 LEU A O 1
ATOM 2932 N N . PRO A 1 360 ? -18.632 -0.027 7.183 1.00 96.56 360 PRO A N 1
ATOM 2933 C CA . PRO A 1 360 ? -17.661 -1.115 7.144 1.00 96.56 360 PRO A CA 1
ATOM 2934 C C . PRO A 1 360 ? -18.355 -2.470 7.047 1.00 96.56 360 PRO A C 1
ATOM 2936 O O . PRO A 1 360 ? -19.461 -2.654 7.553 1.00 96.56 360 PRO A O 1
ATOM 2939 N N . ARG A 1 361 ? -17.710 -3.420 6.378 1.00 94.75 361 ARG A N 1
ATOM 2940 C CA . ARG A 1 361 ? -18.217 -4.791 6.294 1.00 94.75 361 ARG A CA 1
ATOM 2941 C C . ARG A 1 361 ? -17.905 -5.579 7.552 1.00 94.75 361 ARG A C 1
ATOM 2943 O O . ARG A 1 361 ? -18.614 -6.533 7.844 1.00 94.75 361 ARG A O 1
ATOM 2950 N N . GLY A 1 362 ? -16.831 -5.214 8.250 1.00 94.94 362 GLY A N 1
ATOM 2951 C CA . GLY A 1 362 ? -16.395 -5.918 9.445 1.00 94.94 362 GLY A CA 1
ATOM 2952 C C . GLY A 1 362 ? -15.788 -7.289 9.148 1.00 94.94 362 GLY A C 1
ATOM 2953 O O . GLY A 1 362 ? -15.719 -8.147 10.023 1.00 94.94 362 GLY A O 1
ATOM 2954 N N . ARG A 1 363 ? -15.379 -7.550 7.901 1.00 92.25 363 ARG A N 1
ATOM 2955 C CA . ARG A 1 363 ? -14.907 -8.874 7.484 1.00 92.25 363 ARG A CA 1
ATOM 2956 C C . ARG A 1 363 ? -13.413 -9.045 7.756 1.00 92.25 363 ARG A C 1
ATOM 2958 O O . ARG A 1 363 ? -12.606 -8.192 7.393 1.00 92.25 363 ARG A O 1
ATOM 2965 N N . LYS A 1 364 ? -13.055 -10.203 8.312 1.00 95.38 364 LYS A N 1
ATOM 2966 C CA . LYS A 1 364 ? -11.669 -10.649 8.465 1.00 95.38 364 LYS A CA 1
ATOM 2967 C C . LYS A 1 364 ? -11.012 -10.927 7.102 1.00 95.38 364 LYS A C 1
ATOM 2969 O O . LYS A 1 364 ? -11.606 -11.590 6.251 1.00 95.38 364 LYS A O 1
ATOM 2974 N N . LEU A 1 365 ? -9.766 -10.487 6.934 1.00 96.12 365 LEU A N 1
ATOM 2975 C CA . LEU A 1 365 ? -8.874 -10.912 5.857 1.00 96.12 365 LEU A CA 1
ATOM 2976 C C . LEU A 1 365 ? -8.427 -12.360 6.057 1.00 96.12 365 LEU A C 1
ATOM 2978 O O . LEU A 1 365 ? -8.021 -12.773 7.147 1.00 96.12 365 LEU A O 1
ATOM 2982 N N . ASP A 1 366 ? -8.441 -13.120 4.970 1.00 95.31 366 ASP A N 1
ATOM 2983 C CA . ASP A 1 366 ? -7.877 -14.462 4.954 1.00 95.31 366 ASP A CA 1
ATOM 2984 C C . ASP A 1 366 ? -6.348 -14.390 4.852 1.00 95.31 366 ASP A C 1
ATOM 2986 O O . ASP A 1 366 ? -5.774 -14.486 3.770 1.00 95.31 366 ASP A O 1
ATOM 2990 N N . PHE A 1 367 ? -5.687 -14.167 5.989 1.00 96.19 367 PHE A N 1
ATOM 2991 C CA . PHE A 1 367 ? -4.228 -14.229 6.075 1.00 96.19 367 PHE A CA 1
ATOM 2992 C C . PHE A 1 367 ? -3.693 -15.665 5.967 1.00 96.19 367 PHE A C 1
ATOM 2994 O O . PHE A 1 367 ? -2.553 -15.845 5.551 1.00 96.19 367 PHE A O 1
ATOM 3001 N N . ALA A 1 368 ? -4.506 -16.684 6.268 1.00 94.69 368 ALA A N 1
ATOM 3002 C CA . ALA A 1 368 ? -4.062 -18.078 6.324 1.00 94.69 368 ALA A CA 1
ATOM 3003 C C . ALA A 1 368 ? -3.587 -18.601 4.960 1.00 94.69 368 ALA A C 1
ATOM 3005 O O . ALA A 1 368 ? -2.657 -19.407 4.892 1.00 94.69 368 ALA A O 1
ATOM 3006 N N . LYS A 1 369 ? -4.157 -18.092 3.857 1.00 95.50 369 LYS A N 1
ATOM 3007 C CA . LYS A 1 369 ? -3.689 -18.422 2.500 1.00 95.50 369 LYS A CA 1
ATOM 3008 C C . LYS A 1 369 ? -2.237 -17.999 2.230 1.00 95.50 369 LYS A C 1
ATOM 3010 O O . LYS A 1 369 ? -1.596 -18.590 1.369 1.00 95.50 369 LYS A O 1
ATOM 3015 N N . TYR A 1 370 ? -1.704 -17.019 2.964 1.00 96.88 370 TYR A N 1
ATOM 3016 C CA . TYR A 1 370 ? -0.310 -16.565 2.853 1.00 96.88 370 TYR A CA 1
ATOM 3017 C C . TYR A 1 370 ? 0.657 -17.349 3.750 1.00 96.88 370 TYR A C 1
ATOM 3019 O O . TYR A 1 370 ? 1.860 -17.340 3.503 1.00 96.88 370 TYR A O 1
ATOM 3027 N N . GLU A 1 371 ? 0.156 -18.013 4.791 1.00 95.31 371 GLU A N 1
ATOM 3028 C CA . GLU A 1 371 ? 0.983 -18.670 5.811 1.00 95.31 371 GLU A CA 1
ATOM 3029 C C . GLU A 1 371 ? 1.410 -20.085 5.404 1.00 95.31 371 GLU A C 1
ATOM 3031 O O . GLU A 1 371 ? 2.477 -20.542 5.804 1.00 95.31 371 GLU A O 1
ATOM 3036 N N . ASN A 1 372 ? 0.593 -20.755 4.586 1.00 89.12 372 ASN A N 1
ATOM 3037 C CA . ASN A 1 372 ? 0.711 -22.182 4.274 1.00 89.12 372 ASN A CA 1
ATOM 3038 C C . ASN A 1 372 ? 1.172 -22.437 2.830 1.00 89.12 372 ASN A C 1
ATOM 3040 O O . ASN A 1 372 ? 0.609 -23.279 2.128 1.00 89.12 372 ASN A O 1
ATOM 3044 N N . LEU A 1 373 ? 2.154 -21.675 2.345 1.00 88.81 373 LEU A N 1
ATOM 3045 C CA . LEU A 1 373 ? 2.723 -21.909 1.016 1.00 88.81 373 LEU A CA 1
ATOM 3046 C C . LEU A 1 373 ? 3.794 -23.007 1.073 1.00 88.81 373 LEU A C 1
ATOM 3048 O O . LEU A 1 373 ? 4.418 -23.179 2.120 1.00 88.81 373 LEU A O 1
ATOM 3052 N N . PRO A 1 374 ? 4.084 -23.700 -0.044 1.00 86.81 374 PRO A N 1
ATOM 3053 C CA . PRO A 1 374 ? 5.154 -24.703 -0.096 1.00 86.81 374 PRO A CA 1
ATOM 3054 C C . PRO A 1 374 ? 6.518 -24.195 0.401 1.00 86.81 374 PRO A C 1
ATOM 3056 O O . PRO A 1 374 ? 7.273 -24.929 1.023 1.00 86.81 374 PRO A O 1
ATOM 3059 N N . GLN A 1 375 ? 6.816 -22.921 0.151 1.00 85.12 375 GLN A N 1
ATOM 3060 C CA . GLN A 1 375 ? 8.043 -22.238 0.561 1.00 85.12 375 GLN A CA 1
ATOM 3061 C C . GLN A 1 375 ? 8.003 -21.668 1.994 1.00 85.12 375 GLN A C 1
ATOM 3063 O O . GLN A 1 375 ? 8.982 -21.067 2.429 1.00 85.12 375 GLN A O 1
ATOM 3068 N N . GLY A 1 376 ? 6.883 -21.820 2.710 1.00 89.88 376 GLY A N 1
ATOM 3069 C CA . GLY A 1 376 ? 6.646 -21.283 4.051 1.00 89.88 376 GLY A CA 1
ATOM 3070 C C . GLY A 1 376 ? 5.728 -20.055 4.080 1.00 89.88 376 GLY A C 1
ATOM 3071 O O . GLY A 1 376 ? 4.997 -19.763 3.135 1.00 89.88 376 GLY A O 1
ATOM 3072 N N . ASN A 1 377 ? 5.769 -19.311 5.185 1.00 94.50 377 ASN A N 1
ATOM 3073 C CA . ASN A 1 377 ? 4.934 -18.127 5.375 1.00 94.50 377 ASN A CA 1
ATOM 3074 C C . ASN A 1 377 ? 5.433 -16.960 4.514 1.00 94.50 377 ASN A C 1
ATOM 3076 O O . ASN A 1 377 ? 6.521 -16.439 4.755 1.00 94.50 377 ASN A O 1
ATOM 3080 N N . TYR A 1 378 ? 4.611 -16.513 3.562 1.00 95.12 378 TYR A N 1
ATOM 3081 C CA . TYR A 1 378 ? 4.931 -15.415 2.650 1.00 95.12 378 TYR A CA 1
ATOM 3082 C C . TYR A 1 378 ? 5.494 -14.190 3.371 1.00 95.12 378 TYR A C 1
ATOM 3084 O O . TYR A 1 378 ? 6.524 -13.687 2.947 1.00 95.12 378 TYR A O 1
ATOM 3092 N N . PHE A 1 379 ? 4.891 -13.753 4.481 1.00 95.12 379 PHE A N 1
ATOM 3093 C CA . PHE A 1 379 ? 5.297 -12.536 5.198 1.00 95.12 379 PHE A CA 1
ATOM 3094 C C . PHE A 1 379 ? 6.696 -12.627 5.822 1.00 95.12 379 PHE A C 1
ATOM 3096 O O . PHE A 1 379 ? 7.319 -11.598 6.065 1.00 95.12 379 PHE A O 1
ATOM 3103 N N . LYS A 1 380 ? 7.195 -13.848 6.048 1.00 93.25 380 LYS A N 1
ATOM 3104 C CA . LYS A 1 380 ? 8.485 -14.118 6.700 1.00 93.25 380 LYS A CA 1
ATOM 3105 C C . LYS A 1 380 ? 9.615 -14.433 5.725 1.00 93.25 380 LYS A C 1
ATOM 3107 O O . LYS A 1 380 ? 10.780 -14.445 6.097 1.00 93.25 380 LYS A O 1
ATOM 3112 N N . ILE A 1 381 ? 9.302 -14.706 4.460 1.00 86.12 381 ILE A N 1
ATOM 3113 C CA . ILE A 1 381 ? 10.314 -15.049 3.451 1.00 86.12 381 ILE A CA 1
ATOM 3114 C C . ILE A 1 381 ? 10.843 -13.747 2.840 1.00 86.12 381 ILE A C 1
ATOM 3116 O O . ILE A 1 381 ? 10.531 -13.402 1.705 1.00 86.12 381 ILE A O 1
ATOM 3120 N N . VAL A 1 382 ? 11.588 -12.978 3.630 1.00 80.81 382 VAL A N 1
ATOM 3121 C CA . VAL A 1 382 ? 12.050 -11.624 3.268 1.00 80.81 382 VAL A CA 1
ATOM 3122 C C . VAL A 1 382 ? 13.553 -11.444 3.391 1.00 80.81 382 VAL A C 1
ATOM 3124 O O . VAL A 1 382 ? 14.128 -10.727 2.570 1.00 80.81 382 VAL A O 1
ATOM 3127 N N . ASP A 1 383 ? 14.186 -12.137 4.331 1.00 68.94 383 ASP A N 1
ATOM 3128 C CA . ASP A 1 383 ? 15.615 -12.001 4.596 1.00 68.94 383 ASP A CA 1
ATOM 3129 C C . ASP A 1 383 ? 16.455 -12.983 3.769 1.00 68.94 383 ASP A C 1
ATOM 3131 O O . ASP A 1 383 ? 15.985 -14.054 3.361 1.00 68.94 383 ASP A O 1
ATOM 3135 N N . ARG A 1 384 ? 17.679 -12.543 3.451 1.00 60.50 384 ARG A N 1
ATOM 3136 C CA . ARG A 1 384 ? 18.681 -13.302 2.690 1.00 60.50 384 ARG A CA 1
ATOM 3137 C C . ARG A 1 384 ? 19.320 -14.395 3.526 1.00 60.50 384 ARG A C 1
ATOM 3139 O O . ARG A 1 384 ? 19.654 -14.104 4.694 1.00 60.50 384 ARG A O 1
#

Foldseek 3Di:
DLVLVVLLVVLLQLLADPNSVVVNVVLQVLWAPDPDDDRDRDPDDDLDDDDLVVDPDDPPDPCSCVSAAQFWDQDPPPRDTDAHSQQVLLVVLDQEAEAEDAAADDPPDQKDKAFAAEAFPVQLVQLLCCLVVVDPLVVNVPAPCQVQEDDPDPPAHSSQQSLQLSLCQQAQFGPDSSSNFGPVVGGRDPRLQRHAWPFHDDPPVVVVLVVQCCAAESNHRHSVRHDQDGSLSVVRPDPVVCQQQAPADPPQPRRGGHLLRVLQLLLLLLLQPQLVSVPVVCQAAPQHHYYDYHRYGNDDNSRSHLYRYRHMNQIYCPNPSSVCCCPVVSNSSSSSNSSSVSLQAGFGHGDDPPTYPRHRPSHHDPLVVQQDDPVGRSSNNIHD

pLDDT: mean 93.68, std 4.89, range [60.5, 98.88]

Solvent-accessible surface area (backbone atoms only — not comparable to full-atom values): 20927 Å² total; per-residue (Å²): 101,68,70,43,53,53,46,23,47,53,55,38,47,23,38,64,44,72,72,32,31,59,53,44,50,57,57,47,54,74,50,21,81,64,91,75,81,86,88,62,68,52,90,77,85,73,93,65,89,79,63,55,84,83,42,104,45,57,88,86,42,92,61,44,56,52,86,64,30,61,49,42,43,62,37,91,88,76,62,49,78,38,78,9,44,46,27,58,49,36,77,64,40,36,69,66,44,82,42,80,41,72,46,72,55,61,92,94,54,89,53,24,24,28,32,56,43,26,75,32,48,69,59,36,49,49,38,48,31,33,47,70,68,74,38,61,73,67,59,53,69,71,39,90,58,47,90,36,36,53,59,85,53,91,97,50,50,41,68,46,34,50,31,23,32,27,30,33,72,63,52,8,24,29,36,40,86,87,40,73,45,65,28,81,94,46,70,67,48,61,59,67,62,40,38,76,41,50,43,28,72,64,92,66,47,66,62,50,33,65,67,18,33,87,39,66,32,49,43,11,62,40,74,92,39,37,42,84,64,55,62,44,41,56,49,44,70,31,69,68,39,37,46,33,20,41,31,56,42,86,98,63,87,39,73,47,34,11,49,16,41,52,48,18,51,42,34,51,20,19,32,59,37,35,34,28,73,73,32,74,92,41,35,54,67,87,56,50,53,52,80,50,78,46,44,33,47,76,45,61,67,64,64,72,38,57,45,37,34,23,30,28,34,69,17,11,67,77,33,66,58,30,35,44,48,61,65,79,37,28,65,42,40,17,51,15,38,31,51,30,53,50,15,36,73,68,35,40,62,59,61,82,85,87,64,56,93,42,74,49,81,31,60,49,59,79,60,64,78,43,47,74,41,99,93,39,36,51,35,66,73,34,71,113

Radius of gyration: 21.59 Å; Cα contacts (8 Å, |Δi|>4): 693; chains: 1; bounding box: 60×47×62 Å